Protein AF-0000000082578699 (afdb_homodimer)

Nearest PDB structures (foldseek):
  2fr2-assembly1_A  TM=7.316E-01  e=3.517E-05  Mycobacterium tuberculosis H37Rv
  2a3f-assembly1_X  TM=5.375E-01  e=7.833E-02  Rhodnius prolixus
  4ooc-assembly1_A  TM=2.287E-01  e=2.878E-01  Mycobacterium tuberculosis H37Rv
  3ohn-assembly1_A  TM=3.723E-01  e=2.604E+00  Escherichia coli
  5l84-assembly1_A  TM=2.935E-01  e=1.579E+00  Mycobacterium tuberculosis H37Rv

Structure (mmCIF, N/CA/C/O backbone):
data_AF-0000000082578699-model_v1
#
loop_
_entity.id
_entity.type
_entity.pdbx_description
1 polymer 'DUF1579 domain-containing protein'
#
loop_
_atom_site.group_PDB
_atom_site.id
_atom_site.type_symbol
_atom_site.label_atom_id
_atom_site.label_alt_id
_atom_site.label_comp_id
_atom_site.label_asym_id
_atom_site.label_entity_id
_atom_site.label_seq_id
_atom_site.pdbx_PDB_ins_code
_atom_site.Cartn_x
_atom_site.Cartn_y
_atom_site.Cartn_z
_atom_site.occupancy
_atom_site.B_iso_or_equiv
_atom_site.auth_seq_id
_atom_site.auth_comp_id
_atom_site.auth_asym_id
_atom_site.auth_atom_id
_atom_site.pdbx_PDB_model_num
ATOM 1 N N . MET A 1 1 ? 33.688 25.359 68.562 1 33 1 MET A N 1
ATOM 2 C CA . MET A 1 1 ? 33.719 24.406 67.438 1 33 1 MET A CA 1
ATOM 3 C C . MET A 1 1 ? 32.562 24.625 66.5 1 33 1 MET A C 1
ATOM 5 O O . MET A 1 1 ? 31.406 24.531 66.875 1 33 1 MET A O 1
ATOM 9 N N . LEU A 1 2 ? 32.781 25.547 65.5 1 41.5 2 LEU A N 1
ATOM 10 C CA . LEU A 1 2 ? 31.906 26.109 64.5 1 41.5 2 LEU A CA 1
ATOM 11 C C . LEU A 1 2 ? 31.344 25.016 63.594 1 41.5 2 LEU A C 1
ATOM 13 O O . LEU A 1 2 ? 32.094 24.203 63.062 1 41.5 2 LEU A O 1
ATOM 17 N N . ARG A 1 3 ? 30.078 24.641 63.844 1 46.56 3 ARG A N 1
ATOM 18 C CA . ARG A 1 3 ? 29.297 23.672 63.062 1 46.56 3 ARG A CA 1
ATOM 19 C C . ARG A 1 3 ? 29.312 24.031 61.594 1 46.56 3 ARG A C 1
ATOM 21 O O . ARG A 1 3 ? 28.922 25.141 61.188 1 46.56 3 ARG A O 1
ATOM 28 N N . PRO A 1 4 ? 30.156 23.359 60.719 1 47.75 4 PRO A N 1
ATOM 29 C CA . PRO A 1 4 ? 30.172 23.641 59.281 1 47.75 4 PRO A CA 1
ATOM 30 C C . PRO A 1 4 ? 28.781 23.516 58.656 1 47.75 4 PRO A C 1
ATOM 32 O O . PRO A 1 4 ? 28.016 22.609 59 1 47.75 4 PRO A O 1
ATOM 35 N N . MET A 1 5 ? 28.109 24.641 58.438 1 39.97 5 MET A N 1
ATOM 36 C CA . MET A 1 5 ? 26.844 24.703 57.75 1 39.97 5 MET A CA 1
ATOM 37 C C . MET A 1 5 ? 26.953 24.047 56.375 1 39.97 5 MET A C 1
ATOM 39 O O . MET A 1 5 ? 27.859 24.359 55.594 1 39.97 5 MET A O 1
ATOM 43 N N . PHE A 1 6 ? 26.531 22.781 56.188 1 43.16 6 PHE A N 1
ATOM 44 C CA . PHE A 1 6 ? 26.438 22.031 54.938 1 43.16 6 PHE A CA 1
ATOM 45 C C . PHE A 1 6 ? 25.609 22.797 53.906 1 43.16 6 PHE A C 1
ATOM 47 O O . PHE A 1 6 ? 24.469 23.172 54.188 1 43.16 6 PHE A O 1
ATOM 54 N N . PRO A 1 7 ? 26.297 23.531 53.031 1 44.28 7 PRO A N 1
ATOM 55 C CA . PRO A 1 7 ? 25.484 24.172 51.969 1 44.28 7 PRO A CA 1
ATOM 56 C C . PRO A 1 7 ? 24.609 23.172 51.219 1 44.28 7 PRO A C 1
ATOM 58 O O . PRO A 1 7 ? 25.062 22.078 50.906 1 44.28 7 PRO A O 1
ATOM 61 N N . LEU A 1 8 ? 23.281 23.203 51.469 1 39.03 8 LEU A N 1
ATOM 62 C CA . LEU A 1 8 ? 22.297 22.453 50.688 1 39.03 8 LEU A CA 1
ATOM 63 C C . LEU A 1 8 ? 22.391 22.781 49.219 1 39.03 8 LEU A C 1
ATOM 65 O O . LEU A 1 8 ? 22.141 23.922 48.812 1 39.03 8 LEU A O 1
ATOM 69 N N . ALA A 1 9 ? 23.344 22.203 48.5 1 39.12 9 ALA A N 1
ATOM 70 C CA . ALA A 1 9 ? 23.406 22.344 47.031 1 39.12 9 ALA A CA 1
ATOM 71 C C . ALA A 1 9 ? 22.109 21.875 46.375 1 39.12 9 ALA A C 1
ATOM 73 O O . ALA A 1 9 ? 21.719 20.703 46.531 1 39.12 9 ALA A O 1
ATOM 74 N N . PHE A 1 10 ? 21.141 22.797 46.25 1 33 10 PHE A N 1
ATOM 75 C CA . PHE A 1 10 ? 19.953 22.484 45.469 1 33 10 PHE A CA 1
ATOM 76 C C . PHE A 1 10 ? 20.344 22.062 44.062 1 33 10 PHE A C 1
ATOM 78 O O . PHE A 1 10 ? 20.984 22.812 43.312 1 33 10 PHE A O 1
ATOM 85 N N . THR A 1 11 ? 20.594 20.797 43.812 1 36.12 11 THR A N 1
ATOM 86 C CA . THR A 1 11 ? 20.781 20.266 42.469 1 36.12 11 THR A CA 1
ATOM 87 C C . THR A 1 11 ? 19.609 20.656 41.562 1 36.12 11 THR A C 1
ATOM 89 O O . THR A 1 11 ? 18.453 20.312 41.844 1 36.12 11 THR A O 1
ATOM 92 N N . LEU A 1 12 ? 19.625 21.844 40.938 1 31.23 12 LEU A N 1
ATOM 93 C CA . LEU A 1 12 ? 18.688 22.188 39.875 1 31.23 12 LEU A CA 1
ATOM 94 C C . LEU A 1 12 ? 18.547 21.047 38.875 1 31.23 12 LEU A C 1
ATOM 96 O O . LEU A 1 12 ? 19.516 20.672 38.219 1 31.23 12 LEU A O 1
ATOM 100 N N . ALA A 1 13 ? 17.656 20.156 39.156 1 31.78 13 ALA A N 1
ATOM 101 C CA . ALA A 1 13 ? 17.266 19.156 38.156 1 31.78 13 ALA A CA 1
ATOM 102 C C . ALA A 1 13 ? 16.906 19.812 36.812 1 31.78 13 ALA A C 1
AT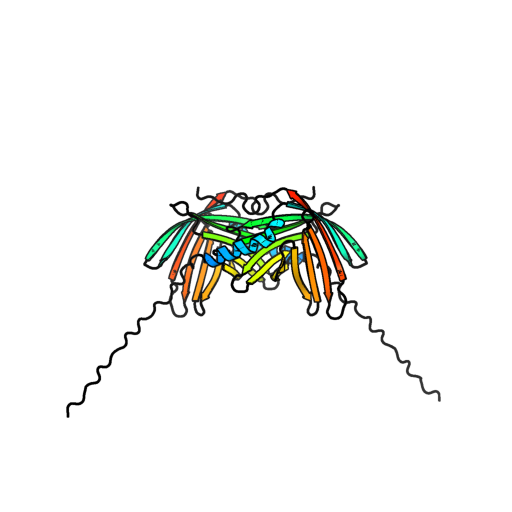OM 104 O O . ALA A 1 13 ? 15.93 20.578 36.75 1 31.78 13 ALA A O 1
ATOM 105 N N . ALA A 1 14 ? 17.844 20.141 36 1 30.89 14 ALA A N 1
ATOM 106 C CA . ALA A 1 14 ? 17.547 20.484 34.625 1 30.89 14 ALA A CA 1
ATOM 107 C C . ALA A 1 14 ? 16.453 19.578 34.062 1 30.89 14 ALA A C 1
ATOM 109 O O . ALA A 1 14 ? 16.641 18.359 33.969 1 30.89 14 ALA A O 1
ATOM 110 N N . LEU A 1 15 ? 15.211 19.906 34.312 1 27.8 15 LEU A N 1
ATOM 111 C CA . LEU A 1 15 ? 14.094 19.25 33.625 1 27.8 15 LEU A CA 1
ATOM 112 C C . LEU A 1 15 ? 14.406 19.031 32.156 1 27.8 15 LEU A C 1
ATOM 114 O O . LEU A 1 15 ? 14.562 20 31.391 1 27.8 15 LEU A O 1
ATOM 118 N N . ALA A 1 16 ? 15.234 18.078 31.828 1 30.23 16 ALA A N 1
ATOM 119 C CA . ALA A 1 16 ? 15.359 17.625 30.438 1 30.23 16 ALA A CA 1
ATOM 120 C C . ALA A 1 16 ? 14.023 17.734 29.703 1 30.23 16 ALA A C 1
ATOM 122 O O . ALA A 1 16 ? 13.047 17.094 30.078 1 30.23 16 ALA A O 1
ATOM 123 N N . LEU A 1 17 ? 13.68 18.938 29.281 1 31.97 17 LEU A N 1
ATOM 124 C CA . LEU A 1 17 ? 12.555 19.109 28.359 1 31.97 17 LEU A CA 1
ATOM 125 C C . LEU A 1 17 ? 12.43 17.906 27.438 1 31.97 17 LEU A C 1
ATOM 127 O O . LEU A 1 17 ? 13.414 17.453 26.844 1 31.97 17 LEU A O 1
ATOM 131 N N . PRO A 1 18 ? 11.547 16.984 27.703 1 34.88 18 PRO A N 1
ATOM 132 C CA . PRO A 1 18 ? 11.297 15.836 26.828 1 34.88 18 PRO A CA 1
ATOM 133 C C . PRO A 1 18 ? 11.453 16.188 25.344 1 34.88 18 PRO A C 1
ATOM 135 O O . PRO A 1 18 ? 11.289 17.344 24.953 1 34.88 18 PRO A O 1
ATOM 138 N N . ALA A 1 19 ? 12.297 15.555 24.625 1 34.84 19 ALA A N 1
ATOM 139 C CA . ALA A 1 19 ? 12.453 15.555 23.172 1 34.84 19 ALA A CA 1
ATOM 140 C C . ALA A 1 19 ? 11.117 15.836 22.469 1 34.84 19 ALA A C 1
ATOM 142 O O . ALA A 1 19 ? 10.148 15.094 22.656 1 34.84 19 ALA A O 1
ATOM 143 N N . ALA A 1 20 ? 10.617 17.031 22.266 1 37.12 20 ALA A N 1
ATOM 144 C CA . ALA A 1 20 ? 9.555 17.438 21.344 1 37.12 20 ALA A CA 1
ATOM 145 C C . ALA A 1 20 ? 9.336 16.375 20.266 1 37.12 20 ALA A C 1
ATOM 147 O O . ALA A 1 20 ? 10.289 15.898 19.656 1 37.12 20 ALA A O 1
ATOM 148 N N . ALA A 1 21 ? 8.383 15.5 20.422 1 42.03 21 ALA A N 1
ATOM 149 C CA . ALA A 1 21 ? 7.848 14.578 19.422 1 42.03 21 ALA A CA 1
ATOM 150 C C . ALA A 1 21 ? 7.848 15.211 18.031 1 42.03 21 ALA A C 1
ATOM 152 O O . ALA A 1 21 ? 6.863 15.836 17.625 1 42.03 21 ALA A O 1
ATOM 153 N N . HIS A 1 22 ? 8.859 15.977 17.656 1 46 22 HIS A N 1
ATOM 154 C CA . HIS A 1 22 ? 9.07 16.531 16.328 1 46 22 HIS A CA 1
ATOM 155 C C . HIS A 1 22 ? 8.68 15.523 15.242 1 46 22 HIS A C 1
ATOM 157 O O . HIS A 1 22 ? 8.766 14.312 15.453 1 46 22 HIS A O 1
ATOM 163 N N . ALA A 1 23 ? 7.543 15.812 14.516 1 55.41 23 ALA A N 1
ATOM 164 C CA . ALA A 1 23 ? 7.551 15.086 13.25 1 55.41 23 ALA A CA 1
ATOM 165 C C . ALA A 1 23 ? 8.961 14.617 12.898 1 55.41 23 ALA A C 1
ATOM 167 O O . ALA A 1 23 ? 9.859 15.438 12.711 1 55.41 23 ALA A O 1
ATOM 168 N N . GLN A 1 24 ? 9.266 13.5 13.547 1 64.69 24 GLN A N 1
ATOM 169 C CA . GLN A 1 24 ? 10.617 12.945 13.484 1 64.69 24 GLN A CA 1
ATOM 170 C C . GLN A 1 24 ? 11.195 13.078 12.078 1 64.69 24 GLN A C 1
ATOM 172 O O . GLN A 1 24 ? 10.508 12.805 11.086 1 64.69 24 GLN A O 1
ATOM 177 N N . ALA A 1 25 ? 12.148 13.938 12.07 1 80 25 ALA A N 1
ATOM 178 C CA . ALA A 1 25 ? 12.93 14.008 10.844 1 80 25 ALA A CA 1
ATOM 179 C C . ALA A 1 25 ? 13.078 12.625 10.203 1 80 25 ALA A C 1
ATOM 181 O O . ALA A 1 25 ? 13.148 11.617 10.906 1 80 25 ALA A O 1
ATOM 182 N N . ALA A 1 26 ? 13.031 12.664 8.922 1 90.62 26 ALA A N 1
ATOM 183 C CA . ALA A 1 26 ? 13.258 11.414 8.195 1 90.62 26 ALA A CA 1
ATOM 184 C C . ALA A 1 26 ? 14.523 10.719 8.68 1 90.62 26 ALA A C 1
ATOM 186 O O . ALA A 1 26 ? 15.516 11.375 8.992 1 90.62 26 ALA A O 1
ATOM 187 N N . ASP A 1 27 ? 14.492 9.438 8.852 1 94.94 27 ASP A N 1
ATOM 188 C CA . ASP A 1 27 ? 15.672 8.617 9.133 1 94.94 27 ASP A CA 1
ATOM 189 C C . ASP A 1 27 ? 16.422 8.281 7.852 1 94.94 27 ASP A C 1
ATOM 191 O O . ASP A 1 27 ? 16.219 7.215 7.262 1 94.94 27 ASP A O 1
ATOM 195 N N . THR A 1 28 ? 17.344 9.133 7.492 1 95.81 28 THR A N 1
ATOM 196 C CA . THR A 1 28 ? 18 9.039 6.191 1 95.81 28 THR A CA 1
ATOM 197 C C . THR A 1 28 ? 18.828 7.762 6.105 1 95.81 28 THR A C 1
ATOM 199 O O . THR A 1 28 ? 18.969 7.172 5.031 1 95.81 28 THR A O 1
ATOM 202 N N . ALA A 1 29 ? 19.391 7.352 7.23 1 97.12 29 ALA A N 1
ATOM 203 C CA . ALA A 1 29 ? 20.156 6.109 7.238 1 97.12 29 ALA A CA 1
ATOM 204 C C . ALA A 1 29 ? 19.25 4.906 6.973 1 97.12 29 ALA A C 1
ATOM 206 O O . ALA A 1 29 ? 19.594 4.02 6.191 1 97.12 29 ALA A O 1
ATOM 207 N N . ALA A 1 30 ? 18.125 4.918 7.633 1 97.75 30 ALA A N 1
ATOM 208 C CA . ALA A 1 30 ? 17.172 3.84 7.398 1 97.75 30 ALA A CA 1
ATOM 209 C C . ALA A 1 30 ? 16.688 3.832 5.949 1 97.75 30 ALA A C 1
ATOM 211 O O . ALA A 1 30 ? 16.594 2.773 5.328 1 97.75 30 ALA A O 1
ATOM 212 N N . MET A 1 31 ? 16.453 4.992 5.445 1 98.38 31 MET A N 1
ATOM 213 C CA . MET A 1 31 ? 15.977 5.098 4.07 1 98.38 31 MET A CA 1
ATOM 214 C C . MET A 1 31 ? 17.016 4.551 3.094 1 98.38 31 MET A C 1
ATOM 216 O O . MET A 1 31 ? 16.672 3.836 2.152 1 98.38 31 MET A O 1
ATOM 220 N N . ALA A 1 32 ? 18.234 4.875 3.307 1 98.5 32 ALA A N 1
ATOM 221 C CA . ALA A 1 32 ? 19.312 4.379 2.439 1 98.5 32 ALA A CA 1
ATOM 222 C C . ALA A 1 32 ? 19.406 2.857 2.502 1 98.5 32 ALA A C 1
ATOM 224 O O . ALA A 1 32 ? 19.547 2.195 1.471 1 98.5 32 ALA A O 1
ATOM 225 N N . ALA A 1 33 ? 19.328 2.322 3.688 1 98.69 33 ALA A N 1
ATOM 226 C CA . ALA A 1 33 ? 19.391 0.874 3.863 1 98.69 33 ALA A CA 1
ATOM 227 C C . ALA A 1 33 ? 18.203 0.193 3.191 1 98.69 33 ALA A C 1
ATOM 229 O O . ALA A 1 33 ? 18.344 -0.879 2.598 1 98.69 33 ALA A O 1
ATOM 230 N N . GLN A 1 34 ? 17.047 0.801 3.332 1 98.75 34 GLN A N 1
ATOM 231 C CA . GLN A 1 34 ? 15.836 0.265 2.713 1 98.75 34 GLN A CA 1
ATOM 232 C C . GLN A 1 34 ? 15.961 0.248 1.192 1 98.75 34 GLN A C 1
ATOM 234 O O . GLN A 1 34 ? 15.703 -0.775 0.555 1 98.75 34 GLN A O 1
ATOM 239 N N . ALA A 1 35 ? 16.359 1.362 0.63 1 98.5 35 ALA A N 1
ATOM 240 C CA . ALA A 1 35 ? 16.516 1.447 -0.819 1 98.5 35 ALA A CA 1
ATOM 241 C C . ALA A 1 35 ? 17.547 0.432 -1.318 1 98.5 35 ALA A C 1
ATOM 243 O O . ALA A 1 35 ? 17.344 -0.202 -2.357 1 98.5 35 ALA A O 1
ATOM 244 N N . GLU A 1 36 ? 18.609 0.299 -0.604 1 98.19 36 GLU A N 1
ATOM 245 C CA . GLU A 1 36 ? 19.641 -0.672 -0.981 1 98.19 36 GLU A CA 1
ATOM 246 C C . GLU A 1 36 ? 19.078 -2.094 -0.961 1 98.19 36 GLU A C 1
ATOM 248 O O . GLU A 1 36 ? 19.281 -2.859 -1.906 1 98.19 36 GLU A O 1
ATOM 253 N N . ALA A 1 37 ? 18.359 -2.428 0.093 1 98 37 ALA A N 1
ATOM 254 C CA . ALA A 1 37 ? 17.797 -3.771 0.224 1 98 37 ALA A CA 1
ATOM 255 C C . ALA A 1 37 ? 16.812 -4.062 -0.895 1 98 37 ALA A C 1
ATOM 257 O O . ALA A 1 37 ? 16.734 -5.188 -1.396 1 98 37 ALA A O 1
ATOM 258 N N . MET A 1 38 ? 16.109 -3.057 -1.299 1 97.62 38 MET A N 1
ATOM 259 C CA . MET A 1 38 ? 15.031 -3.221 -2.271 1 97.62 38 MET A CA 1
ATOM 260 C C . MET A 1 38 ? 15.594 -3.605 -3.639 1 97.62 38 MET A C 1
ATOM 262 O O . MET A 1 38 ? 14.867 -4.137 -4.48 1 97.62 38 MET A O 1
ATOM 266 N N . HIS A 1 39 ? 16.891 -3.377 -3.861 1 96.88 39 HIS A N 1
ATOM 267 C CA . HIS A 1 39 ? 17.484 -3.715 -5.148 1 96.88 39 HIS A CA 1
ATOM 268 C C . HIS A 1 39 ? 17.406 -5.215 -5.414 1 96.88 39 HIS A C 1
ATOM 270 O O . HIS A 1 39 ? 17.453 -5.648 -6.566 1 96.88 39 HIS A O 1
ATOM 276 N N . LYS A 1 40 ? 17.266 -6.012 -4.371 1 97.06 40 LYS A N 1
ATOM 277 C CA . LYS A 1 40 ? 17.109 -7.453 -4.527 1 97.06 40 LYS A CA 1
ATOM 278 C C . LYS A 1 40 ? 15.867 -7.789 -5.352 1 97.06 40 LYS A C 1
ATOM 280 O O . LYS A 1 40 ? 15.781 -8.867 -5.941 1 97.06 40 LYS A O 1
ATOM 285 N N . LEU A 1 41 ? 14.922 -6.848 -5.387 1 97.69 41 LEU A N 1
ATOM 286 C CA . LEU A 1 41 ? 13.656 -7.113 -6.051 1 97.69 41 LEU A CA 1
ATOM 287 C C . LEU A 1 41 ? 13.57 -6.367 -7.379 1 97.69 41 LEU A C 1
ATOM 289 O O . LEU A 1 41 ? 12.516 -6.348 -8.023 1 97.69 41 LEU A O 1
ATOM 293 N N . ASP A 1 42 ? 14.688 -5.793 -7.863 1 96.94 42 ASP A N 1
ATOM 294 C CA . ASP A 1 42 ? 14.703 -4.969 -9.07 1 96.94 42 ASP A CA 1
ATOM 295 C C . ASP A 1 42 ? 14.219 -5.762 -10.281 1 96.94 42 ASP A C 1
ATOM 297 O O . ASP A 1 42 ? 13.57 -5.203 -11.18 1 96.94 42 ASP A O 1
ATOM 301 N N . TRP A 1 43 ? 14.578 -6.984 -10.305 1 97.69 43 TRP A N 1
ATOM 302 C CA . TRP A 1 43 ? 14.234 -7.801 -11.461 1 97.69 43 TRP A CA 1
ATOM 303 C C . TRP A 1 43 ? 12.727 -7.852 -11.672 1 97.69 43 TRP A C 1
ATOM 305 O O . TRP A 1 43 ? 12.25 -8.133 -12.773 1 97.69 43 TRP A O 1
ATOM 315 N N . MET A 1 44 ? 11.898 -7.551 -10.688 1 98.5 44 MET A N 1
ATOM 316 C CA . MET A 1 44 ? 10.438 -7.637 -10.742 1 98.5 44 MET A CA 1
ATOM 317 C C . MET A 1 44 ? 9.852 -6.406 -11.43 1 98.5 44 MET A C 1
ATOM 319 O O . MET A 1 44 ? 8.695 -6.426 -11.859 1 98.5 44 MET A O 1
ATOM 323 N N . HIS A 1 45 ? 10.57 -5.332 -11.391 1 98.31 45 HIS A N 1
ATOM 324 C CA . HIS A 1 45 ? 10.016 -4.074 -11.883 1 98.31 45 HIS A CA 1
ATOM 325 C C . HIS A 1 45 ? 9.57 -4.199 -13.336 1 98.31 45 HIS A C 1
ATOM 327 O O . HIS A 1 45 ? 10.32 -4.695 -14.18 1 98.31 45 HIS A O 1
ATOM 333 N N . GLY A 1 46 ? 8.352 -3.752 -13.633 1 98.69 46 GLY A N 1
ATOM 334 C CA . GLY A 1 46 ? 7.812 -3.783 -14.984 1 98.69 46 GLY A CA 1
ATOM 335 C C . GLY A 1 46 ? 6.438 -4.418 -15.07 1 98.69 46 GLY A C 1
ATOM 336 O O . GLY A 1 46 ? 5.75 -4.559 -14.055 1 98.69 46 GLY A O 1
ATOM 337 N N . LYS A 1 47 ? 6.02 -4.598 -16.266 1 98.88 47 LYS A N 1
ATOM 338 C CA . LYS A 1 47 ? 4.766 -5.273 -16.594 1 98.88 47 LYS A CA 1
ATOM 339 C C . LYS A 1 47 ? 5.016 -6.707 -17.047 1 98.88 47 LYS A C 1
ATOM 341 O O . LYS A 1 47 ? 5.898 -6.961 -17.859 1 98.88 47 LYS A O 1
ATOM 346 N N . TRP A 1 48 ? 4.316 -7.59 -16.469 1 98.88 48 TRP A N 1
ATOM 347 C CA . TRP A 1 48 ? 4.484 -9.016 -16.719 1 98.88 48 TRP A CA 1
ATOM 348 C C . TRP A 1 48 ? 3.158 -9.672 -17.094 1 98.88 48 TRP A C 1
ATOM 350 O O . TRP A 1 48 ? 2.102 -9.273 -16.594 1 98.88 48 TRP A O 1
ATOM 360 N N . ARG A 1 49 ? 3.236 -10.664 -17.938 1 98.94 49 ARG A N 1
ATOM 361 C CA . ARG A 1 49 ? 2.035 -11.398 -18.328 1 98.94 49 ARG A CA 1
ATOM 362 C C . ARG A 1 49 ? 2.361 -12.844 -18.672 1 98.94 49 ARG A C 1
ATOM 364 O O . ARG A 1 49 ? 3.418 -13.133 -19.234 1 98.94 49 ARG A O 1
ATOM 371 N N . GLY A 1 50 ? 1.439 -13.734 -18.328 1 98.81 50 GLY A N 1
ATOM 372 C CA . GLY A 1 50 ? 1.553 -15.141 -18.672 1 98.81 50 GLY A CA 1
ATOM 373 C C . GLY A 1 50 ? 0.463 -15.992 -18.047 1 98.81 50 GLY A C 1
ATOM 374 O O . GLY A 1 50 ? -0.604 -15.492 -17.703 1 98.81 50 GLY A O 1
ATOM 375 N N . GLU A 1 51 ? 0.738 -17.25 -17.969 1 98.5 51 GLU A N 1
ATOM 376 C CA . GLU A 1 51 ? -0.275 -18.188 -17.531 1 98.5 51 GLU A CA 1
ATOM 377 C C . GLU A 1 51 ? -0.148 -18.484 -16.031 1 98.5 51 GLU A C 1
ATOM 379 O O . GLU A 1 51 ? 0.961 -18.625 -15.516 1 98.5 51 GLU A O 1
ATOM 384 N N . ALA A 1 52 ? -1.29 -18.578 -15.367 1 98.12 52 ALA A N 1
ATOM 385 C CA . ALA A 1 52 ? -1.38 -19.125 -14.023 1 98.12 52 ALA A CA 1
ATOM 386 C C . ALA A 1 52 ? -2.371 -20.297 -13.969 1 98.12 52 ALA A C 1
ATOM 388 O O . ALA A 1 52 ? -3.432 -20.234 -14.594 1 98.12 52 ALA A O 1
ATOM 389 N N . ARG A 1 53 ? -2.004 -21.281 -13.219 1 96.88 53 ARG A N 1
ATOM 390 C CA . ARG A 1 53 ? -2.801 -22.484 -13.031 1 96.88 53 ARG A CA 1
ATOM 391 C C . ARG A 1 53 ? -3.037 -22.766 -11.555 1 96.88 53 ARG A C 1
ATOM 393 O O . ARG A 1 53 ? -2.104 -22.719 -10.75 1 96.88 53 ARG A O 1
ATOM 400 N N . MET A 1 54 ? -4.273 -23.078 -11.305 1 94.62 54 MET A N 1
ATOM 401 C CA . MET A 1 54 ? -4.633 -23.438 -9.938 1 94.62 54 MET A CA 1
ATOM 402 C C . MET A 1 54 ? -5.383 -24.766 -9.898 1 94.62 54 MET A C 1
ATOM 404 O O . MET A 1 54 ? -6.297 -24.984 -10.695 1 94.62 54 MET A O 1
ATOM 408 N N . GLN A 1 55 ? -4.969 -25.594 -9.008 1 91.56 55 GLN A N 1
ATOM 409 C CA . GLN A 1 55 ? -5.723 -26.812 -8.75 1 91.56 55 GLN A CA 1
ATOM 410 C C . GLN A 1 55 ? -6.906 -26.547 -7.824 1 91.56 55 GLN A C 1
ATOM 412 O O . GLN A 1 55 ? -6.727 -26.094 -6.691 1 91.56 55 GLN A O 1
ATOM 417 N N . MET A 1 56 ? -8.07 -26.781 -8.352 1 83.69 56 MET A N 1
ATOM 418 C CA . MET A 1 56 ? -9.305 -26.562 -7.602 1 83.69 56 MET A CA 1
ATOM 419 C C . MET A 1 56 ? -9.773 -27.844 -6.938 1 83.69 56 MET A C 1
ATOM 421 O O . MET A 1 56 ? -9.32 -28.938 -7.285 1 83.69 56 MET A O 1
ATOM 425 N N . PRO A 1 57 ? -10.664 -27.609 -5.957 1 77.25 57 PRO A N 1
ATOM 426 C CA . PRO A 1 57 ? -11.258 -28.828 -5.398 1 77.25 57 PRO A CA 1
ATOM 427 C C . PRO A 1 57 ? -11.906 -29.703 -6.457 1 77.25 57 PRO A C 1
ATOM 429 O O . PRO A 1 57 ? -12.477 -29.203 -7.426 1 77.25 57 PRO A O 1
ATOM 432 N N . GLY A 1 58 ? -11.82 -31.047 -6.254 1 79.69 58 GLY A N 1
ATOM 433 C CA . GLY A 1 58 ? -12.453 -32 -7.16 1 79.69 58 GLY A CA 1
ATOM 434 C C . GLY A 1 58 ? -11.609 -32.312 -8.383 1 79.69 58 GLY A C 1
ATOM 435 O O . GLY A 1 58 ? -12.102 -32.875 -9.359 1 79.69 58 GLY A O 1
ATOM 436 N N . GLY A 1 59 ? -10.414 -31.812 -8.297 1 78.81 59 GLY A N 1
ATOM 437 C CA . GLY A 1 59 ? -9.484 -32.156 -9.359 1 78.81 59 GLY A CA 1
ATOM 438 C C . GLY A 1 59 ? -9.586 -31.219 -10.555 1 78.81 59 GLY A C 1
ATOM 439 O O . GLY A 1 59 ? -8.898 -31.422 -11.562 1 78.81 59 GLY A O 1
ATOM 440 N N . LYS A 1 60 ? -10.414 -30.266 -10.5 1 86.25 60 LYS A N 1
ATOM 441 C CA . LYS A 1 60 ? -10.516 -29.297 -11.594 1 86.25 60 LYS A CA 1
ATOM 442 C C . LYS A 1 60 ? -9.367 -28.297 -11.555 1 86.25 60 LYS A C 1
ATOM 444 O O . LYS A 1 60 ? -8.781 -28.047 -10.492 1 86.25 60 LYS A O 1
ATOM 449 N N . GLU A 1 61 ? -9.008 -27.922 -12.773 1 91.62 61 GLU A N 1
ATOM 450 C CA . GLU A 1 61 ? -7.941 -26.938 -12.898 1 91.62 61 GLU A CA 1
ATOM 451 C C . GLU A 1 61 ? -8.477 -25.625 -13.461 1 91.62 61 GLU A C 1
ATOM 453 O O . GLU A 1 61 ? -9.281 -25.625 -14.398 1 91.62 61 GLU A O 1
ATOM 458 N N . LEU A 1 62 ? -8.102 -24.516 -12.812 1 92.12 62 LEU A N 1
ATOM 459 C CA . LEU A 1 62 ? -8.375 -23.188 -13.344 1 92.12 62 LEU A CA 1
ATOM 460 C C . LEU A 1 62 ? -7.137 -22.609 -14.016 1 92.12 62 LEU A C 1
ATOM 462 O O . LEU A 1 62 ? -6.062 -22.547 -13.414 1 92.12 62 LEU A O 1
ATOM 466 N N . VAL A 1 63 ? -7.305 -22.328 -15.289 1 95.69 63 VAL A N 1
ATOM 467 C CA . VAL A 1 63 ? -6.227 -21.688 -16.047 1 95.69 63 VAL A CA 1
ATOM 468 C C . VAL A 1 63 ? -6.629 -20.266 -16.422 1 95.69 63 VAL A C 1
ATOM 470 O O . VAL A 1 63 ? -7.703 -20.047 -16.984 1 95.69 63 VAL A O 1
ATOM 473 N N . VAL A 1 64 ? -5.75 -19.281 -16.109 1 97.12 64 VAL A N 1
ATOM 474 C CA . VAL A 1 64 ? -6.051 -17.891 -16.391 1 97.12 64 VAL A CA 1
ATOM 475 C C . VAL A 1 64 ? -4.82 -17.203 -16.969 1 97.12 64 VAL A C 1
ATOM 477 O O . VAL A 1 64 ? -3.713 -17.734 -16.906 1 97.12 64 VAL A O 1
ATOM 480 N N . THR A 1 65 ? -5.07 -16.062 -17.672 1 98.5 65 THR A N 1
ATOM 481 C CA . THR A 1 65 ? -3.992 -15.117 -17.922 1 98.5 65 THR A CA 1
ATOM 482 C C . THR A 1 65 ? -3.715 -14.273 -16.672 1 98.5 65 THR A C 1
ATOM 484 O O . THR A 1 65 ? -4.617 -13.633 -16.141 1 98.5 65 THR A O 1
ATOM 487 N N . HIS A 1 66 ? -2.492 -14.312 -16.219 1 98.62 66 HIS A N 1
ATOM 488 C CA . HIS A 1 66 ? -2.111 -13.547 -15.039 1 98.62 66 HIS A CA 1
ATOM 489 C C . HIS A 1 66 ? -1.171 -12.398 -15.398 1 98.62 66 HIS A C 1
ATOM 491 O O . HIS A 1 66 ? -0.332 -12.539 -16.297 1 98.62 66 HIS A O 1
ATOM 497 N N . THR A 1 67 ? -1.346 -11.297 -14.703 1 98.88 67 THR A N 1
ATOM 498 C CA . THR A 1 67 ? -0.504 -10.125 -14.93 1 98.88 67 THR A CA 1
ATOM 499 C C . THR A 1 67 ? 0.031 -9.578 -13.609 1 98.88 67 THR A C 1
ATOM 501 O O . THR A 1 67 ? -0.599 -9.742 -12.562 1 98.88 67 THR A O 1
ATOM 504 N N . GLU A 1 68 ? 1.207 -9.031 -13.695 1 98.88 68 GLU A N 1
ATOM 505 C CA . GLU A 1 68 ? 1.794 -8.234 -12.625 1 98.88 68 GLU A CA 1
ATOM 506 C C . GLU A 1 68 ? 2.273 -6.879 -13.141 1 98.88 68 GLU A C 1
ATOM 508 O O . GLU A 1 68 ? 2.854 -6.793 -14.227 1 98.88 68 GLU A O 1
ATOM 513 N N . ARG A 1 69 ? 2.041 -5.852 -12.453 1 98.88 69 ARG A N 1
ATOM 514 C CA . ARG A 1 69 ? 2.844 -4.641 -12.578 1 98.88 69 ARG A CA 1
ATOM 515 C C . ARG A 1 69 ? 3.496 -4.277 -11.25 1 98.88 69 ARG A C 1
ATOM 517 O O . ARG A 1 69 ? 2.877 -4.414 -10.188 1 98.88 69 ARG A O 1
ATOM 524 N N . VAL A 1 70 ? 4.762 -3.928 -11.383 1 98.88 70 VAL A N 1
ATOM 525 C CA . VAL A 1 70 ? 5.598 -3.74 -10.195 1 98.88 70 VAL A CA 1
ATOM 526 C C . VAL A 1 70 ? 6.43 -2.471 -10.352 1 98.88 70 VAL A C 1
ATOM 528 O O . VAL A 1 70 ? 7.004 -2.223 -11.414 1 98.88 70 VAL A O 1
ATOM 531 N N . GLY A 1 71 ? 6.496 -1.665 -9.328 1 98.69 71 GLY A N 1
ATOM 532 C CA . GLY A 1 71 ? 7.355 -0.495 -9.289 1 98.69 71 GLY A CA 1
ATOM 533 C C . GLY A 1 71 ? 7.641 -0.012 -7.879 1 98.69 71 GLY A C 1
ATOM 534 O O . GLY A 1 71 ? 7.129 -0.574 -6.91 1 98.69 71 GLY A O 1
ATOM 535 N N . THR A 1 72 ? 8.461 1.013 -7.738 1 98.5 72 THR A N 1
ATOM 536 C CA . THR A 1 72 ? 8.875 1.511 -6.43 1 98.5 72 THR A CA 1
ATOM 537 C C . THR A 1 72 ? 8.273 2.891 -6.164 1 98.5 72 THR A C 1
ATOM 539 O O . THR A 1 72 ? 7.836 3.57 -7.094 1 98.5 72 THR A O 1
ATOM 542 N N . LEU A 1 73 ? 8.219 3.211 -4.941 1 98.25 73 LEU A N 1
ATOM 543 C CA . LEU A 1 73 ? 7.812 4.527 -4.461 1 98.25 73 LEU A CA 1
ATOM 544 C C . LEU A 1 73 ? 8.711 4.992 -3.318 1 98.25 73 LEU A C 1
ATOM 546 O O . LEU A 1 73 ? 9.57 4.238 -2.854 1 98.25 73 LEU A O 1
ATOM 550 N N . LEU A 1 74 ? 8.648 6.254 -2.973 1 98.31 74 LEU A N 1
ATOM 551 C CA . LEU A 1 74 ? 9.352 6.84 -1.838 1 98.31 74 LEU A CA 1
ATOM 552 C C . LEU A 1 74 ? 10.859 6.684 -1.994 1 98.31 74 LEU A C 1
ATOM 554 O O . LEU A 1 74 ? 11.531 6.207 -1.079 1 98.31 74 LEU A O 1
ATOM 558 N N . GLY A 1 75 ? 11.305 7.047 -3.168 1 96.94 75 GLY A N 1
ATOM 559 C CA . GLY A 1 75 ? 12.742 6.996 -3.408 1 96.94 75 GLY A CA 1
ATOM 560 C C . GLY A 1 75 ? 13.289 5.582 -3.41 1 96.94 75 GLY A C 1
ATOM 561 O O . GLY A 1 75 ? 14.469 5.367 -3.104 1 96.94 75 GLY A O 1
ATOM 562 N N . GLY A 1 76 ? 12.469 4.602 -3.613 1 98.25 76 GLY A N 1
ATOM 563 C CA . GLY A 1 76 ? 12.898 3.221 -3.738 1 98.25 76 GLY A CA 1
ATOM 564 C C . GLY A 1 76 ? 12.852 2.459 -2.428 1 98.25 76 GLY A C 1
ATOM 565 O O . GLY A 1 76 ? 13.289 1.311 -2.354 1 98.25 76 GLY A O 1
ATOM 566 N N . THR A 1 77 ? 12.242 3.025 -1.406 1 98.75 77 THR A N 1
ATOM 567 C CA . THR A 1 77 ? 12.266 2.367 -0.105 1 98.75 77 THR A CA 1
ATOM 568 C C . THR A 1 77 ? 11.148 1.327 -0.004 1 98.75 77 THR A C 1
ATOM 570 O O . THR A 1 77 ? 11.164 0.479 0.89 1 98.75 77 THR A O 1
ATOM 573 N N . ILE A 1 78 ? 10.148 1.392 -0.927 1 98.88 78 ILE A N 1
ATOM 574 C CA . ILE A 1 78 ? 9.117 0.361 -0.962 1 98.88 78 ILE A CA 1
ATOM 575 C C . ILE A 1 78 ? 8.867 -0.07 -2.406 1 98.88 78 ILE A C 1
ATOM 577 O O . ILE A 1 78 ? 9.109 0.698 -3.34 1 98.88 78 ILE A O 1
ATOM 581 N N . THR A 1 79 ? 8.438 -1.283 -2.564 1 98.81 79 THR A N 1
ATOM 582 C CA . THR A 1 79 ? 7.988 -1.83 -3.838 1 98.81 79 THR A CA 1
ATOM 583 C C . THR A 1 79 ? 6.492 -2.137 -3.797 1 98.81 79 THR A C 1
ATOM 585 O O . THR A 1 79 ? 6.008 -2.764 -2.852 1 98.81 79 THR A O 1
ATOM 588 N N . LEU A 1 80 ? 5.742 -1.628 -4.754 1 98.94 80 LEU A N 1
ATOM 589 C CA . LEU A 1 80 ? 4.324 -1.93 -4.906 1 98.94 80 LEU A CA 1
ATOM 590 C C . LEU A 1 80 ? 4.102 -2.971 -6 1 98.94 80 LEU A C 1
ATOM 592 O O . LEU A 1 80 ? 4.742 -2.916 -7.055 1 98.94 80 LEU A O 1
ATOM 596 N N . ILE A 1 81 ? 3.223 -3.914 -5.73 1 98.94 81 ILE A N 1
ATOM 597 C CA . ILE A 1 81 ? 2.885 -4.992 -6.652 1 98.94 81 ILE A CA 1
ATOM 598 C C . ILE A 1 81 ? 1.37 -5.059 -6.832 1 98.94 81 ILE A C 1
ATOM 600 O O . ILE A 1 81 ? 0.623 -5.098 -5.852 1 98.94 81 ILE A O 1
ATOM 604 N N . GLU A 1 82 ? 0.869 -5.02 -8.047 1 98.94 82 GLU A N 1
ATOM 605 C CA . GLU A 1 82 ? -0.508 -5.398 -8.344 1 98.94 82 GLU A CA 1
ATOM 606 C C . GLU A 1 82 ? -0.558 -6.629 -9.25 1 98.94 82 GLU A C 1
ATOM 608 O O . GLU A 1 82 ? 0.043 -6.645 -10.32 1 98.94 82 GLU A O 1
ATOM 613 N N . GLY A 1 83 ? -1.188 -7.645 -8.789 1 98.69 83 GLY A N 1
ATOM 614 C CA . GLY A 1 83 ? -1.478 -8.836 -9.57 1 98.69 83 GLY A CA 1
ATOM 615 C C . GLY A 1 83 ? -2.941 -8.961 -9.953 1 98.69 83 GLY A C 1
ATOM 616 O O . GLY A 1 83 ? -3.826 -8.758 -9.117 1 98.69 83 GLY A O 1
ATOM 617 N N . LYS A 1 84 ? -3.125 -9.312 -11.203 1 98.31 84 LYS A N 1
ATOM 618 C CA . LYS A 1 84 ? -4.48 -9.43 -11.734 1 98.31 84 LYS A CA 1
ATOM 619 C C . LYS A 1 84 ? -4.59 -10.586 -12.719 1 98.31 84 LYS A C 1
ATOM 621 O O . LYS A 1 84 ? -3.713 -10.773 -13.57 1 98.31 84 LYS A O 1
ATOM 626 N N . SER A 1 85 ? -5.641 -11.398 -12.57 1 98.06 85 SER A N 1
ATOM 627 C CA . SER A 1 85 ? -5.883 -12.508 -13.477 1 98.06 85 SER A CA 1
ATOM 628 C C . SER A 1 85 ? -7.145 -12.281 -14.305 1 98.06 85 SER A C 1
ATOM 630 O O . SER A 1 85 ? -8.086 -11.633 -13.852 1 98.06 85 SER A O 1
ATOM 632 N N . PHE A 1 86 ? -7.121 -12.922 -15.445 1 97.88 86 PHE A N 1
ATOM 633 C CA . PHE A 1 86 ? -8.227 -12.812 -16.391 1 97.88 86 PHE A CA 1
ATOM 634 C C . PHE A 1 86 ? -8.641 -14.195 -16.891 1 97.88 86 PHE A C 1
ATOM 636 O O . PHE A 1 86 ? -7.812 -14.938 -17.422 1 97.88 86 PHE A O 1
ATOM 643 N N . GLY A 1 87 ? -9.891 -14.461 -16.703 1 95.38 87 GLY A N 1
ATOM 644 C CA . GLY A 1 87 ? -10.438 -15.688 -17.266 1 95.38 87 GLY A CA 1
ATOM 645 C C . GLY A 1 87 ? -10.742 -15.578 -18.75 1 95.38 87 GLY A C 1
ATOM 646 O O . GLY A 1 87 ? -10.766 -14.477 -19.312 1 95.38 87 GLY A O 1
ATOM 647 N N . ALA A 1 88 ? -11.031 -16.75 -19.312 1 90.81 88 ALA A N 1
ATOM 648 C CA . ALA A 1 88 ? -11.414 -16.797 -20.734 1 90.81 88 ALA A CA 1
ATOM 649 C C . ALA A 1 88 ? -12.781 -16.156 -20.938 1 90.81 88 ALA A C 1
ATOM 651 O O . ALA A 1 88 ? -13.094 -15.688 -22.047 1 90.81 88 ALA A O 1
ATOM 652 N N . ASP A 1 89 ? -13.547 -16.078 -19.906 1 90.88 89 ASP A N 1
ATOM 653 C CA . ASP A 1 89 ? -14.914 -15.555 -19.984 1 90.88 89 ASP A CA 1
ATOM 654 C C . ASP A 1 89 ? -14.938 -14.055 -19.734 1 90.88 89 ASP A C 1
ATOM 656 O O . ASP A 1 89 ? -16 -13.445 -19.641 1 90.88 89 ASP A O 1
ATOM 660 N N . GLY A 1 90 ? -13.789 -13.484 -19.516 1 88.5 90 GLY A N 1
ATOM 661 C CA . GLY A 1 90 ? -13.711 -12.047 -19.312 1 88.5 90 GLY A CA 1
ATOM 662 C C . GLY A 1 90 ? -13.75 -11.656 -17.844 1 88.5 90 GLY A C 1
ATOM 663 O O . GLY A 1 90 ? -13.531 -10.5 -17.5 1 88.5 90 GLY A O 1
ATOM 664 N N . ARG A 1 91 ? -14 -12.617 -17.062 1 91.38 91 ARG A N 1
ATOM 665 C CA . ARG A 1 91 ? -14.031 -12.336 -15.633 1 91.38 91 ARG A CA 1
ATOM 666 C C . ARG A 1 91 ? -12.625 -12.102 -15.094 1 91.38 91 ARG A C 1
ATOM 668 O O . ARG A 1 91 ? -11.641 -12.477 -15.734 1 91.38 91 ARG A O 1
ATOM 675 N N . VAL A 1 92 ? -12.547 -11.383 -13.922 1 95 92 VAL A N 1
ATOM 676 C CA . VAL A 1 92 ? -11.312 -11.156 -13.172 1 95 92 VAL A CA 1
ATOM 677 C C . VAL A 1 92 ? -11.352 -11.938 -11.859 1 95 92 VAL A C 1
ATOM 679 O O . VAL A 1 92 ? -11.75 -11.406 -10.82 1 95 92 VAL A O 1
ATOM 682 N N . PRO A 1 93 ? -10.93 -13.156 -11.914 1 93.31 93 PRO A N 1
ATOM 683 C CA . PRO A 1 93 ? -11.086 -14.008 -10.742 1 93.31 93 PRO A CA 1
ATOM 684 C C . PRO A 1 93 ? -10.102 -13.664 -9.625 1 93.31 93 PRO A C 1
ATOM 686 O O . PRO A 1 93 ? -10.258 -14.133 -8.492 1 93.31 93 PRO A O 1
ATOM 689 N N . PHE A 1 94 ? -9.109 -12.922 -9.977 1 95.44 94 PHE A N 1
ATOM 690 C CA . PHE A 1 94 ? -8.102 -12.602 -8.977 1 95.44 94 PHE A CA 1
ATOM 691 C C . PHE A 1 94 ? -7.559 -11.195 -9.188 1 95.44 94 PHE A C 1
ATOM 693 O O . PHE A 1 94 ? -7.254 -10.797 -10.312 1 95.44 94 PHE A O 1
ATOM 700 N N . ASN A 1 95 ? -7.449 -10.438 -8.133 1 97.75 95 ASN A N 1
ATOM 701 C CA . ASN A 1 95 ? -6.816 -9.125 -8.047 1 97.75 95 ASN A CA 1
ATOM 702 C C . ASN A 1 95 ? -6.238 -8.875 -6.66 1 97.75 95 ASN A C 1
ATOM 704 O O . ASN A 1 95 ? -6.926 -9.039 -5.652 1 97.75 95 ASN A O 1
ATOM 708 N N . ALA A 1 96 ? -4.902 -8.609 -6.625 1 98.31 96 ALA A N 1
ATOM 709 C CA . ALA A 1 96 ? -4.211 -8.398 -5.355 1 98.31 96 ALA A CA 1
ATOM 710 C C . ALA A 1 96 ? -3.279 -7.195 -5.434 1 98.31 96 ALA A C 1
ATOM 712 O O . ALA A 1 96 ? -2.852 -6.801 -6.52 1 98.31 96 ALA A O 1
ATOM 713 N N . PHE A 1 97 ? -3.051 -6.68 -4.273 1 98.88 97 PHE A N 1
ATOM 714 C CA . PHE A 1 97 ? -2.115 -5.574 -4.102 1 98.88 97 PHE A CA 1
ATOM 715 C C . PHE A 1 97 ? -1.226 -5.805 -2.885 1 98.88 97 PHE A C 1
ATOM 717 O O . PHE A 1 97 ? -1.696 -6.266 -1.844 1 98.88 97 PHE A O 1
ATOM 724 N N . ALA A 1 98 ? 0.071 -5.414 -3.076 1 98.88 98 ALA A N 1
ATOM 725 C CA . ALA A 1 98 ? 0.984 -5.57 -1.948 1 98.88 98 ALA A CA 1
ATOM 726 C C . ALA A 1 98 ? 2.018 -4.449 -1.917 1 98.88 98 ALA A C 1
ATOM 728 O O . ALA A 1 98 ? 2.369 -3.891 -2.959 1 98.88 98 ALA A O 1
ATOM 729 N N . VAL A 1 99 ? 2.426 -4.125 -0.756 1 98.94 99 VAL A N 1
ATOM 730 C CA . VAL A 1 99 ? 3.594 -3.289 -0.503 1 98.94 99 VAL A CA 1
ATOM 731 C C . VAL A 1 99 ? 4.691 -4.121 0.154 1 98.94 99 VAL A C 1
ATOM 733 O O . VAL A 1 99 ? 4.473 -4.738 1.199 1 98.94 99 VAL A O 1
ATOM 736 N N . VAL A 1 100 ? 5.844 -4.137 -0.49 1 98.81 100 VAL A N 1
ATOM 737 C CA . VAL A 1 100 ? 7.008 -4.754 0.13 1 98.81 100 VAL A CA 1
ATOM 738 C C . VAL A 1 100 ? 7.91 -3.678 0.729 1 98.81 100 VAL A C 1
ATOM 740 O O . VAL A 1 100 ? 8.18 -2.66 0.087 1 98.81 100 VAL A O 1
ATOM 743 N N . SER A 1 101 ? 8.281 -3.896 1.937 1 98.75 101 SER A N 1
ATOM 744 C CA . SER A 1 101 ? 9.188 -2.992 2.641 1 98.75 101 SER A CA 1
ATOM 745 C C . SER A 1 101 ? 10.266 -3.766 3.391 1 98.75 101 SER A C 1
ATOM 747 O O . SER A 1 101 ? 10.203 -4.992 3.494 1 98.75 101 SER A O 1
ATOM 749 N N . TYR A 1 102 ? 11.328 -3.076 3.816 1 98.69 102 TYR A N 1
ATOM 750 C CA . TYR A 1 102 ? 12.453 -3.627 4.555 1 98.69 102 TYR A CA 1
ATOM 751 C C . TYR A 1 102 ? 12.664 -2.887 5.871 1 98.69 102 TYR A C 1
ATOM 753 O O . TYR A 1 102 ? 12.609 -1.656 5.914 1 98.69 102 TYR A O 1
ATOM 761 N N . ASP A 1 103 ? 12.781 -3.666 6.922 1 98.12 103 ASP A N 1
ATOM 762 C CA . ASP A 1 103 ? 13.148 -3.135 8.234 1 98.12 103 ASP A CA 1
ATOM 763 C C . ASP A 1 103 ? 14.633 -3.342 8.516 1 98.12 103 ASP A C 1
ATOM 765 O O . ASP A 1 103 ? 15.07 -4.461 8.797 1 98.12 103 ASP A O 1
ATOM 769 N N . PRO A 1 104 ? 15.367 -2.299 8.5 1 97.81 104 PRO A N 1
ATOM 770 C CA . PRO A 1 104 ? 16.812 -2.473 8.695 1 97.81 104 PRO A CA 1
ATOM 771 C C . PRO A 1 104 ? 17.156 -2.996 10.086 1 97.81 104 PRO A C 1
ATOM 773 O O . PRO A 1 104 ? 18.125 -3.732 10.25 1 97.81 104 PRO A O 1
ATOM 776 N N . ALA A 1 105 ? 16.406 -2.609 11.047 1 96.12 105 ALA A N 1
ATOM 777 C CA . ALA A 1 105 ? 16.688 -3.066 12.406 1 96.12 105 ALA A CA 1
ATOM 778 C C . ALA A 1 105 ? 16.453 -4.566 12.539 1 96.12 105 ALA A C 1
ATOM 780 O O . ALA A 1 105 ? 17.25 -5.281 13.133 1 96.12 105 ALA A O 1
ATOM 781 N N . ALA A 1 106 ? 15.375 -5.078 11.977 1 96.75 106 ALA A N 1
ATOM 782 C CA . ALA A 1 106 ? 15.031 -6.492 12.039 1 96.75 106 ALA A CA 1
ATOM 783 C C . ALA A 1 106 ? 15.727 -7.281 10.93 1 96.75 106 ALA A C 1
ATOM 785 O O . ALA A 1 106 ? 15.742 -8.516 10.953 1 96.75 106 ALA A O 1
ATOM 786 N N . LYS A 1 107 ? 16.312 -6.551 9.969 1 97.38 107 LYS A N 1
ATOM 787 C CA . LYS A 1 107 ? 16.922 -7.141 8.781 1 97.38 107 LYS A CA 1
ATOM 788 C C . LYS A 1 107 ? 15.953 -8.094 8.086 1 97.38 107 LYS A C 1
ATOM 790 O O . LYS A 1 107 ? 16.312 -9.234 7.781 1 97.38 107 LYS A O 1
ATOM 795 N N . ALA A 1 108 ? 14.781 -7.508 7.867 1 97.94 108 ALA A N 1
ATOM 796 C CA . ALA A 1 108 ? 13.734 -8.383 7.344 1 97.94 108 ALA A CA 1
ATOM 797 C C . ALA A 1 108 ? 12.836 -7.637 6.363 1 97.94 108 ALA A C 1
ATOM 799 O O . ALA A 1 108 ? 12.5 -6.469 6.586 1 97.94 108 ALA A O 1
ATOM 800 N N . PHE A 1 109 ? 12.438 -8.375 5.289 1 98.44 109 PHE A N 1
ATOM 801 C CA . PHE A 1 109 ? 11.406 -7.895 4.383 1 98.44 109 PHE A CA 1
ATOM 802 C C . PHE A 1 109 ? 10.023 -8.289 4.883 1 98.44 109 PHE A C 1
ATOM 804 O O . PHE A 1 109 ? 9.852 -9.352 5.484 1 98.44 109 PHE A O 1
ATOM 811 N N . THR A 1 110 ? 9.117 -7.395 4.617 1 98.06 110 THR A N 1
ATOM 812 C CA . THR A 1 110 ? 7.711 -7.66 4.891 1 98.06 110 THR A CA 1
ATOM 813 C C . THR A 1 110 ? 6.855 -7.348 3.666 1 98.06 110 THR A C 1
ATOM 815 O O . THR A 1 110 ? 7.102 -6.363 2.965 1 98.06 110 THR A O 1
ATOM 818 N N . MET A 1 111 ? 5.898 -8.195 3.457 1 98.38 111 MET A N 1
ATOM 819 C CA . MET A 1 111 ? 4.895 -7.941 2.428 1 98.38 111 MET A CA 1
ATOM 820 C C . MET A 1 111 ? 3.52 -7.719 3.051 1 98.38 111 MET A C 1
ATOM 822 O O . MET A 1 111 ? 2.943 -8.633 3.641 1 98.38 111 MET A O 1
ATOM 826 N N . ALA A 1 112 ? 3.014 -6.539 2.965 1 98.31 112 ALA A N 1
ATOM 827 C CA . ALA A 1 112 ? 1.627 -6.238 3.309 1 98.31 112 ALA A CA 1
ATOM 828 C C . ALA A 1 112 ? 0.707 -6.438 2.107 1 98.31 112 ALA A C 1
ATOM 830 O O . ALA A 1 112 ? 0.81 -5.715 1.112 1 98.31 112 ALA A O 1
ATOM 831 N N . SER A 1 113 ? -0.171 -7.395 2.256 1 98.25 113 SER A N 1
ATOM 832 C CA . SER A 1 113 ? -0.936 -7.836 1.094 1 98.25 113 SER A CA 1
ATOM 833 C C . SER A 1 113 ? -2.434 -7.641 1.311 1 98.25 113 SER A C 1
ATOM 835 O O . SER A 1 113 ? -2.92 -7.746 2.438 1 98.25 113 SER A O 1
ATOM 837 N N . HIS A 1 114 ? -3.15 -7.297 0.239 1 98.38 114 HIS A N 1
ATOM 838 C CA . HIS A 1 114 ? -4.602 -7.164 0.16 1 98.38 114 HIS A CA 1
ATOM 839 C C . HIS A 1 114 ? -5.16 -7.938 -1.029 1 98.38 114 HIS A C 1
ATOM 841 O O . HIS A 1 114 ? -4.742 -7.719 -2.17 1 98.38 114 HIS A O 1
ATOM 847 N N . THR A 1 115 ? -6.07 -8.859 -0.802 1 97.44 115 THR A N 1
ATOM 848 C CA . THR A 1 115 ? -6.691 -9.617 -1.885 1 97.44 115 THR A CA 1
ATOM 849 C C . THR A 1 115 ? -7.984 -10.273 -1.411 1 97.44 115 THR A C 1
ATOM 851 O O . THR A 1 115 ? -8.062 -10.766 -0.284 1 97.44 115 THR A O 1
ATOM 854 N N . GLY A 1 116 ? -9.016 -10.211 -2.195 1 96.12 116 GLY A N 1
ATOM 855 C CA . GLY A 1 116 ? -10.234 -10.984 -1.98 1 96.12 116 GLY A CA 1
ATOM 856 C C . GLY A 1 116 ? -10.906 -10.68 -0.658 1 96.12 116 GLY A C 1
ATOM 857 O O . GLY A 1 116 ? -11.469 -11.57 -0.02 1 96.12 116 GLY A O 1
ATOM 858 N N . GLY A 1 117 ? -10.727 -9.594 -0.215 1 96.81 117 GLY A N 1
ATOM 859 C CA . GLY A 1 117 ? -11.359 -9.195 1.03 1 96.81 117 GLY A CA 1
ATOM 860 C C . GLY A 1 117 ? -10.508 -9.484 2.252 1 96.81 117 GLY A C 1
ATOM 861 O O . GLY A 1 117 ? -10.961 -9.305 3.387 1 96.81 117 GLY A O 1
ATOM 862 N N . ARG A 1 118 ? -9.312 -9.914 2.031 1 95.44 118 ARG A N 1
ATOM 863 C CA . ARG A 1 118 ? -8.398 -10.242 3.117 1 95.44 118 ARG A CA 1
ATOM 864 C C . ARG A 1 118 ? -7.125 -9.406 3.041 1 95.44 118 ARG A C 1
ATOM 866 O O . ARG A 1 118 ? -6.762 -8.914 1.97 1 95.44 118 ARG A O 1
ATOM 873 N N . SER A 1 119 ? -6.566 -9.219 4.199 1 96.44 119 SER A N 1
ATOM 874 C CA . SER A 1 119 ? -5.289 -8.508 4.273 1 96.44 119 SER A CA 1
ATOM 875 C C . SER A 1 119 ? -4.391 -9.109 5.352 1 96.44 119 SER A C 1
ATOM 877 O O . SER A 1 119 ? -4.863 -9.82 6.238 1 96.44 119 SER A O 1
ATOM 879 N N . GLY A 1 120 ? -3.127 -8.883 5.176 1 95.31 120 GLY A N 1
ATOM 880 C CA . GLY A 1 120 ? -2.139 -9.312 6.152 1 95.31 120 GLY A CA 1
ATOM 881 C C . GLY A 1 120 ? -0.731 -8.859 5.82 1 95.31 120 GLY A C 1
ATOM 882 O O . GLY A 1 120 ? -0.476 -8.359 4.719 1 95.31 120 GLY A O 1
ATOM 883 N N . SER A 1 121 ? 0.091 -8.914 6.844 1 96.94 121 SER A N 1
ATOM 884 C CA . SER A 1 121 ? 1.519 -8.648 6.703 1 96.94 121 SER A CA 1
ATOM 885 C C . SER A 1 121 ? 2.344 -9.898 6.98 1 96.94 121 SER A C 1
ATOM 887 O O . SER A 1 121 ? 2.193 -10.523 8.031 1 96.94 121 SER A O 1
ATOM 889 N N . PHE A 1 122 ? 3.191 -10.227 6.016 1 97.19 122 PHE A N 1
ATOM 890 C CA . PHE A 1 122 ? 3.881 -11.508 6.09 1 97.19 122 PHE A CA 1
ATOM 891 C C . PHE A 1 122 ? 5.375 -11.336 5.848 1 97.19 122 PHE A C 1
ATOM 893 O O . PHE A 1 122 ? 5.785 -10.516 5.023 1 97.19 122 PHE A O 1
ATOM 900 N N . PRO A 1 123 ? 6.137 -12.172 6.523 1 96.94 123 PRO A N 1
ATOM 901 C CA . PRO A 1 123 ? 7.562 -12.164 6.188 1 96.94 123 PRO A CA 1
ATOM 902 C C . PRO A 1 123 ? 7.836 -12.609 4.754 1 96.94 123 PRO A C 1
ATOM 904 O O . PRO A 1 123 ? 7.164 -13.516 4.246 1 96.94 123 PRO A O 1
ATOM 907 N N . LEU A 1 124 ? 8.703 -11.883 4.148 1 98.25 124 LEU A N 1
ATOM 908 C CA . LEU A 1 124 ? 9.195 -12.219 2.816 1 98.25 124 LEU A CA 1
ATOM 909 C C . LEU A 1 124 ? 10.703 -12.461 2.836 1 98.25 124 LEU A C 1
ATOM 911 O O . LEU A 1 124 ? 11.453 -11.664 3.406 1 98.25 124 LEU A O 1
ATOM 915 N N . ILE A 1 125 ? 11.094 -13.57 2.297 1 97.94 125 ILE A N 1
ATOM 916 C CA . ILE A 1 125 ? 12.516 -13.852 2.113 1 97.94 125 ILE A CA 1
ATOM 917 C C . ILE A 1 125 ? 12.922 -13.523 0.681 1 97.94 125 ILE A C 1
ATOM 919 O O . ILE A 1 125 ? 12.594 -14.258 -0.251 1 97.94 125 ILE A O 1
ATOM 923 N N . ALA A 1 126 ? 13.656 -12.453 0.569 1 97 126 ALA A N 1
ATOM 924 C CA . ALA A 1 126 ? 14.102 -12.016 -0.753 1 97 126 ALA A CA 1
ATOM 925 C C . ALA A 1 126 ? 15.453 -12.633 -1.111 1 97 126 ALA A C 1
ATOM 927 O O . ALA A 1 126 ? 16.359 -12.688 -0.276 1 97 126 ALA A O 1
ATOM 928 N N . ALA A 1 127 ? 15.508 -13.156 -2.326 1 92.94 127 ALA A N 1
ATOM 929 C CA . ALA A 1 127 ? 16.75 -13.641 -2.914 1 92.94 127 ALA A CA 1
ATOM 930 C C . ALA A 1 127 ? 17.094 -12.859 -4.184 1 92.94 127 ALA A C 1
ATOM 932 O O . ALA A 1 127 ? 16.297 -12.07 -4.676 1 92.94 127 ALA A O 1
ATOM 933 N N . GLU A 1 128 ? 18.344 -12.922 -4.719 1 88.25 128 GLU A N 1
ATOM 934 C CA . GLU A 1 128 ? 18.781 -12.172 -5.891 1 88.25 128 GLU A CA 1
ATOM 935 C C . GLU A 1 128 ? 17.859 -12.406 -7.082 1 88.25 128 GLU A C 1
ATOM 937 O O . GLU A 1 128 ? 17.562 -11.484 -7.84 1 88.25 128 GLU A O 1
ATOM 942 N N . ARG A 1 129 ? 17.359 -13.594 -7.273 1 94.44 129 ARG A N 1
ATOM 943 C CA . ARG A 1 129 ? 16.484 -13.906 -8.398 1 94.44 129 ARG A CA 1
ATOM 944 C C . ARG A 1 129 ? 15.273 -14.719 -7.945 1 94.44 129 ARG A C 1
ATOM 946 O O . ARG A 1 129 ? 14.938 -15.734 -8.555 1 94.44 129 ARG A O 1
ATOM 953 N N . GLY A 1 130 ? 14.688 -14.188 -6.902 1 97.94 130 GLY A N 1
ATOM 954 C CA . GLY A 1 130 ? 13.523 -14.891 -6.402 1 97.94 130 GLY A CA 1
ATOM 955 C C . GLY A 1 130 ? 13.086 -14.422 -5.027 1 97.94 130 GLY A C 1
ATOM 956 O O . GLY A 1 130 ? 13.656 -13.477 -4.477 1 97.94 130 GLY A O 1
ATOM 957 N N . TYR A 1 131 ? 12.016 -15.031 -4.496 1 98.5 131 TYR A N 1
ATOM 958 C CA . TYR A 1 131 ? 11.539 -14.805 -3.137 1 98.5 131 TYR A CA 1
ATOM 959 C C . TYR A 1 131 ? 10.68 -15.977 -2.662 1 98.5 131 TYR A C 1
ATOM 961 O O . TYR A 1 131 ? 10.297 -16.828 -3.457 1 98.5 131 TYR A O 1
ATOM 969 N N . ALA A 1 132 ? 10.531 -16.016 -1.406 1 98.12 132 ALA A N 1
ATOM 970 C CA . ALA A 1 132 ? 9.602 -16.953 -0.786 1 98.12 132 ALA A CA 1
ATOM 971 C C . ALA A 1 132 ? 8.805 -16.281 0.329 1 98.12 132 ALA A C 1
ATOM 973 O O . ALA A 1 132 ? 9.305 -15.367 0.992 1 98.12 132 ALA A O 1
ATOM 974 N N . TRP A 1 133 ? 7.582 -16.703 0.476 1 97.44 133 TRP A N 1
ATOM 975 C CA . TRP A 1 133 ? 6.754 -16.203 1.575 1 97.44 133 TRP A CA 1
ATOM 976 C C . TRP A 1 133 ? 5.664 -17.219 1.925 1 97.44 133 TRP A C 1
ATOM 978 O O . TRP A 1 133 ? 5.43 -18.172 1.177 1 97.44 133 TRP A O 1
ATOM 988 N N . GLU A 1 134 ? 5.156 -17.062 3.145 1 94.31 134 GLU A N 1
ATOM 989 C CA . GLU A 1 134 ? 4.129 -17.969 3.623 1 94.31 134 GLU A CA 1
ATOM 990 C C . GLU A 1 134 ? 2.963 -17.219 4.254 1 94.31 134 GLU A C 1
ATOM 992 O O . GLU A 1 134 ? 3.154 -16.156 4.836 1 94.31 134 GLU A O 1
ATOM 997 N N . VAL A 1 135 ? 1.844 -17.781 4.051 1 94.19 135 VAL A N 1
ATOM 998 C CA . VAL A 1 135 ? 0.606 -17.266 4.637 1 94.19 135 VAL A CA 1
ATOM 999 C C . VAL A 1 135 ? -0.053 -18.359 5.477 1 94.19 135 VAL A C 1
ATOM 1001 O O . VAL A 1 135 ? -0.226 -19.484 5.016 1 94.19 135 VAL A O 1
ATOM 1004 N N . PRO A 1 136 ? -0.46 -18.016 6.684 1 91.38 136 PRO A N 1
ATOM 1005 C CA . PRO A 1 136 ? -1.2 -19.016 7.457 1 91.38 136 PRO A CA 1
ATOM 1006 C C . PRO A 1 136 ? -2.488 -19.453 6.766 1 91.38 136 PRO A C 1
ATOM 1008 O O . PRO A 1 136 ? -3.189 -18.625 6.172 1 91.38 136 PRO A O 1
ATOM 1011 N N . ALA A 1 137 ? -2.75 -20.734 6.754 1 89.56 137 ALA A N 1
ATOM 1012 C CA . ALA A 1 137 ? -3.963 -21.328 6.188 1 89.56 137 ALA A CA 1
ATOM 1013 C C . ALA A 1 137 ? -4.695 -22.172 7.219 1 89.56 137 ALA A C 1
ATOM 1015 O O . ALA A 1 137 ? -5.184 -23.266 6.898 1 89.56 137 ALA A O 1
ATOM 1016 N N . GLY A 1 138 ? -4.727 -21.734 8.398 1 86.56 138 GLY A N 1
ATOM 1017 C CA . GLY A 1 138 ? -5.281 -22.469 9.531 1 86.56 138 GLY A CA 1
ATOM 1018 C C . GLY A 1 138 ? -4.281 -22.688 10.648 1 86.56 138 GLY A C 1
ATOM 1019 O O . GLY A 1 138 ? -3.105 -22.344 10.516 1 86.56 138 GLY A O 1
ATOM 1020 N N . PRO A 1 139 ? -4.746 -23.266 11.711 1 90.38 139 PRO A N 1
ATOM 1021 C CA . PRO A 1 139 ? -3.887 -23.406 12.891 1 90.38 139 PRO A CA 1
ATOM 1022 C C . PRO A 1 139 ? -2.703 -24.344 12.641 1 90.38 139 PRO A C 1
ATOM 1024 O O . PRO A 1 139 ? -1.647 -24.188 13.258 1 90.38 139 PRO A O 1
ATOM 1027 N N . ALA A 1 140 ? -2.896 -25.266 11.773 1 93.81 140 ALA A N 1
ATOM 1028 C CA . ALA A 1 140 ? -1.824 -26.234 11.555 1 93.81 140 ALA A CA 1
ATOM 1029 C C . ALA A 1 140 ? -1.478 -26.328 10.07 1 93.81 140 ALA A C 1
ATOM 1031 O O . ALA A 1 140 ? -1.102 -27.391 9.586 1 93.81 140 ALA A O 1
ATOM 1032 N N . ALA A 1 141 ? -1.709 -25.281 9.406 1 94.38 141 ALA A N 1
ATOM 1033 C CA . ALA A 1 141 ? -1.44 -25.312 7.969 1 94.38 141 ALA A CA 1
ATOM 1034 C C . ALA A 1 141 ? -0.996 -23.938 7.465 1 94.38 141 ALA A C 1
ATOM 1036 O O . ALA A 1 141 ? -1.241 -22.922 8.117 1 94.38 141 ALA A O 1
ATOM 1037 N N . ARG A 1 142 ? -0.271 -23.938 6.344 1 94.94 142 ARG A N 1
ATOM 1038 C CA . ARG A 1 142 ? 0.151 -22.719 5.66 1 94.94 142 ARG A CA 1
ATOM 1039 C C . ARG A 1 142 ? 0.213 -22.938 4.152 1 94.94 142 ARG A C 1
ATOM 1041 O O . ARG A 1 142 ? 0.243 -24.078 3.682 1 94.94 142 ARG A O 1
ATOM 1048 N N . VAL A 1 143 ? 0.168 -21.844 3.494 1 94.44 143 VAL A N 1
ATOM 1049 C CA . VAL A 1 143 ? 0.482 -21.812 2.07 1 94.44 143 VAL A CA 1
ATOM 1050 C C . VAL A 1 143 ? 1.877 -21.234 1.861 1 94.44 143 VAL A C 1
ATOM 1052 O O . VAL A 1 143 ? 2.207 -20.188 2.418 1 94.44 143 VAL A O 1
ATOM 1055 N N . ARG A 1 144 ? 2.645 -22 1.124 1 96.19 144 ARG A N 1
ATOM 1056 C CA . ARG A 1 144 ? 4.004 -21.547 0.829 1 96.19 144 ARG A CA 1
ATOM 1057 C C . ARG A 1 144 ? 4.148 -21.172 -0.641 1 96.19 144 ARG A C 1
ATOM 1059 O O . ARG A 1 144 ? 3.861 -21.984 -1.526 1 96.19 144 ARG A O 1
ATOM 1066 N N . TYR A 1 145 ? 4.641 -19.953 -0.85 1 97.56 145 TYR A N 1
ATOM 1067 C CA . TYR A 1 145 ? 4.93 -19.5 -2.203 1 97.56 145 TYR A CA 1
ATOM 1068 C C . TYR A 1 145 ? 6.434 -19.359 -2.426 1 97.56 145 TYR A C 1
ATOM 1070 O O . TYR A 1 145 ? 7.16 -18.906 -1.54 1 97.56 145 TYR A O 1
ATOM 1078 N N . LYS A 1 146 ? 6.859 -19.797 -3.586 1 98.19 146 LYS A N 1
ATOM 1079 C CA . LYS A 1 146 ? 8.242 -19.625 -4.027 1 98.19 146 LYS A CA 1
ATOM 1080 C C . LYS A 1 146 ? 8.297 -19.062 -5.445 1 98.19 146 LYS A C 1
ATOM 1082 O O . LYS A 1 146 ? 7.664 -19.609 -6.355 1 98.19 146 LYS A O 1
ATOM 1087 N N . ALA A 1 147 ? 9.062 -18.031 -5.578 1 98.69 147 ALA A N 1
ATOM 1088 C CA . ALA A 1 147 ? 9.25 -17.422 -6.887 1 98.69 147 ALA A CA 1
ATOM 1089 C C . ALA A 1 147 ? 10.711 -17.484 -7.32 1 98.69 147 ALA A C 1
ATOM 1091 O O . ALA A 1 147 ? 11.617 -17.453 -6.48 1 98.69 147 ALA A O 1
ATOM 1092 N N . SER A 1 148 ? 10.922 -17.562 -8.602 1 98.62 148 SER A N 1
ATOM 1093 C CA . SER A 1 148 ? 12.242 -17.5 -9.219 1 98.62 148 SER A CA 1
ATOM 1094 C C . SER A 1 148 ? 12.203 -16.734 -10.539 1 98.62 148 SER A C 1
ATOM 1096 O O . SER A 1 148 ? 11.164 -16.688 -11.203 1 98.62 148 SER A O 1
ATOM 1098 N N . PHE A 1 149 ? 13.273 -16.156 -10.875 1 98.62 149 PHE A N 1
ATOM 1099 C CA . PHE A 1 149 ? 13.492 -15.469 -12.148 1 98.62 149 PHE A CA 1
ATOM 1100 C C . PHE A 1 149 ? 14.75 -15.992 -12.828 1 98.62 149 PHE A C 1
ATOM 1102 O O . PHE A 1 149 ? 15.836 -15.953 -12.25 1 98.62 149 PHE A O 1
ATOM 1109 N N . ASP A 1 150 ? 14.633 -16.422 -14.039 1 98 150 ASP A N 1
ATOM 1110 C CA . ASP A 1 150 ? 15.781 -17.031 -14.688 1 98 150 ASP A CA 1
ATOM 1111 C C . ASP A 1 150 ? 16.406 -16.094 -15.719 1 98 150 ASP A C 1
ATOM 1113 O O . ASP A 1 150 ? 17.172 -16.531 -16.578 1 98 150 ASP A O 1
ATOM 1117 N N . GLY A 1 151 ? 16.062 -14.891 -15.695 1 96.94 151 GLY A N 1
ATOM 1118 C CA . GLY A 1 151 ? 16.547 -13.914 -16.656 1 96.94 151 GLY A CA 1
ATOM 1119 C C . GLY A 1 151 ? 15.523 -13.562 -17.719 1 96.94 151 GLY A C 1
ATOM 1120 O O . GLY A 1 151 ? 15.617 -12.523 -18.375 1 96.94 151 GLY A O 1
ATOM 1121 N N . THR A 1 152 ? 14.539 -14.469 -17.859 1 97.75 152 THR A N 1
ATOM 1122 C CA . THR A 1 152 ? 13.516 -14.258 -18.875 1 97.75 152 THR A CA 1
ATOM 1123 C C . THR A 1 152 ? 12.125 -14.5 -18.297 1 97.75 152 THR A C 1
ATOM 1125 O O . THR A 1 152 ? 11.172 -13.797 -18.641 1 97.75 152 THR A O 1
ATOM 1128 N N . THR A 1 153 ? 12.039 -15.539 -17.453 1 98.75 153 THR A N 1
ATOM 1129 C CA . THR A 1 153 ? 10.742 -16.016 -16.969 1 98.75 153 THR A CA 1
ATOM 1130 C C . THR A 1 153 ? 10.648 -15.898 -15.461 1 98.75 153 THR A C 1
ATOM 1132 O O . THR A 1 153 ? 11.562 -16.312 -14.742 1 98.75 153 THR A O 1
ATOM 1135 N N . TRP A 1 154 ? 9.578 -15.195 -15 1 98.88 154 TRP A N 1
ATOM 1136 C CA . TRP A 1 154 ? 9.172 -15.211 -13.602 1 98.88 154 TRP A CA 1
ATOM 1137 C C . TRP A 1 154 ? 8.242 -16.391 -13.312 1 98.88 154 TRP A C 1
ATOM 1139 O O . TRP A 1 154 ? 7.129 -16.453 -13.844 1 98.88 154 TRP A O 1
ATOM 1149 N N . THR A 1 155 ? 8.719 -17.344 -12.523 1 98.88 155 THR A N 1
ATOM 1150 C CA . THR A 1 155 ? 7.898 -18.484 -12.109 1 98.88 155 THR A CA 1
ATOM 1151 C C . THR A 1 155 ? 7.609 -18.422 -10.617 1 98.88 155 THR A C 1
ATOM 1153 O O . THR A 1 155 ? 8.508 -18.188 -9.812 1 98.88 155 THR A O 1
ATOM 1156 N N . GLU A 1 156 ? 6.367 -18.562 -10.258 1 98.75 156 GLU A N 1
ATOM 1157 C CA . GLU A 1 156 ? 5.992 -18.703 -8.852 1 98.75 156 GLU A CA 1
ATOM 1158 C C . GLU A 1 156 ? 5.109 -19.938 -8.641 1 98.75 156 GLU A C 1
ATOM 1160 O O . GLU A 1 156 ? 4.199 -20.203 -9.43 1 98.75 156 GLU A O 1
ATOM 1165 N N . THR A 1 157 ? 5.438 -20.703 -7.625 1 98.25 157 THR A N 1
ATOM 1166 C CA . THR A 1 157 ? 4.648 -21.875 -7.25 1 98.25 157 THR A CA 1
ATOM 1167 C C . THR A 1 157 ? 4.074 -21.703 -5.844 1 98.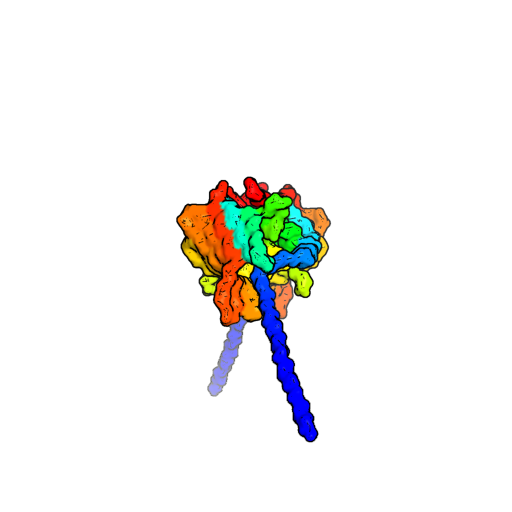25 157 THR A C 1
ATOM 1169 O O . THR A 1 157 ? 4.613 -20.953 -5.031 1 98.25 157 THR A O 1
ATOM 1172 N N . GLY A 1 158 ? 2.955 -22.406 -5.652 1 96.81 158 GLY A N 1
ATOM 1173 C CA . GLY A 1 158 ? 2.328 -22.453 -4.34 1 96.81 158 GLY A CA 1
ATOM 1174 C C . GLY A 1 158 ? 2.043 -23.859 -3.871 1 96.81 158 GLY A C 1
ATOM 1175 O O . GLY A 1 158 ? 1.524 -24.688 -4.633 1 96.81 158 GLY A O 1
ATOM 1176 N N . ASP A 1 159 ? 2.383 -24.109 -2.549 1 95.94 159 ASP A N 1
ATOM 1177 C CA . ASP A 1 159 ? 2.109 -25.391 -1.903 1 95.94 159 ASP A CA 1
ATOM 1178 C C . ASP A 1 159 ? 1.254 -25.203 -0.652 1 95.94 159 ASP A C 1
ATOM 1180 O O . ASP A 1 159 ? 1.493 -24.281 0.139 1 95.94 159 ASP A O 1
ATOM 1184 N N . PHE A 1 160 ? 0.302 -26.062 -0.584 1 93.94 160 PHE A N 1
ATOM 1185 C CA . PHE A 1 160 ? -0.369 -26.219 0.701 1 93.94 160 PHE A CA 1
ATOM 1186 C C . PHE A 1 160 ? 0.427 -27.125 1.619 1 93.94 160 PHE A C 1
ATOM 1188 O O . PHE A 1 160 ? 0.757 -28.266 1.244 1 93.94 160 PHE A O 1
ATOM 1195 N N . VAL A 1 161 ? 0.732 -26.562 2.791 1 94.38 161 VAL A N 1
ATOM 1196 C CA . VAL A 1 161 ? 1.574 -27.312 3.723 1 94.38 161 VAL A CA 1
ATOM 1197 C C . VAL A 1 161 ? 0.838 -27.5 5.047 1 94.38 161 VAL A C 1
ATOM 1199 O O . VAL A 1 161 ? 0.661 -26.547 5.809 1 94.38 161 VAL A O 1
ATOM 1202 N N . ALA A 1 162 ? 0.344 -28.719 5.297 1 93.19 162 ALA A N 1
ATOM 1203 C CA . ALA A 1 162 ? -0.264 -29.094 6.574 1 93.19 162 ALA A CA 1
ATOM 1204 C C . ALA A 1 162 ? 0.697 -29.922 7.418 1 93.19 162 ALA A C 1
ATOM 1206 O O . ALA A 1 162 ? 1.454 -30.734 6.887 1 93.19 162 ALA A O 1
ATOM 1207 N N . ASP A 1 163 ? 0.604 -29.672 8.703 1 92.88 163 ASP A N 1
ATOM 1208 C CA . ASP A 1 163 ? 1.495 -30.406 9.602 1 92.88 163 ASP A CA 1
ATOM 1209 C C . ASP A 1 163 ? 1.32 -31.922 9.43 1 92.88 163 ASP A C 1
ATOM 1211 O O . ASP A 1 163 ? 0.194 -32.406 9.422 1 92.88 163 ASP A O 1
ATOM 1215 N N . GLY A 1 164 ? 2.453 -32.562 9.344 1 93.62 164 GLY A N 1
ATOM 1216 C CA . GLY A 1 164 ? 2.455 -34 9.305 1 93.62 164 GLY A CA 1
ATOM 1217 C C . GLY A 1 164 ? 2.111 -34.562 7.93 1 93.62 164 GLY A C 1
ATOM 1218 O O . GLY A 1 164 ? 1.97 -35.781 7.766 1 93.62 164 GLY A O 1
ATOM 1219 N N . GLN A 1 165 ? 1.868 -33.688 6.98 1 94.06 165 GLN A N 1
ATOM 1220 C CA . GLN A 1 165 ? 1.524 -34.125 5.629 1 94.06 165 GLN A CA 1
ATOM 1221 C C . GLN A 1 165 ? 2.543 -33.625 4.613 1 94.06 165 GLN A C 1
ATOM 1223 O O . GLN A 1 165 ? 3.203 -32.594 4.844 1 94.06 165 GLN A O 1
ATOM 1228 N N . PRO A 1 166 ? 2.768 -34.406 3.59 1 95.19 166 PRO A N 1
ATOM 1229 C CA . PRO A 1 166 ? 3.588 -33.844 2.514 1 95.19 166 PRO A CA 1
ATOM 1230 C C . PRO A 1 166 ? 2.975 -32.594 1.895 1 95.19 166 PRO A C 1
ATOM 1232 O O . PRO A 1 166 ? 1.75 -32.438 1.839 1 95.19 166 PRO A O 1
ATOM 1235 N N . PRO A 1 167 ? 3.854 -31.703 1.412 1 94.88 167 PRO A N 1
ATOM 1236 C CA . PRO A 1 167 ? 3.309 -30.531 0.724 1 94.88 167 PRO A CA 1
ATOM 1237 C C . PRO A 1 167 ? 2.504 -30.891 -0.52 1 94.88 167 PRO A C 1
ATOM 1239 O O . PRO A 1 167 ? 2.863 -31.828 -1.239 1 94.88 167 PRO A O 1
ATOM 1242 N N . ARG A 1 168 ? 1.447 -30.156 -0.785 1 93.88 168 ARG A N 1
ATOM 1243 C CA . ARG A 1 168 ? 0.595 -30.375 -1.95 1 93.88 168 ARG A CA 1
ATOM 1244 C C . ARG A 1 168 ? 0.628 -29.172 -2.885 1 93.88 168 ARG A C 1
ATOM 1246 O O . ARG A 1 168 ? 0.105 -28.109 -2.549 1 93.88 168 ARG A O 1
ATOM 1253 N N . PRO A 1 169 ? 1.208 -29.406 -4.035 1 94.81 169 PRO A N 1
ATOM 1254 C CA . PRO A 1 169 ? 1.196 -28.281 -4.988 1 94.81 169 PRO A CA 1
ATOM 1255 C C . PRO A 1 169 ? -0.212 -27.922 -5.457 1 94.81 169 PRO A C 1
ATOM 1257 O O . PRO A 1 169 ? -1.036 -28.812 -5.684 1 94.81 169 PRO A O 1
ATOM 1260 N N . PHE A 1 170 ? -0.482 -26.547 -5.602 1 93.12 170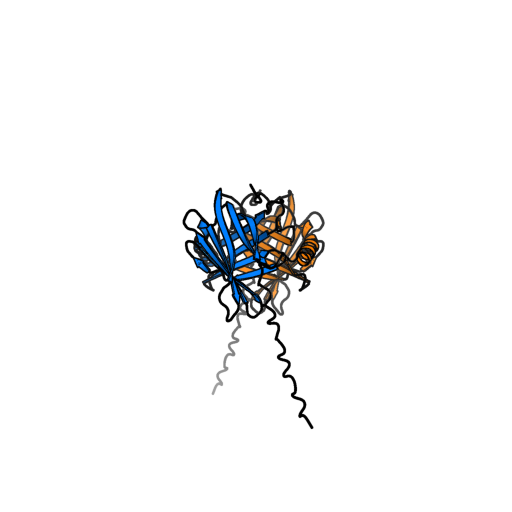 PHE A N 1
ATOM 1261 C CA . PHE A 1 170 ? -1.828 -26.188 -6.035 1 93.12 170 PHE A CA 1
ATOM 1262 C C . PHE A 1 170 ? -1.793 -25 -6.996 1 93.12 170 PHE A C 1
ATOM 1264 O O . PHE A 1 170 ? -2.803 -24.672 -7.621 1 93.12 170 PHE A O 1
ATOM 1271 N N . PHE A 1 171 ? -0.709 -24.406 -7.117 1 96 171 PHE A N 1
ATOM 1272 C CA . PHE A 1 171 ? -0.64 -23.172 -7.891 1 96 171 PHE A CA 1
ATOM 1273 C C . PHE A 1 171 ? 0.694 -23.062 -8.617 1 96 171 PHE A C 1
ATOM 1275 O O . PHE A 1 171 ? 1.741 -2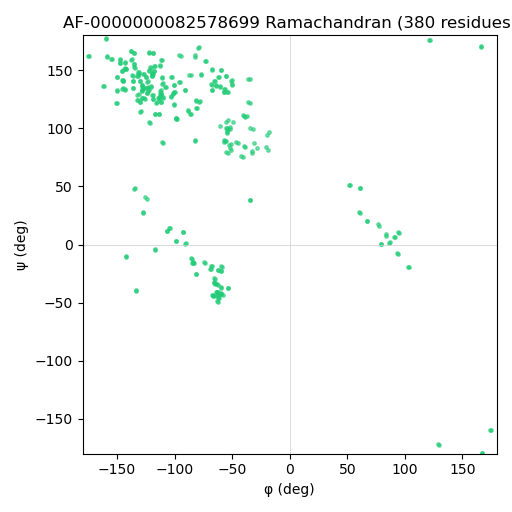3.391 -8.062 1 96 171 PHE A O 1
ATOM 1282 N N . ARG A 1 172 ? 0.686 -22.547 -9.883 1 98 172 ARG A N 1
ATOM 1283 C CA . ARG A 1 172 ? 1.879 -22.172 -10.641 1 98 172 ARG A CA 1
ATOM 1284 C C . ARG A 1 172 ? 1.58 -21.031 -11.602 1 98 172 ARG A C 1
ATOM 1286 O O . ARG A 1 172 ? 0.584 -21.062 -12.328 1 98 172 ARG A O 1
ATOM 1293 N N . MET A 1 173 ? 2.424 -20.016 -11.617 1 98.62 173 MET A N 1
ATOM 1294 C CA . MET A 1 173 ? 2.346 -19 -12.656 1 98.62 173 MET A CA 1
ATOM 1295 C C . MET A 1 173 ? 3.68 -18.844 -13.375 1 98.62 173 MET A C 1
ATOM 1297 O O . MET A 1 173 ? 4.738 -19.047 -12.781 1 98.62 173 MET A O 1
ATOM 1301 N N . THR A 1 174 ? 3.648 -18.609 -14.594 1 98.88 174 THR A N 1
ATOM 1302 C CA . THR A 1 174 ? 4.793 -18.344 -15.461 1 98.88 174 THR A CA 1
ATOM 1303 C C . THR A 1 174 ? 4.574 -17.062 -16.281 1 98.88 174 THR A C 1
ATOM 1305 O O . THR A 1 174 ? 3.699 -17.016 -17.141 1 98.88 174 THR A O 1
ATOM 1308 N N . LEU A 1 175 ? 5.41 -16.078 -16 1 98.94 175 LEU A N 1
ATOM 1309 C CA . LEU A 1 175 ? 5.207 -14.766 -16.594 1 98.94 175 LEU A CA 1
ATOM 1310 C C . LEU A 1 175 ? 6.434 -14.336 -17.391 1 98.94 175 LEU A C 1
ATOM 1312 O O . LEU A 1 175 ? 7.562 -14.664 -17.016 1 98.94 175 LEU A O 1
ATOM 1316 N N . LYS A 1 176 ? 6.195 -13.562 -18.406 1 98.88 176 LYS A N 1
ATOM 1317 C CA . LYS A 1 176 ? 7.23 -12.859 -19.156 1 98.88 176 LYS A CA 1
ATOM 1318 C C . LYS A 1 176 ? 7.023 -11.344 -19.094 1 98.88 176 LYS A C 1
ATOM 1320 O O . LYS A 1 176 ? 5.887 -10.867 -19.047 1 98.88 176 LYS A O 1
ATOM 1325 N N . ARG A 1 177 ? 8.133 -10.688 -19.109 1 98.75 177 ARG A N 1
ATOM 1326 C CA . ARG A 1 177 ? 8.055 -9.227 -19.141 1 98.75 177 ARG A CA 1
ATOM 1327 C C . ARG A 1 177 ? 7.488 -8.734 -20.469 1 98.75 177 ARG A C 1
ATOM 1329 O O . ARG A 1 177 ? 7.938 -9.164 -21.531 1 98.75 177 ARG A O 1
ATOM 1336 N N . ILE A 1 178 ? 6.566 -7.836 -20.375 1 98.69 178 ILE A N 1
ATOM 1337 C CA . ILE A 1 178 ? 5.98 -7.352 -21.625 1 98.69 178 ILE A CA 1
ATOM 1338 C C . ILE A 1 178 ? 6.27 -5.863 -21.781 1 98.69 178 ILE A C 1
ATOM 1340 O O . ILE A 1 178 ? 5.883 -5.254 -22.781 1 98.69 178 ILE A O 1
ATOM 1344 N N . GLY A 1 179 ? 6.891 -5.211 -20.812 1 98.12 179 GLY A N 1
ATOM 1345 C CA . GLY A 1 179 ? 7.27 -3.812 -20.922 1 98.12 179 GLY A CA 1
ATOM 1346 C C . GLY A 1 179 ? 7.656 -3.189 -19.594 1 98.12 179 GLY A C 1
ATOM 1347 O O . GLY A 1 179 ? 7.508 -3.814 -18.547 1 98.12 179 GLY A O 1
ATOM 1348 N N . ASP A 1 180 ? 8.18 -2 -19.766 1 97.75 180 ASP A N 1
ATOM 1349 C CA . ASP A 1 180 ? 8.477 -1.182 -18.594 1 97.75 180 ASP A CA 1
ATOM 1350 C C . ASP A 1 180 ? 7.227 -0.443 -18.109 1 97.75 180 ASP A C 1
ATOM 1352 O O . ASP A 1 180 ? 6.215 -0.405 -18.812 1 97.75 180 ASP A O 1
ATOM 1356 N N . THR A 1 181 ? 7.293 0.015 -16.922 1 97.81 181 THR A N 1
ATOM 1357 C CA . THR A 1 181 ? 6.223 0.867 -16.406 1 97.81 181 THR A CA 1
ATOM 1358 C C . THR A 1 181 ? 6.785 1.951 -15.5 1 97.81 181 THR A C 1
ATOM 1360 O O . THR A 1 181 ? 7.781 1.731 -14.805 1 97.81 181 THR A O 1
ATOM 1363 N N . ASP A 1 182 ? 6.102 3.113 -15.422 1 97.12 182 ASP A N 1
ATOM 1364 C CA . ASP A 1 182 ? 6.422 4.152 -14.445 1 97.12 182 ASP A CA 1
ATOM 1365 C C . ASP A 1 182 ? 5.488 4.09 -13.242 1 97.12 182 ASP A C 1
ATOM 1367 O O . ASP A 1 182 ? 5.551 4.938 -12.352 1 97.12 182 ASP A O 1
ATOM 1371 N N . TRP A 1 183 ? 4.586 3.039 -13.289 1 98.19 183 TRP A N 1
ATOM 1372 C CA . TRP A 1 183 ? 3.746 2.807 -12.125 1 98.19 183 TRP A CA 1
ATOM 1373 C C . TRP A 1 183 ? 4.578 2.324 -10.938 1 98.19 183 TRP A C 1
ATOM 1375 O O . TRP A 1 183 ? 5.539 1.568 -11.117 1 98.19 183 TRP A O 1
ATOM 1385 N N . PRO A 1 184 ? 4.371 2.789 -9.734 1 98.44 184 PRO A N 1
ATOM 1386 C CA . PRO A 1 184 ? 3.305 3.688 -9.289 1 98.44 184 PRO A CA 1
ATOM 1387 C C . PRO A 1 184 ? 3.713 5.156 -9.328 1 98.44 184 PRO A C 1
ATOM 1389 O O . PRO A 1 184 ? 2.969 6.023 -8.867 1 98.44 184 PRO A O 1
ATOM 1392 N N . MET A 1 185 ? 4.82 5.566 -9.922 1 97.81 185 MET A N 1
ATOM 1393 C CA . MET A 1 185 ? 5.312 6.941 -9.859 1 97.81 185 MET A CA 1
ATOM 1394 C C . MET A 1 185 ? 4.625 7.809 -10.914 1 97.81 185 MET A C 1
ATOM 1396 O O . MET A 1 185 ? 4.715 9.039 -10.859 1 97.81 185 MET A O 1
ATOM 1400 N N . ALA A 1 186 ? 3.967 7.125 -11.891 1 96.81 186 ALA A N 1
ATOM 1401 C CA . ALA A 1 186 ? 3.305 7.879 -12.953 1 96.81 186 ALA A CA 1
ATOM 1402 C C . ALA A 1 186 ? 2.334 8.906 -12.375 1 96.81 186 ALA A C 1
ATOM 1404 O O . ALA A 1 186 ? 1.542 8.586 -11.484 1 96.81 186 ALA A O 1
ATOM 1405 N N . GLY A 1 187 ? 2.438 10.148 -12.867 1 95.62 187 GLY A N 1
ATOM 1406 C CA . GLY A 1 187 ? 1.529 11.203 -12.438 1 95.62 187 GLY A CA 1
ATOM 1407 C C . GLY A 1 187 ? 1.863 11.758 -11.07 1 95.62 187 GLY A C 1
ATOM 1408 O O . GLY A 1 187 ? 1.032 12.414 -10.438 1 95.62 187 GLY A O 1
ATOM 1409 N N . SER A 1 188 ? 3.059 11.516 -10.594 1 96.56 188 SER A N 1
ATOM 1410 C CA . SER A 1 188 ? 3.492 12.039 -9.305 1 96.56 188 SER A CA 1
ATOM 1411 C C . SER A 1 188 ? 3.248 13.547 -9.203 1 96.56 188 SER A C 1
ATOM 1413 O O . SER A 1 188 ? 3.457 14.273 -10.18 1 96.56 188 SER A O 1
ATOM 1415 N N . MET A 1 189 ? 2.834 13.945 -8.047 1 97.88 189 MET A N 1
ATOM 1416 C CA . MET A 1 189 ? 2.492 15.352 -7.824 1 97.88 189 MET A CA 1
ATOM 1417 C C . MET A 1 189 ? 3.734 16.234 -7.906 1 97.88 189 MET A C 1
ATOM 1419 O O . MET A 1 189 ? 4.844 15.773 -7.629 1 97.88 189 MET A O 1
ATOM 1423 N N . THR A 1 190 ? 3.467 17.453 -8.32 1 96 190 THR A N 1
ATOM 1424 C CA . THR A 1 190 ? 4.52 18.453 -8.398 1 96 190 THR A CA 1
ATOM 1425 C C . THR A 1 190 ? 4.168 19.672 -7.547 1 96 190 THR A C 1
ATOM 1427 O O . THR A 1 190 ? 3.025 19.828 -7.109 1 96 190 THR A O 1
ATOM 1430 N N . ARG A 1 191 ? 5.113 20.484 -7.301 1 95.38 191 ARG A N 1
ATOM 1431 C CA . ARG A 1 191 ? 4.949 21.672 -6.469 1 95.38 191 ARG A CA 1
ATOM 1432 C C . ARG A 1 191 ? 3.883 22.609 -7.043 1 95.38 191 ARG A C 1
ATOM 1434 O O . ARG A 1 191 ? 3.105 23.203 -6.293 1 95.38 191 ARG A O 1
ATOM 1441 N N . ASP A 1 192 ? 3.924 22.797 -8.438 1 90.38 192 ASP A N 1
ATOM 1442 C CA . ASP A 1 192 ? 3.072 23.781 -9.109 1 90.38 192 ASP A CA 1
ATOM 1443 C C . ASP A 1 192 ? 2.123 23.094 -10.094 1 90.38 192 ASP A C 1
ATOM 1445 O O . ASP A 1 192 ? 2.439 22.016 -10.625 1 90.38 192 ASP A O 1
ATOM 1449 N N . MET B 1 1 ? -28.422 -71.438 25.828 1 33.12 1 MET B N 1
ATOM 1450 C CA . MET B 1 1 ? -28.844 -70.312 25.031 1 33.12 1 MET B CA 1
ATOM 1451 C C . MET B 1 1 ? -27.641 -69.5 24.531 1 33.12 1 MET B C 1
ATOM 1453 O O . MET B 1 1 ? -26.609 -69.438 25.203 1 33.12 1 MET B O 1
ATOM 1457 N N . LEU B 1 2 ? -27.609 -69.25 23.219 1 41.53 2 LEU B N 1
ATOM 1458 C CA . LEU B 1 2 ? -26.719 -68.625 22.25 1 41.53 2 LEU B CA 1
ATOM 1459 C C . LEU B 1 2 ? -26.328 -67.188 22.688 1 41.53 2 LEU B C 1
ATOM 1461 O O . LEU B 1 2 ? -27.203 -66.375 22.969 1 41.53 2 LEU B O 1
ATOM 1465 N N . ARG B 1 3 ? -25.125 -67.062 23.281 1 46.56 3 ARG B N 1
ATOM 1466 C CA . ARG B 1 3 ? -24.547 -65.75 23.656 1 46.56 3 ARG B CA 1
ATOM 1467 C C . ARG B 1 3 ? -24.609 -64.75 22.5 1 46.56 3 ARG B C 1
ATOM 1469 O O . ARG B 1 3 ? -24.141 -65.062 21.406 1 46.56 3 ARG B O 1
ATOM 1476 N N . PRO B 1 4 ? -25.516 -63.75 22.516 1 46.75 4 PRO B N 1
ATOM 1477 C CA . PRO B 1 4 ? -25.609 -62.719 21.453 1 46.75 4 PRO B CA 1
ATOM 1478 C C . PRO B 1 4 ? -24.266 -62.062 21.172 1 46.75 4 PRO B C 1
ATOM 1480 O O . PRO B 1 4 ? -23.531 -61.719 22.094 1 46.75 4 PRO B O 1
ATOM 1483 N N . MET B 1 5 ? -23.578 -62.5 20.125 1 39.34 5 MET B N 1
ATOM 1484 C CA . MET B 1 5 ? -22.359 -61.906 19.641 1 39.34 5 MET B CA 1
ATOM 1485 C C . MET B 1 5 ? -22.562 -60.406 19.344 1 39.34 5 MET B C 1
ATOM 1487 O O . MET B 1 5 ? -23.516 -60.062 18.656 1 39.34 5 MET B O 1
ATOM 1491 N N . PHE B 1 6 ? -22.156 -59.469 20.234 1 43.25 6 PHE B N 1
ATOM 1492 C CA . PHE B 1 6 ? -22.172 -58.031 20.078 1 43.25 6 PHE B CA 1
ATOM 1493 C C . PHE B 1 6 ? -21.438 -57.625 18.812 1 43.25 6 PHE B C 1
ATOM 1495 O O . PHE B 1 6 ? -20.281 -58 18.594 1 43.25 6 PHE B O 1
ATOM 1502 N N . PRO B 1 7 ? -22.219 -57.406 17.719 1 43.09 7 PRO B N 1
ATOM 1503 C CA . PRO B 1 7 ? -21.516 -56.938 16.531 1 43.09 7 PRO B CA 1
ATOM 1504 C C . PRO B 1 7 ? -20.703 -55.656 16.797 1 43.09 7 PRO B C 1
ATOM 1506 O O . PRO B 1 7 ? -21.172 -54.75 17.5 1 43.09 7 PRO B O 1
ATOM 1509 N N . LEU B 1 8 ? -19.359 -55.781 16.891 1 38.53 8 LEU B N 1
ATOM 1510 C CA . LEU B 1 8 ? -18.438 -54.656 16.938 1 38.53 8 LEU B CA 1
ATOM 1511 C C . LEU B 1 8 ? -18.656 -53.719 15.758 1 38.53 8 LEU B C 1
ATOM 1513 O O . LEU B 1 8 ? -18.438 -54.094 14.609 1 38.53 8 LEU B O 1
ATOM 1517 N N . ALA B 1 9 ? -19.672 -52.875 15.805 1 38.53 9 ALA B N 1
ATOM 1518 C CA . ALA B 1 9 ? -19.844 -51.844 14.773 1 38.53 9 ALA B CA 1
ATOM 1519 C C . ALA B 1 9 ? -18.594 -50.938 14.664 1 38.53 9 ALA B C 1
ATOM 1521 O O . ALA B 1 9 ? -18.203 -50.312 15.641 1 38.53 9 ALA B O 1
ATOM 1522 N N . PHE B 1 10 ? -17.656 -51.344 13.797 1 32.69 10 PHE B N 1
ATOM 1523 C CA . PHE B 1 10 ? -16.531 -50.469 13.469 1 32.69 10 PHE B CA 1
ATOM 1524 C C . PHE B 1 10 ? -17.031 -49.125 12.953 1 32.69 10 PHE B C 1
ATOM 1526 O O . PHE B 1 10 ? -17.766 -49.062 11.961 1 32.69 10 PHE B O 1
ATOM 1533 N N . THR B 1 11 ? -17.266 -48.156 13.805 1 36.69 11 THR B N 1
ATOM 1534 C CA . THR B 1 11 ? -17.547 -46.781 13.406 1 36.69 11 THR B CA 1
ATOM 1535 C C . THR B 1 11 ? -16.484 -46.281 12.438 1 36.69 11 THR B C 1
ATOM 1537 O O . THR B 1 11 ? -15.305 -46.219 12.781 1 36.69 11 THR B O 1
ATOM 1540 N N . LEU B 1 12 ? -16.609 -46.5 11.125 1 31.05 12 LEU B N 1
ATOM 1541 C CA . LEU B 1 12 ? -15.781 -45.844 10.109 1 31.05 12 LEU B CA 1
ATOM 1542 C C . LEU B 1 12 ? -15.68 -44.344 10.375 1 31.05 12 LEU B C 1
ATOM 1544 O O . LEU B 1 12 ? -16.688 -43.656 10.336 1 31.05 12 LEU B O 1
ATOM 1548 N N . ALA B 1 13 ? -14.742 -43.969 11.148 1 31.28 13 ALA B N 1
ATOM 1549 C CA . ALA B 1 13 ? -14.398 -42.531 11.273 1 31.28 13 ALA B CA 1
ATOM 1550 C C . ALA B 1 13 ? -14.18 -41.906 9.906 1 31.28 13 ALA B C 1
ATOM 1552 O O . ALA B 1 13 ? -13.258 -42.281 9.18 1 31.28 13 ALA B O 1
ATOM 1553 N N . ALA B 1 14 ? -15.203 -41.5 9.203 1 31.25 14 ALA B N 1
ATOM 1554 C CA . ALA B 1 14 ? -15.039 -40.656 8.039 1 31.25 14 ALA B CA 1
ATOM 1555 C C . ALA B 1 14 ? -13.953 -39.594 8.273 1 31.25 14 ALA B C 1
ATOM 1557 O O . ALA B 1 14 ? -14.062 -38.781 9.18 1 31.25 14 ALA B O 1
ATOM 1558 N N . LEU B 1 15 ? -12.711 -39.969 8.039 1 28.23 15 LEU B N 1
ATOM 1559 C CA . LEU B 1 15 ? -11.625 -39 7.996 1 28.23 15 LEU B CA 1
ATOM 1560 C C . LEU B 1 15 ? -12.047 -37.75 7.234 1 28.23 15 LEU B C 1
ATOM 1562 O O . LEU B 1 15 ? -12.312 -37.812 6.031 1 28.23 15 LEU B O 1
ATOM 1566 N N . ALA B 1 16 ? -12.836 -36.906 7.84 1 31.12 16 ALA B N 1
ATOM 1567 C CA . ALA B 1 16 ? -13.047 -35.562 7.305 1 31.12 16 ALA B CA 1
ATOM 1568 C C . ALA B 1 16 ? -11.789 -35.031 6.617 1 31.12 16 ALA B C 1
ATOM 1570 O O . ALA B 1 16 ? -10.758 -34.844 7.262 1 31.12 16 ALA B O 1
ATOM 1571 N N . LEU B 1 17 ? -11.547 -35.438 5.391 1 32.41 17 LEU B N 1
ATOM 1572 C CA . LEU B 1 17 ? -10.516 -34.844 4.559 1 32.41 17 LEU B CA 1
ATOM 1573 C C . LEU B 1 17 ? -10.406 -33.344 4.848 1 32.41 17 LEU B C 1
ATOM 1575 O O . LEU B 1 17 ? -11.414 -32.625 4.887 1 32.41 17 LEU B O 1
ATOM 1579 N N . PRO B 1 18 ? -9.453 -32.906 5.621 1 34.88 18 PRO B N 1
ATOM 1580 C CA . PRO B 1 18 ? -9.227 -31.5 5.887 1 34.88 18 PRO B CA 1
ATOM 1581 C C . PRO B 1 18 ? -9.508 -30.625 4.672 1 34.88 18 PRO B C 1
ATOM 1583 O O . PRO B 1 18 ? -9.406 -31.078 3.533 1 34.88 18 PRO B O 1
ATOM 1586 N N . ALA B 1 19 ? -10.375 -29.656 4.738 1 34.59 19 ALA B N 1
ATOM 1587 C CA . ALA B 1 19 ? -10.656 -28.578 3.805 1 34.59 19 ALA B CA 1
ATOM 1588 C C . ALA B 1 19 ? -9.398 -28.172 3.041 1 34.59 19 ALA B C 1
ATOM 1590 O O . ALA B 1 19 ? -8.383 -27.812 3.645 1 34.59 19 ALA B O 1
ATOM 1591 N N . ALA B 1 20 ? -8.984 -28.734 1.93 1 36.78 20 ALA B N 1
ATOM 1592 C CA . ALA B 1 20 ? -8.023 -28.234 0.956 1 36.78 20 ALA B CA 1
ATOM 1593 C C . ALA B 1 20 ? -7.848 -26.719 1.079 1 36.78 20 ALA B C 1
ATOM 1595 O O . ALA B 1 20 ? -8.828 -25.969 1.129 1 36.78 20 ALA B O 1
ATOM 1596 N N . ALA B 1 21 ? -6.875 -26.219 1.81 1 41.31 21 ALA B N 1
ATOM 1597 C CA . ALA B 1 21 ? -6.395 -24.844 1.835 1 41.31 21 ALA B CA 1
ATOM 1598 C C . ALA B 1 21 ? -6.488 -24.203 0.453 1 41.31 21 ALA B C 1
ATOM 1600 O O . ALA B 1 21 ? -5.551 -24.281 -0.344 1 41.31 21 ALA B O 1
ATOM 1601 N N . HIS B 1 22 ? -7.523 -24.453 -0.335 1 46.19 22 HIS B N 1
ATOM 1602 C CA . HIS B 1 22 ? -7.844 -23.797 -1.593 1 46.19 22 HIS B CA 1
ATOM 1603 C C . HIS B 1 22 ? -7.512 -22.312 -1.528 1 46.19 22 HIS B C 1
ATOM 1605 O O . HIS B 1 22 ? -7.559 -21.703 -0.455 1 46.19 22 HIS B O 1
ATOM 1611 N N . ALA B 1 23 ? -6.445 -21.891 -2.307 1 55.97 23 ALA B N 1
ATOM 1612 C CA . ALA B 1 23 ? -6.523 -20.438 -2.535 1 55.97 23 ALA B CA 1
ATOM 1613 C C . ALA B 1 23 ? -7.938 -19.922 -2.303 1 55.97 23 ALA B C 1
ATOM 1615 O O . ALA B 1 23 ? -8.875 -20.344 -2.99 1 55.97 23 ALA B O 1
ATOM 1616 N N . GLN B 1 24 ? -8.164 -19.688 -1.018 1 65.12 24 GLN B N 1
ATOM 1617 C CA . GLN B 1 24 ? -9.492 -19.328 -0.53 1 65.12 24 GLN B CA 1
ATOM 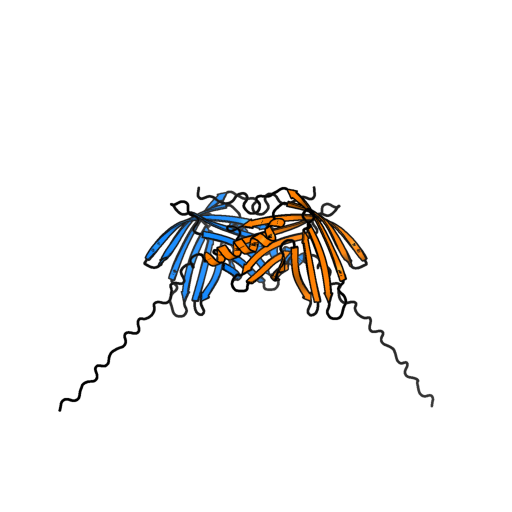1618 C C . GLN B 1 24 ? -10.195 -18.359 -1.483 1 65.12 24 GLN B C 1
ATOM 1620 O O . GLN B 1 24 ? -9.578 -17.406 -1.975 1 65.12 24 GLN B O 1
ATOM 1625 N N . ALA B 1 25 ? -11.203 -18.922 -2.064 1 80.31 25 ALA B N 1
ATOM 1626 C CA . ALA B 1 25 ? -12.078 -18.062 -2.848 1 80.31 25 ALA B CA 1
ATOM 1627 C C . ALA B 1 25 ? -12.227 -16.688 -2.193 1 80.31 25 ALA B C 1
ATOM 1629 O O . ALA B 1 25 ? -12.188 -16.578 -0.967 1 80.31 25 ALA B O 1
ATOM 1630 N N . ALA B 1 26 ? -12.273 -15.75 -3.051 1 91.06 26 ALA B N 1
ATOM 1631 C CA . ALA B 1 26 ? -12.508 -14.398 -2.549 1 91.06 26 ALA B CA 1
ATOM 1632 C C . ALA B 1 26 ? -13.711 -14.359 -1.609 1 91.06 26 ALA B C 1
ATOM 1634 O O . ALA B 1 26 ? -14.695 -15.062 -1.828 1 91.06 26 ALA B O 1
ATOM 1635 N N . ASP B 1 27 ? -13.625 -13.656 -0.524 1 95.06 27 ASP B N 1
ATOM 1636 C CA . ASP B 1 27 ? -14.75 -13.383 0.372 1 95.06 27 ASP B CA 1
ATOM 1637 C C . ASP B 1 27 ? -15.586 -12.211 -0.137 1 95.06 27 ASP B C 1
ATOM 1639 O O . ASP B 1 27 ? -15.383 -11.07 0.277 1 95.06 27 ASP B O 1
ATOM 1643 N N . THR B 1 28 ? -16.562 -12.523 -0.954 1 95.88 28 THR B N 1
ATOM 1644 C CA . THR B 1 28 ? -17.312 -11.492 -1.661 1 95.88 28 THR B CA 1
ATOM 1645 C C . THR B 1 28 ? -18.109 -10.633 -0.681 1 95.88 28 THR B C 1
ATOM 1647 O O . THR B 1 28 ? -18.297 -9.438 -0.911 1 95.88 28 THR B O 1
ATOM 1650 N N . ALA B 1 29 ? -18.547 -11.25 0.396 1 97.19 29 ALA B N 1
ATOM 1651 C CA . ALA B 1 29 ? -19.266 -10.477 1.409 1 97.19 29 ALA B CA 1
ATOM 1652 C C . ALA B 1 29 ? -18.344 -9.469 2.086 1 97.19 29 ALA B C 1
ATOM 1654 O O . ALA B 1 29 ? -18.719 -8.312 2.287 1 97.19 29 ALA B O 1
ATOM 1655 N N . ALA B 1 30 ? -17.172 -9.938 2.414 1 97.81 30 ALA B N 1
ATOM 1656 C CA . ALA B 1 30 ? -16.203 -9.023 3.014 1 97.81 30 ALA B CA 1
ATOM 1657 C C . ALA B 1 30 ? -15.828 -7.902 2.049 1 97.81 30 ALA B C 1
ATOM 1659 O O . ALA B 1 30 ? -15.734 -6.738 2.449 1 97.81 30 ALA B O 1
ATOM 1660 N N . MET B 1 31 ? -15.672 -8.266 0.821 1 98.38 31 MET B N 1
ATOM 1661 C CA . MET B 1 31 ? -15.312 -7.266 -0.18 1 98.38 31 MET B CA 1
ATOM 1662 C C . MET B 1 31 ? -16.391 -6.207 -0.311 1 98.38 31 MET B C 1
ATOM 1664 O O . MET B 1 31 ? -16.094 -5.012 -0.395 1 98.38 31 MET B O 1
ATOM 1668 N N . ALA B 1 32 ? -17.609 -6.613 -0.329 1 98.5 32 ALA B N 1
ATOM 1669 C CA . ALA B 1 32 ? -18.734 -5.672 -0.426 1 98.5 32 ALA B CA 1
ATOM 1670 C C . ALA B 1 32 ? -18.766 -4.738 0.781 1 98.5 32 ALA B C 1
ATOM 1672 O O . ALA B 1 32 ? -18.969 -3.529 0.635 1 98.5 32 ALA B O 1
ATOM 1673 N N . ALA B 1 33 ? -18.578 -5.297 1.95 1 98.69 33 ALA B N 1
ATOM 1674 C CA . ALA B 1 33 ? -18.562 -4.496 3.172 1 98.69 33 ALA B CA 1
ATOM 1675 C C . ALA B 1 33 ? -17.406 -3.502 3.168 1 98.69 33 ALA B C 1
ATOM 1677 O O . ALA B 1 33 ? -17.562 -2.361 3.613 1 98.69 33 ALA B O 1
ATOM 1678 N N . GLN B 1 34 ? -16.281 -3.965 2.701 1 98.75 34 GLN B N 1
ATOM 1679 C CA . GLN B 1 34 ? -15.102 -3.105 2.619 1 98.75 34 GLN B CA 1
ATOM 1680 C C . GLN B 1 34 ? -15.336 -1.938 1.663 1 98.75 34 GLN B C 1
ATOM 1682 O O . GLN B 1 34 ? -15.094 -0.783 2.012 1 98.75 34 GLN B O 1
ATOM 1687 N N . ALA B 1 35 ? -15.828 -2.242 0.489 1 98.5 35 ALA B N 1
ATOM 1688 C CA . ALA B 1 35 ? -16.109 -1.198 -0.495 1 98.5 35 ALA B CA 1
ATOM 1689 C C . ALA B 1 35 ? -17.125 -0.197 0.04 1 98.5 35 ALA B C 1
ATOM 1691 O O . ALA B 1 35 ? -16.984 1.012 -0.16 1 98.5 35 ALA B O 1
ATOM 1692 N N . GLU B 1 36 ? -18.125 -0.684 0.681 1 98.19 36 GLU B N 1
ATOM 1693 C CA . GLU B 1 36 ? -19.141 0.196 1.26 1 98.19 36 GLU B CA 1
ATOM 1694 C C . GLU B 1 36 ? -18.531 1.118 2.312 1 98.19 36 GLU B C 1
ATOM 1696 O O . GLU B 1 36 ? -18.781 2.324 2.307 1 98.19 36 GLU B O 1
ATOM 1701 N N . ALA B 1 37 ? -17.719 0.551 3.189 1 98 37 ALA B N 1
ATOM 1702 C CA . ALA B 1 37 ? -17.109 1.339 4.25 1 98 37 ALA B CA 1
ATOM 1703 C C . ALA B 1 37 ? -16.188 2.416 3.674 1 98 37 ALA B C 1
ATOM 1705 O O . ALA B 1 37 ? -16.125 3.527 4.203 1 98 37 ALA B O 1
ATOM 1706 N N . MET B 1 38 ? -15.57 2.094 2.588 1 97.62 38 MET B N 1
ATOM 1707 C CA . MET B 1 38 ? -14.57 2.982 1.998 1 97.62 38 MET B CA 1
ATOM 1708 C C . MET B 1 38 ? -15.227 4.25 1.458 1 97.62 38 MET B C 1
ATOM 1710 O O . MET B 1 38 ? -14.547 5.266 1.266 1 97.62 38 MET B O 1
ATOM 1714 N N . HIS B 1 39 ? -16.531 4.215 1.244 1 96.88 39 HIS B N 1
ATOM 1715 C CA . HIS B 1 39 ? -17.219 5.391 0.723 1 96.88 39 HIS B CA 1
ATOM 1716 C C . HIS B 1 39 ? -17.109 6.566 1.691 1 96.88 39 HIS B C 1
ATOM 1718 O O . HIS B 1 39 ? -17.234 7.723 1.284 1 96.88 39 HIS B O 1
ATOM 1724 N N . LYS B 1 40 ? -16.859 6.293 2.961 1 97.06 40 LYS B N 1
ATOM 1725 C CA . LYS B 1 40 ? -16.656 7.352 3.947 1 97.06 40 LYS B CA 1
ATOM 1726 C C . LYS B 1 40 ? -15.477 8.242 3.574 1 97.06 40 LYS B C 1
ATOM 1728 O O . LYS B 1 40 ? -15.398 9.391 4.012 1 97.06 40 LYS B O 1
ATOM 1733 N N . LEU B 1 41 ? -14.57 7.688 2.758 1 97.69 41 LEU B N 1
ATOM 1734 C CA . LEU B 1 41 ? -13.352 8.414 2.432 1 97.69 41 LEU B CA 1
ATOM 1735 C C . LEU B 1 41 ? -13.398 8.945 1.003 1 97.69 41 LEU B C 1
ATOM 1737 O O . LEU B 1 41 ? -12.398 9.453 0.492 1 97.69 41 LEU B O 1
ATOM 1741 N N . ASP B 1 42 ? -14.57 8.906 0.347 1 97 42 ASP B N 1
ATOM 1742 C CA . ASP B 1 42 ? -14.711 9.297 -1.052 1 97 42 ASP B CA 1
ATOM 1743 C C . ASP B 1 42 ? -14.297 10.75 -1.264 1 97 42 ASP B C 1
ATOM 1745 O O . ASP B 1 42 ? -13.742 11.094 -2.311 1 97 42 ASP B O 1
ATOM 1749 N N . TRP B 1 43 ? -14.602 11.547 -0.314 1 97.69 43 TRP B N 1
ATOM 1750 C CA . TRP B 1 43 ? -14.328 12.969 -0.459 1 97.69 43 TRP B CA 1
ATOM 1751 C C . TRP B 1 43 ? -12.836 13.219 -0.668 1 97.69 43 TRP B C 1
ATOM 1753 O O . TRP B 1 43 ? -12.445 14.258 -1.2 1 97.69 43 TRP B O 1
ATOM 1763 N N . MET B 1 44 ? -11.945 12.297 -0.341 1 98.5 44 MET B N 1
ATOM 1764 C CA . MET B 1 44 ? -10.492 12.445 -0.428 1 98.5 44 MET B CA 1
ATOM 1765 C C . MET B 1 44 ? -10.008 12.203 -1.851 1 98.5 44 MET B C 1
ATOM 1767 O O . MET B 1 44 ? -8.891 12.578 -2.203 1 98.5 44 MET B O 1
ATOM 1771 N N . HIS B 1 45 ? -10.758 11.453 -2.594 1 98.31 45 HIS B N 1
ATOM 1772 C CA . HIS B 1 45 ? -10.289 11.039 -3.91 1 98.31 45 HIS B CA 1
ATOM 1773 C C . HIS B 1 45 ? -9.953 12.242 -4.781 1 98.31 45 HIS B C 1
ATOM 1775 O O . HIS B 1 45 ? -10.75 13.18 -4.891 1 98.31 45 HIS B O 1
ATOM 1781 N N . GLY B 1 46 ? -8.773 12.219 -5.41 1 98.69 46 GLY B N 1
ATOM 1782 C CA . GLY B 1 46 ? -8.344 13.297 -6.293 1 98.69 46 GLY B CA 1
ATOM 1783 C C . GLY B 1 46 ? -6.953 13.812 -5.973 1 98.69 46 GLY B C 1
ATOM 1784 O O . GLY B 1 46 ? -6.188 13.148 -5.27 1 98.69 46 GLY B O 1
ATOM 1785 N N . LYS B 1 47 ? -6.629 14.859 -6.641 1 98.88 47 LYS B N 1
ATOM 1786 C CA . LYS B 1 47 ? -5.379 15.586 -6.43 1 98.88 47 LYS B CA 1
ATOM 1787 C C . LYS B 1 47 ? -5.609 16.844 -5.605 1 98.88 47 LYS B C 1
ATOM 1789 O O . LYS B 1 47 ? -6.543 17.609 -5.871 1 98.88 47 LYS B O 1
ATOM 1794 N N . TRP B 1 48 ? -4.832 17 -4.621 1 98.88 48 TRP B N 1
ATOM 1795 C CA . TRP B 1 48 ? -4.969 18.109 -3.678 1 98.88 48 TRP B CA 1
ATOM 1796 C C . TRP B 1 48 ? -3.652 18.859 -3.527 1 98.88 48 TRP B C 1
ATOM 1798 O O . TRP B 1 48 ? -2.574 18.266 -3.594 1 98.88 48 TRP B O 1
ATOM 1808 N N . ARG B 1 49 ? -3.764 20.156 -3.303 1 98.94 49 ARG B N 1
ATOM 1809 C CA . ARG B 1 49 ? -2.57 20.969 -3.086 1 98.94 49 ARG B CA 1
ATOM 1810 C C . ARG B 1 49 ? -2.871 22.156 -2.174 1 98.94 49 ARG B C 1
ATOM 1812 O O . ARG B 1 49 ? -3.957 22.734 -2.24 1 98.94 49 ARG B O 1
ATOM 1819 N N . GLY B 1 50 ? -1.901 22.484 -1.346 1 98.81 50 GLY B N 1
ATOM 1820 C CA . GLY B 1 50 ? -1.991 23.656 -0.481 1 98.81 50 GLY B CA 1
ATOM 1821 C C . GLY B 1 50 ? -0.826 23.781 0.482 1 98.81 50 GLY B C 1
ATOM 1822 O O . GLY B 1 50 ? 0.245 23.219 0.242 1 98.81 50 GLY B O 1
ATOM 1823 N N . GLU B 1 51 ? -1.048 24.516 1.507 1 98.5 51 GLU B N 1
ATOM 1824 C CA . GLU B 1 51 ? 0.03 24.828 2.439 1 98.5 51 GLU B CA 1
ATOM 1825 C C . GLU B 1 51 ? 0.031 23.875 3.625 1 98.5 51 GLU B C 1
ATOM 1827 O O . GLU B 1 51 ? -1.029 23.531 4.152 1 98.5 51 GLU B O 1
ATOM 1832 N N . ALA B 1 52 ? 1.227 23.469 4.031 1 98.12 52 ALA B N 1
ATOM 1833 C CA . ALA B 1 52 ? 1.442 22.797 5.312 1 98.12 52 ALA B CA 1
ATOM 1834 C C . ALA B 1 52 ? 2.477 23.531 6.152 1 98.12 52 ALA B C 1
ATOM 1836 O O . ALA B 1 52 ? 3.484 24.016 5.625 1 98.12 52 ALA B O 1
ATOM 1837 N N . ARG B 1 53 ? 2.199 23.609 7.426 1 96.88 53 ARG B N 1
ATOM 1838 C CA . ARG B 1 53 ? 3.053 24.266 8.398 1 96.88 53 ARG B CA 1
ATOM 1839 C C . ARG B 1 53 ? 3.414 23.328 9.547 1 96.88 53 ARG B C 1
ATOM 1841 O O . ARG B 1 53 ? 2.545 22.656 10.102 1 96.88 53 ARG B O 1
ATOM 1848 N N . MET B 1 54 ? 4.672 23.375 9.844 1 94.62 54 MET B N 1
ATOM 1849 C CA . MET B 1 54 ? 5.152 22.562 10.961 1 94.62 54 MET B CA 1
ATOM 1850 C C . MET B 1 54 ? 5.953 23.422 11.938 1 94.62 54 MET B C 1
ATOM 1852 O O . MET B 1 54 ? 6.816 24.203 11.531 1 94.62 54 MET B O 1
ATOM 1856 N N . GLN B 1 55 ? 5.633 23.266 13.172 1 91.56 55 GLN B N 1
ATOM 1857 C CA . GLN B 1 55 ? 6.449 23.875 14.219 1 91.56 55 GLN B CA 1
ATOM 1858 C C . GLN B 1 55 ? 7.688 23.031 14.516 1 91.56 55 GLN B C 1
ATOM 1860 O O . GLN B 1 55 ? 7.574 21.875 14.906 1 91.56 55 GLN B O 1
ATOM 1865 N N . MET B 1 56 ? 8.82 23.625 14.273 1 83.5 56 MET B N 1
ATOM 1866 C CA . MET B 1 56 ? 10.094 22.938 14.492 1 83.5 56 MET B CA 1
ATOM 1867 C C . MET B 1 56 ? 10.672 23.281 15.859 1 83.5 56 MET B C 1
ATOM 1869 O O . MET B 1 56 ? 10.227 24.234 16.5 1 83.5 56 MET B O 1
ATOM 1873 N N . PRO B 1 57 ? 11.617 22.422 16.234 1 77.12 57 PRO B N 1
ATOM 1874 C CA . PRO B 1 57 ? 12.305 22.797 17.469 1 77.12 57 PRO B CA 1
ATOM 1875 C C . PRO B 1 57 ? 12.906 24.188 17.406 1 77.12 57 PRO B C 1
ATOM 1877 O O . PRO B 1 57 ? 13.375 24.625 16.359 1 77.12 57 PRO B O 1
ATOM 1880 N N . GLY B 1 58 ? 12.883 24.891 18.578 1 79.44 58 GLY B N 1
ATOM 1881 C CA . GLY B 1 58 ? 13.477 26.219 18.672 1 79.44 58 GLY B CA 1
ATOM 1882 C C . GLY B 1 58 ? 12.555 27.328 18.203 1 79.44 58 GLY B C 1
ATOM 1883 O O . GLY B 1 58 ? 12.992 28.453 17.984 1 79.44 58 GLY B O 1
ATOM 1884 N N . GLY B 1 59 ? 11.359 26.906 17.953 1 78.69 59 GLY B N 1
ATOM 1885 C CA . GLY B 1 59 ? 10.359 27.906 17.609 1 78.69 59 GLY B CA 1
ATOM 1886 C C . GLY B 1 59 ? 10.336 28.234 16.125 1 78.69 59 GLY B C 1
ATOM 1887 O O . GLY B 1 59 ? 9.578 29.094 15.695 1 78.69 59 GLY B O 1
ATOM 1888 N N .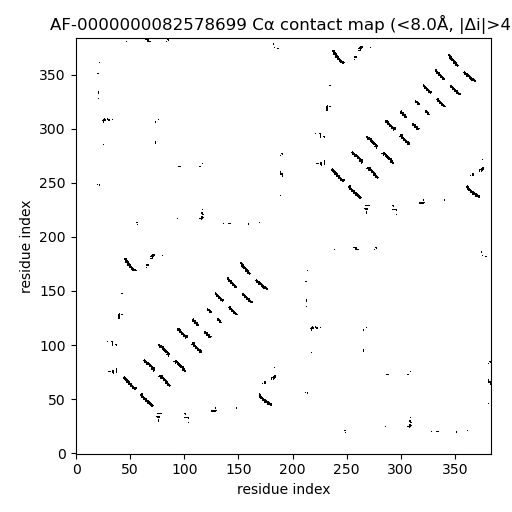 LYS B 1 60 ? 11.125 27.609 15.367 1 86.31 60 LYS B N 1
ATOM 1889 C CA . LYS B 1 60 ? 11.109 27.828 13.922 1 86.31 60 LYS B CA 1
ATOM 1890 C C . LYS B 1 60 ? 9.93 27.109 13.273 1 86.31 60 LYS B C 1
ATOM 1892 O O . LYS B 1 60 ? 9.422 26.125 13.812 1 86.31 60 LYS B O 1
ATOM 1897 N N . GLU B 1 61 ? 9.453 27.797 12.242 1 91.62 61 GLU B N 1
ATOM 1898 C CA . GLU B 1 61 ? 8.352 27.219 11.484 1 91.62 61 GLU B CA 1
ATOM 1899 C C . GLU B 1 61 ? 8.789 26.828 10.078 1 91.62 61 GLU B C 1
ATOM 1901 O O . GLU B 1 61 ? 9.516 27.578 9.414 1 91.62 61 GLU B O 1
ATOM 1906 N N . LEU B 1 62 ? 8.414 25.594 9.68 1 92.12 62 LEU B N 1
ATOM 1907 C CA . LEU B 1 62 ? 8.602 25.156 8.305 1 92.12 62 LEU B CA 1
ATOM 1908 C C . LEU B 1 62 ? 7.293 25.25 7.523 1 92.12 62 LEU B C 1
ATOM 1910 O O . LEU B 1 62 ? 6.27 24.719 7.953 1 92.12 62 LEU B O 1
ATOM 1914 N N . VAL B 1 63 ? 7.359 26.031 6.477 1 95.69 63 VAL B N 1
ATOM 1915 C CA . VAL B 1 63 ? 6.203 26.156 5.59 1 95.69 63 VAL B CA 1
ATOM 1916 C C . VAL B 1 63 ? 6.523 25.531 4.234 1 95.69 63 VAL B C 1
ATOM 1918 O O . VAL B 1 63 ? 7.539 25.875 3.619 1 95.69 63 VAL B O 1
ATOM 1921 N N . VAL B 1 64 ? 5.633 24.656 3.754 1 97.12 64 VAL B N 1
ATOM 1922 C CA . VAL B 1 64 ? 5.859 23.969 2.484 1 97.12 64 VAL B CA 1
ATOM 1923 C C . VAL B 1 64 ? 4.566 23.922 1.679 1 97.12 64 VAL B C 1
ATOM 1925 O O . VAL B 1 64 ? 3.482 24.172 2.217 1 97.12 64 VAL B O 1
ATOM 1928 N N . THR B 1 65 ? 4.727 23.734 0.349 1 98.5 65 THR B N 1
ATOM 1929 C CA . THR B 1 65 ? 3.598 23.281 -0.452 1 98.5 65 THR B CA 1
ATOM 1930 C C . THR B 1 65 ? 3.387 21.766 -0.277 1 98.5 65 THR B C 1
ATOM 1932 O O . THR B 1 65 ? 4.301 20.984 -0.51 1 98.5 65 THR B O 1
ATOM 1935 N N . HIS B 1 66 ? 2.207 21.391 0.144 1 98.62 66 HIS B N 1
ATOM 1936 C CA . HIS B 1 66 ? 1.893 19.984 0.345 1 98.62 66 HIS B CA 1
ATOM 1937 C C . HIS B 1 66 ? 0.885 19.484 -0.688 1 98.62 66 HIS B C 1
ATOM 1939 O O . HIS B 1 66 ? -0.013 20.234 -1.091 1 98.62 66 HIS B O 1
ATOM 1945 N N . THR B 1 67 ? 1.076 18.25 -1.092 1 98.88 67 THR B N 1
ATOM 1946 C CA . THR B 1 67 ? 0.177 17.641 -2.064 1 98.88 67 THR B CA 1
ATOM 1947 C C . THR B 1 67 ? -0.271 16.266 -1.596 1 98.88 67 THR B C 1
ATOM 1949 O O . THR B 1 67 ? 0.446 15.594 -0.851 1 98.88 67 THR B O 1
ATOM 1952 N N . GLU B 1 68 ? -1.477 15.93 -1.979 1 98.81 68 GLU B N 1
ATOM 1953 C CA . GLU B 1 68 ? -2.008 14.57 -1.853 1 98.81 68 GLU B CA 1
ATOM 1954 C C . GLU B 1 68 ? -2.574 14.078 -3.18 1 98.81 68 GLU B C 1
ATOM 1956 O O . GLU B 1 68 ? -3.24 14.828 -3.895 1 98.81 68 GLU B O 1
ATOM 1961 N N . ARG B 1 69 ? -2.32 12.906 -3.535 1 98.88 69 ARG B N 1
ATOM 1962 C CA . ARG B 1 69 ? -3.174 12.188 -4.477 1 98.88 69 ARG B CA 1
ATOM 1963 C C . ARG B 1 69 ? -3.734 10.914 -3.85 1 98.88 69 ARG B C 1
ATOM 1965 O O . ARG B 1 69 ? -3.033 10.219 -3.113 1 98.88 69 ARG B O 1
ATOM 1972 N N . VAL B 1 70 ? -5.02 10.742 -4.109 1 98.88 70 VAL B N 1
ATOM 1973 C CA . VAL B 1 70 ? -5.77 9.688 -3.428 1 98.88 70 VAL B CA 1
ATOM 1974 C C . VAL B 1 70 ? -6.66 8.961 -4.43 1 98.88 70 VAL B C 1
ATOM 1976 O O . VAL B 1 70 ? -7.32 9.594 -5.258 1 98.88 70 VAL B O 1
ATOM 1979 N N . GLY B 1 71 ? -6.68 7.664 -4.379 1 98.69 71 GLY B N 1
ATOM 1980 C CA . GLY B 1 71 ? -7.578 6.844 -5.176 1 98.69 71 GLY B CA 1
ATOM 1981 C C . GLY B 1 71 ? -7.766 5.445 -4.617 1 98.69 71 GLY B C 1
ATOM 1982 O O . GLY B 1 71 ? -7.156 5.086 -3.607 1 98.69 71 GLY B O 1
ATOM 1983 N N . THR B 1 72 ? -8.609 4.645 -5.246 1 98.5 72 THR B N 1
ATOM 1984 C CA . THR B 1 72 ? -8.93 3.309 -4.754 1 98.5 72 THR B CA 1
ATOM 1985 C C . THR B 1 72 ? -8.367 2.24 -5.684 1 98.5 72 THR B C 1
ATOM 1987 O O . THR B 1 72 ? -8.023 2.527 -6.832 1 98.5 72 THR B O 1
ATOM 1990 N N . LEU B 1 73 ? -8.227 1.092 -5.133 1 98.25 73 LEU B N 1
ATOM 1991 C CA . LEU B 1 73 ? -7.824 -0.109 -5.859 1 98.25 73 LEU B CA 1
ATOM 1992 C C . LEU B 1 73 ? -8.648 -1.312 -5.414 1 98.25 73 LEU B C 1
ATOM 1994 O O . LEU B 1 73 ? -9.438 -1.214 -4.473 1 98.25 73 LEU B O 1
ATOM 1998 N N . LEU B 1 74 ? -8.594 -2.383 -6.164 1 98.31 74 LEU B N 1
ATOM 1999 C CA . LEU B 1 74 ? -9.227 -3.654 -5.824 1 98.31 74 LEU B CA 1
ATOM 2000 C C . LEU B 1 74 ? -10.742 -3.49 -5.691 1 98.31 74 LEU B C 1
ATOM 2002 O O . LEU B 1 74 ? -11.328 -3.91 -4.691 1 98.31 74 LEU B O 1
ATOM 2006 N N . GLY B 1 75 ? -11.289 -2.844 -6.684 1 97 75 GLY B N 1
ATOM 2007 C CA . GLY B 1 75 ? -12.734 -2.68 -6.688 1 97 75 GLY B CA 1
ATOM 2008 C C . GL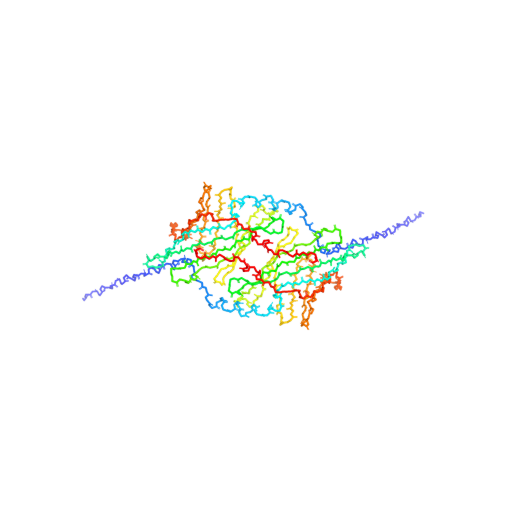Y B 1 75 ? -13.234 -1.783 -5.574 1 97 75 GLY B C 1
ATOM 2009 O O . GLY B 1 75 ? -14.383 -1.914 -5.129 1 97 75 GLY B O 1
ATOM 2010 N N . GLY B 1 76 ? -12.391 -0.969 -5.016 1 98.25 76 GLY B N 1
ATOM 2011 C CA . GLY B 1 76 ? -12.789 0.005 -4.012 1 98.25 76 GLY B CA 1
ATOM 2012 C C . GLY B 1 76 ? -12.602 -0.496 -2.59 1 98.25 76 GLY B C 1
ATOM 2013 O O . GLY B 1 76 ? -13 0.173 -1.635 1 98.25 76 GLY B O 1
ATOM 2014 N N . THR B 1 77 ? -11.945 -1.617 -2.418 1 98.75 77 THR B N 1
ATOM 2015 C CA . THR B 1 77 ? -11.844 -2.184 -1.077 1 98.75 77 THR B CA 1
ATOM 2016 C C . THR B 1 77 ? -10.688 -1.546 -0.307 1 98.75 77 THR B C 1
ATOM 2018 O O . THR B 1 77 ? -10.602 -1.678 0.916 1 98.75 77 THR B O 1
ATOM 2021 N N . ILE B 1 78 ? -9.758 -0.855 -1.019 1 98.88 78 ILE B N 1
ATOM 2022 C CA . ILE B 1 78 ? -8.695 -0.123 -0.336 1 98.88 78 ILE B CA 1
ATOM 2023 C C . ILE B 1 78 ? -8.547 1.265 -0.955 1 98.88 78 ILE B C 1
ATOM 2025 O O . ILE B 1 78 ? -8.891 1.471 -2.121 1 98.88 78 ILE B O 1
ATOM 2029 N N . THR B 1 79 ? -8.102 2.189 -0.167 1 98.81 79 THR B N 1
ATOM 2030 C CA . THR B 1 79 ? -7.727 3.529 -0.606 1 98.81 79 THR B CA 1
ATOM 2031 C C . THR B 1 79 ? -6.223 3.746 -0.464 1 98.81 79 THR B C 1
ATOM 2033 O O . THR B 1 79 ? -5.645 3.441 0.58 1 98.81 79 THR B O 1
ATOM 2036 N N . LEU B 1 80 ? -5.566 4.172 -1.526 1 98.94 80 LEU B N 1
ATOM 2037 C CA . LEU B 1 80 ? -4.152 4.535 -1.505 1 98.94 80 LEU B CA 1
ATOM 2038 C C . LEU B 1 80 ? -3.98 6.047 -1.431 1 98.94 80 LEU B C 1
ATOM 2040 O O . LEU B 1 80 ? -4.699 6.793 -2.1 1 98.94 80 LEU B O 1
ATOM 2044 N N . ILE B 1 81 ? -3.045 6.492 -0.602 1 98.88 81 ILE B N 1
ATOM 2045 C CA . ILE B 1 81 ? -2.74 7.906 -0.397 1 98.88 81 ILE B CA 1
ATOM 2046 C C . ILE B 1 81 ? -1.243 8.141 -0.578 1 98.88 81 ILE B C 1
ATOM 2048 O O . ILE B 1 81 ? -0.421 7.449 0.026 1 98.88 81 ILE B O 1
ATOM 2052 N N . GLU B 1 82 ? -0.845 9.047 -1.43 1 98.94 82 GLU B N 1
ATOM 2053 C CA . GLU B 1 82 ? 0.518 9.57 -1.441 1 98.94 82 GLU B CA 1
ATOM 2054 C C . GLU B 1 82 ? 0.543 11.055 -1.085 1 98.94 82 GLU B C 1
ATOM 2056 O O . GLU B 1 82 ? -0.144 11.867 -1.714 1 98.94 82 GLU B O 1
ATOM 2061 N N . GLY B 1 83 ? 1.261 11.391 -0.078 1 98.69 83 GLY B N 1
ATOM 2062 C CA . GLY B 1 83 ? 1.532 12.766 0.305 1 98.69 83 GLY B CA 1
ATOM 2063 C C . GLY B 1 83 ? 2.963 13.188 0.032 1 98.69 83 GLY B C 1
ATOM 2064 O O . GLY B 1 83 ? 3.904 12.453 0.335 1 98.69 83 GLY B O 1
ATOM 2065 N N . LYS B 1 84 ? 3.059 14.375 -0.516 1 98.31 84 LYS B N 1
ATOM 2066 C CA . LYS B 1 84 ? 4.367 14.906 -0.879 1 98.31 84 LYS B CA 1
ATOM 2067 C C . LYS B 1 84 ? 4.441 16.406 -0.636 1 98.31 84 LYS B C 1
ATOM 2069 O O . LYS B 1 84 ? 3.504 17.141 -0.961 1 98.31 84 LYS B O 1
ATOM 2074 N N . SER B 1 85 ? 5.535 16.859 0.007 1 98.06 85 SER B N 1
ATOM 2075 C CA . SER B 1 85 ? 5.746 18.281 0.256 1 98.06 85 SER B CA 1
ATOM 2076 C C . SER B 1 85 ? 6.93 18.812 -0.545 1 98.06 85 SER B C 1
ATOM 2078 O O . SER B 1 85 ? 7.879 18.078 -0.826 1 98.06 85 SER B O 1
ATOM 2080 N N . PHE B 1 86 ? 6.832 20.078 -0.793 1 97.94 86 PHE B N 1
ATOM 2081 C CA . PHE B 1 86 ? 7.855 20.781 -1.565 1 97.94 86 PHE B CA 1
ATOM 2082 C C . PHE B 1 86 ? 8.281 22.062 -0.869 1 97.94 86 PHE B C 1
ATOM 2084 O O . PHE B 1 86 ? 7.441 22.922 -0.565 1 97.94 86 PHE B O 1
ATOM 2091 N N . GLY B 1 87 ? 9.555 22.141 -0.653 1 95.38 87 GLY B N 1
ATOM 2092 C CA . GLY B 1 87 ? 10.094 23.375 -0.118 1 95.38 87 GLY B CA 1
ATOM 2093 C C . GLY B 1 87 ? 10.281 24.453 -1.173 1 95.38 87 GLY B C 1
ATOM 2094 O O . GLY B 1 87 ? 10.227 24.172 -2.371 1 95.38 87 GLY B O 1
ATOM 2095 N N . ALA B 1 88 ? 10.555 25.672 -0.652 1 90.81 88 ALA B N 1
ATOM 2096 C CA . ALA B 1 88 ? 10.836 26.781 -1.555 1 90.81 88 ALA B CA 1
ATOM 2097 C C . ALA B 1 88 ? 12.164 26.578 -2.281 1 90.81 88 ALA B C 1
ATOM 2099 O O . ALA B 1 88 ? 12.367 27.125 -3.365 1 90.81 88 ALA B O 1
ATOM 2100 N N . ASP B 1 89 ? 13 25.766 -1.731 1 90.75 89 ASP B N 1
ATOM 2101 C CA . ASP B 1 89 ? 14.328 25.531 -2.281 1 90.75 89 ASP B CA 1
ATOM 2102 C C . ASP B 1 89 ? 14.32 24.375 -3.279 1 90.75 89 ASP B C 1
ATOM 2104 O O . ASP B 1 89 ? 15.367 23.953 -3.768 1 90.75 89 ASP B O 1
ATOM 2108 N N . GLY B 1 90 ? 13.18 23.812 -3.5 1 88.62 90 GLY B N 1
ATOM 2109 C CA . GLY B 1 90 ? 13.062 22.719 -4.457 1 88.62 90 GLY B CA 1
ATOM 2110 C C . GLY B 1 90 ? 13.203 21.344 -3.82 1 88.62 90 GLY B C 1
ATOM 2111 O O . GLY B 1 90 ? 12.977 20.328 -4.473 1 88.62 90 GLY B O 1
ATOM 2112 N N . ARG B 1 91 ? 13.539 21.375 -2.6 1 91.56 91 ARG B N 1
ATOM 2113 C CA . ARG B 1 91 ? 13.672 20.094 -1.903 1 91.56 91 ARG B CA 1
ATOM 2114 C C . ARG B 1 91 ? 12.305 19.484 -1.629 1 91.56 91 ARG B C 1
ATOM 2116 O O . ARG B 1 91 ? 11.289 20.172 -1.667 1 91.56 91 ARG B O 1
ATOM 2123 N N . VAL B 1 92 ? 12.297 18.109 -1.416 1 95 92 VAL B N 1
ATOM 2124 C CA . VAL B 1 92 ? 11.117 17.359 -1.012 1 95 92 VAL B CA 1
ATOM 2125 C C . VAL B 1 92 ? 11.289 16.859 0.426 1 95 92 VAL B C 1
ATOM 2127 O O . VAL B 1 92 ? 11.734 15.742 0.657 1 95 92 VAL B O 1
ATOM 2130 N N . PRO B 1 93 ? 10.906 17.672 1.356 1 93.25 93 PRO B N 1
ATOM 2131 C CA . PRO B 1 93 ? 11.188 17.344 2.754 1 93.25 93 PRO B CA 1
ATOM 2132 C C . PRO B 1 93 ? 10.281 16.219 3.283 1 93.25 93 PRO B C 1
ATOM 2134 O O . PRO B 1 93 ? 10.539 15.672 4.355 1 93.25 93 PRO B O 1
ATOM 2137 N N . PHE B 1 94 ? 9.25 15.984 2.557 1 95.44 94 PHE B N 1
ATOM 2138 C CA . PHE B 1 94 ? 8.305 14.984 3.039 1 95.44 94 PHE B CA 1
ATOM 2139 C C . PHE B 1 94 ? 7.695 14.211 1.876 1 95.44 94 PHE B C 1
ATOM 2141 O O . PHE B 1 94 ? 7.289 14.805 0.875 1 95.44 94 PHE B O 1
ATOM 2148 N N . ASN B 1 95 ? 7.633 12.922 1.987 1 97.75 95 ASN B N 1
ATOM 2149 C CA . ASN B 1 95 ? 6.965 11.984 1.09 1 97.75 95 ASN B CA 1
ATOM 2150 C C . ASN B 1 95 ? 6.484 10.742 1.835 1 97.75 95 ASN B C 1
ATOM 2152 O O . ASN B 1 95 ? 7.254 10.117 2.564 1 97.75 95 ASN B O 1
ATOM 2156 N N . ALA B 1 96 ? 5.148 10.5 1.755 1 98.31 96 ALA B N 1
ATOM 2157 C CA . ALA B 1 96 ? 4.551 9.375 2.465 1 98.31 96 ALA B CA 1
ATOM 2158 C C . ALA B 1 96 ? 3.572 8.617 1.57 1 98.31 96 ALA B C 1
ATOM 2160 O O . ALA B 1 96 ? 3.045 9.18 0.605 1 98.31 96 ALA B O 1
ATOM 2161 N N . PHE B 1 97 ? 3.414 7.391 1.942 1 98.88 97 PHE B N 1
ATOM 2162 C CA . PHE B 1 97 ? 2.455 6.512 1.285 1 98.88 97 PHE B CA 1
ATOM 2163 C C . PHE B 1 97 ? 1.675 5.699 2.312 1 98.88 97 PHE B C 1
ATOM 2165 O O . PHE B 1 97 ? 2.244 5.223 3.297 1 98.88 97 PHE B O 1
ATOM 2172 N N . ALA B 1 98 ? 0.358 5.547 1.993 1 98.88 98 ALA B N 1
ATOM 2173 C CA . ALA B 1 98 ? -0.454 4.75 2.91 1 98.88 98 ALA B CA 1
ATOM 2174 C C . ALA B 1 98 ? -1.522 3.965 2.154 1 98.88 98 ALA B C 1
ATOM 2176 O O . ALA B 1 98 ? -1.973 4.387 1.086 1 98.88 98 ALA B O 1
ATOM 2177 N N . VAL B 1 99 ? -1.854 2.848 2.686 1 98.94 99 VAL B N 1
ATOM 2178 C CA . VAL B 1 99 ? -3.029 2.072 2.307 1 98.94 99 VAL B CA 1
ATOM 2179 C C . VAL B 1 99 ? -4.043 2.072 3.449 1 98.94 99 VAL B C 1
ATOM 2181 O O . VAL B 1 99 ? -3.717 1.686 4.574 1 98.94 99 VAL B O 1
ATOM 2184 N N . VAL B 1 100 ? -5.23 2.539 3.139 1 98.81 100 VAL B N 1
ATOM 2185 C CA . VAL B 1 100 ? -6.32 2.428 4.102 1 98.81 100 VAL B CA 1
ATOM 2186 C C . VAL B 1 100 ? -7.215 1.244 3.736 1 98.81 100 VAL B C 1
ATOM 2188 O O . VAL B 1 100 ? -7.578 1.067 2.572 1 98.81 100 VAL B O 1
ATOM 2191 N N . SER B 1 101 ? -7.488 0.443 4.703 1 98.75 101 SER B N 1
ATOM 2192 C CA . SER B 1 101 ? -8.367 -0.708 4.535 1 98.75 101 SER B CA 1
ATOM 2193 C C . SER B 1 101 ? -9.359 -0.82 5.695 1 98.75 101 SER B C 1
ATOM 2195 O O . SER B 1 101 ? -9.242 -0.1 6.688 1 98.75 101 SER B O 1
ATOM 2197 N N . TYR B 1 102 ? -10.406 -1.622 5.527 1 98.75 102 TYR B N 1
ATOM 2198 C CA . TYR B 1 102 ? -11.453 -1.87 6.512 1 98.75 102 TYR B CA 1
ATOM 2199 C C . TYR B 1 102 ? -11.578 -3.359 6.809 1 98.75 102 TYR B C 1
ATOM 2201 O O . TYR B 1 102 ? -11.57 -4.184 5.895 1 98.75 102 TYR B O 1
ATOM 2209 N N . ASP B 1 103 ? -11.586 -3.674 8.094 1 98.12 103 ASP B N 1
ATOM 2210 C CA . ASP B 1 103 ? -11.867 -5.027 8.555 1 98.12 103 ASP B CA 1
ATOM 2211 C C . ASP B 1 103 ? -13.312 -5.164 9 1 98.12 103 ASP B C 1
ATOM 2213 O O . ASP B 1 103 ? -13.688 -4.668 10.07 1 98.12 103 ASP B O 1
ATOM 2217 N N . PRO B 1 104 ? -14.086 -5.844 8.258 1 97.88 104 PRO B N 1
ATOM 2218 C CA . PRO B 1 104 ? -15.508 -5.938 8.625 1 97.88 104 PRO B CA 1
ATOM 2219 C C . PRO B 1 104 ? -15.727 -6.676 9.945 1 97.88 104 PRO B C 1
ATOM 2221 O O . PRO B 1 104 ? -16.672 -6.363 10.68 1 97.88 104 PRO B O 1
ATOM 2224 N N . ALA B 1 105 ? -14.914 -7.621 10.211 1 96.19 105 ALA B N 1
ATOM 2225 C CA . ALA B 1 105 ? -15.07 -8.375 11.453 1 96.19 105 ALA B CA 1
ATOM 2226 C C . ALA B 1 105 ? -14.773 -7.492 12.664 1 96.19 105 ALA B C 1
ATOM 2228 O O . ALA B 1 105 ? -15.508 -7.516 13.656 1 96.19 105 ALA B O 1
ATOM 2229 N N . ALA B 1 106 ? -13.727 -6.703 12.602 1 96.88 106 ALA B N 1
ATOM 2230 C CA . ALA B 1 106 ? -13.328 -5.824 13.695 1 96.88 106 ALA B CA 1
ATOM 2231 C C . ALA B 1 106 ? -14.078 -4.496 13.641 1 96.88 106 ALA B C 1
ATOM 2233 O O . ALA B 1 106 ? -14.055 -3.719 14.594 1 96.88 106 ALA B O 1
ATOM 2234 N N . LYS B 1 107 ? -14.75 -4.254 12.5 1 97.38 107 LYS B N 1
ATOM 2235 C CA . LYS B 1 107 ? -15.43 -2.99 12.234 1 97.38 107 LYS B CA 1
ATOM 2236 C C . LYS B 1 107 ? -14.492 -1.806 12.438 1 97.38 107 LYS B C 1
ATOM 2238 O O . LYS B 1 107 ? -14.828 -0.851 13.141 1 97.38 107 LYS B O 1
ATOM 2243 N N . ALA B 1 108 ? -13.359 -1.972 11.766 1 97.94 108 ALA B N 1
ATOM 2244 C CA . ALA B 1 108 ? -12.328 -0.971 12.016 1 97.94 108 ALA B CA 1
ATOM 2245 C C . ALA B 1 108 ? -11.531 -0.675 10.75 1 97.94 108 ALA B C 1
ATOM 2247 O O . ALA B 1 108 ? -11.227 -1.584 9.977 1 97.94 108 ALA B O 1
ATOM 2248 N N . PHE B 1 109 ? -11.211 0.636 10.586 1 98.44 109 PHE B N 1
ATOM 2249 C CA . PHE B 1 109 ? -10.266 1.054 9.562 1 98.44 109 PHE B CA 1
ATOM 2250 C C . PHE B 1 109 ? -8.828 0.974 10.078 1 98.44 109 PHE B C 1
ATOM 2252 O O . PHE B 1 109 ? -8.578 1.207 11.258 1 98.44 109 PHE B O 1
ATOM 2259 N N . THR B 1 110 ? -7.977 0.633 9.164 1 98.06 110 THR B N 1
ATOM 2260 C CA . THR B 1 110 ? -6.543 0.647 9.43 1 98.06 110 THR B CA 1
ATOM 2261 C C . THR B 1 110 ? -5.797 1.403 8.336 1 98.06 110 THR B C 1
ATOM 2263 O O . THR B 1 110 ? -6.133 1.293 7.156 1 98.06 110 THR B O 1
ATOM 2266 N N . MET B 1 111 ? -4.828 2.139 8.773 1 98.38 111 MET B N 1
ATOM 2267 C CA . MET B 1 111 ? -3.918 2.797 7.836 1 98.38 111 MET B CA 1
ATOM 2268 C C . MET B 1 111 ? -2.508 2.229 7.957 1 98.38 111 MET B C 1
ATOM 2270 O O . MET B 1 111 ? -1.854 2.398 8.984 1 98.38 111 MET B O 1
ATOM 2274 N N . ALA B 1 112 ? -2.057 1.556 6.961 1 98.31 112 ALA B N 1
ATOM 2275 C CA . ALA B 1 112 ? -0.659 1.147 6.84 1 98.31 112 ALA B CA 1
ATOM 2276 C C . ALA B 1 112 ? 0.169 2.225 6.148 1 98.31 112 ALA B C 1
ATOM 2278 O O . ALA B 1 112 ? -0.034 2.508 4.965 1 98.31 112 ALA B O 1
ATOM 2279 N N . SER B 1 113 ? 1.09 2.766 6.91 1 98.25 113 SER B N 1
ATOM 2280 C CA . SER B 1 113 ? 1.773 3.967 6.438 1 98.25 113 SER B CA 1
ATOM 2281 C C . SER B 1 113 ? 3.275 3.734 6.316 1 98.25 113 SER B C 1
ATOM 2283 O O . SER B 1 113 ? 3.855 2.967 7.086 1 98.25 113 SER B O 1
ATOM 2285 N N . HIS B 1 114 ? 3.893 4.363 5.309 1 98.38 114 HIS B N 1
ATOM 2286 C CA . HIS B 1 114 ? 5.328 4.395 5.047 1 98.38 114 HIS B CA 1
ATOM 2287 C C . HIS B 1 114 ? 5.82 5.82 4.828 1 98.38 114 HIS B C 1
ATOM 2289 O O . HIS B 1 114 ? 5.309 6.531 3.961 1 98.38 114 HIS B O 1
ATOM 2295 N N . THR B 1 115 ? 6.762 6.277 5.605 1 97.44 115 THR B N 1
ATOM 2296 C CA . THR B 1 115 ? 7.328 7.609 5.438 1 97.44 115 THR B CA 1
ATOM 2297 C C . THR B 1 115 ? 8.68 7.715 6.141 1 97.44 115 THR B C 1
ATOM 2299 O O . THR B 1 115 ? 8.859 7.176 7.234 1 97.44 115 THR B O 1
ATOM 2302 N N . GLY B 1 116 ? 9.664 8.312 5.512 1 96.12 116 GLY B N 1
ATOM 2303 C CA . GLY B 1 116 ? 10.914 8.688 6.145 1 96.12 116 GLY B CA 1
ATOM 2304 C C . GLY B 1 116 ? 11.68 7.504 6.707 1 96.12 116 GLY B C 1
ATOM 2305 O O . GLY B 1 116 ? 12.32 7.613 7.75 1 96.12 116 GLY B O 1
ATOM 2306 N N . GLY B 1 117 ? 11.492 6.453 6.18 1 96.81 117 GLY B N 1
ATOM 2307 C CA . GLY B 1 117 ? 12.203 5.27 6.629 1 96.81 117 GLY B CA 1
ATOM 2308 C C . GLY B 1 117 ? 11.461 4.492 7.695 1 96.81 117 GLY B C 1
ATOM 2309 O O . GLY B 1 117 ? 12 3.535 8.258 1 96.81 117 GLY B O 1
ATOM 2310 N N . ARG B 1 118 ? 10.266 4.898 7.969 1 95.44 118 ARG B N 1
ATOM 2311 C CA . ARG B 1 118 ? 9.445 4.254 8.992 1 95.44 118 ARG B CA 1
ATOM 2312 C C . ARG B 1 118 ? 8.148 3.717 8.406 1 95.44 118 ARG B C 1
ATOM 2314 O O . ARG B 1 118 ? 7.68 4.207 7.379 1 95.44 118 ARG B O 1
ATOM 2321 N N . SER B 1 119 ? 7.676 2.689 9.055 1 96.44 119 SER B N 1
ATOM 2322 C CA . SER B 1 119 ? 6.387 2.121 8.664 1 96.44 119 SER B CA 1
ATOM 2323 C C . SER B 1 119 ? 5.594 1.661 9.875 1 96.44 119 SER B C 1
ATOM 2325 O O . SER B 1 119 ? 6.156 1.46 10.953 1 96.44 119 SER B O 1
ATOM 2327 N N . GLY B 1 120 ? 4.324 1.613 9.688 1 95.25 120 GLY B N 1
ATOM 2328 C CA . GLY B 1 120 ? 3.43 1.12 10.727 1 95.25 120 GLY B CA 1
ATOM 2329 C C . GLY B 1 120 ? 1.985 1.022 10.266 1 95.25 120 GLY B C 1
ATOM 2330 O O . GLY B 1 120 ? 1.628 1.532 9.203 1 95.25 120 GLY B O 1
ATOM 2331 N N . SER B 1 121 ? 1.237 0.241 11.031 1 96.88 121 SER B N 1
ATOM 2332 C CA . SER B 1 121 ? -0.206 0.122 10.852 1 96.88 121 SER B CA 1
ATOM 2333 C C . SER B 1 121 ? -0.959 0.692 12.055 1 96.88 121 SER B C 1
ATOM 2335 O O . SER B 1 121 ? -0.706 0.303 13.195 1 96.88 121 SER B O 1
ATOM 2337 N N . PHE B 1 122 ? -1.862 1.621 11.75 1 97.19 122 PHE B N 1
ATOM 2338 C CA . PHE B 1 122 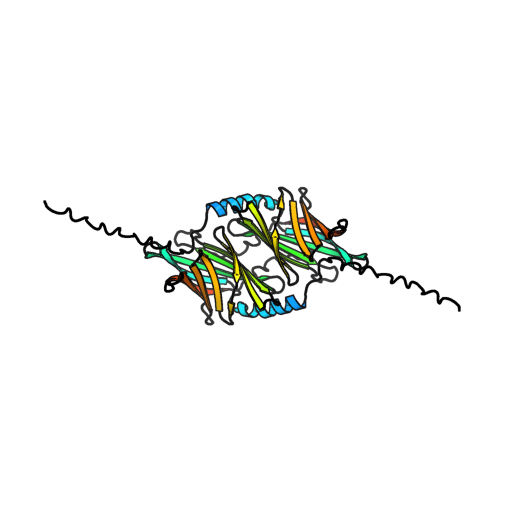? -2.496 2.369 12.828 1 97.19 122 PHE B CA 1
ATOM 2339 C C . PHE B 1 122 ? -4.012 2.385 12.656 1 97.19 122 PHE B C 1
ATOM 2341 O O . PHE B 1 122 ? -4.516 2.465 11.539 1 97.19 122 PHE B O 1
ATOM 2348 N N . PRO B 1 123 ? -4.691 2.379 13.797 1 97 123 PRO B N 1
ATOM 2349 C CA . PRO B 1 123 ? -6.137 2.576 13.688 1 97 123 PRO B CA 1
ATOM 2350 C C . PRO B 1 123 ? -6.508 3.949 13.125 1 97 123 PRO B C 1
ATOM 2352 O O . PRO B 1 123 ? -5.848 4.941 13.438 1 97 123 PRO B O 1
ATOM 2355 N N . LEU B 1 124 ? -7.453 3.908 12.258 1 98.25 124 LEU B N 1
ATOM 2356 C CA . LEU B 1 124 ? -8.031 5.121 11.688 1 98.25 124 LEU B CA 1
ATOM 2357 C C . LEU B 1 124 ? -9.523 5.203 12 1 98.25 124 LEU B C 1
ATOM 2359 O O . LEU B 1 124 ? -10.258 4.227 11.82 1 98.25 124 LEU B O 1
ATOM 2363 N N . ILE B 1 125 ? -9.914 6.316 12.523 1 97.94 125 ILE B N 1
ATOM 2364 C CA . ILE B 1 125 ? -11.336 6.586 12.734 1 97.94 125 ILE B CA 1
ATOM 2365 C C . ILE B 1 125 ? -11.867 7.449 11.594 1 97.94 125 ILE B C 1
ATOM 2367 O O . ILE B 1 125 ? -11.586 8.648 11.531 1 97.94 125 ILE B O 1
ATOM 2371 N N . ALA B 1 126 ? -12.656 6.812 10.758 1 97.06 126 ALA B N 1
ATOM 2372 C CA . ALA B 1 126 ? -13.211 7.523 9.617 1 97.06 126 ALA B CA 1
ATOM 2373 C C . ALA B 1 126 ? -14.562 8.148 9.961 1 97.06 126 ALA B C 1
ATOM 2375 O O . ALA B 1 126 ? -15.398 7.52 10.617 1 97.06 126 ALA B O 1
ATOM 2376 N N . ALA B 1 127 ? -14.688 9.414 9.578 1 93 127 ALA B N 1
ATOM 2377 C CA . ALA B 1 127 ? -15.961 10.133 9.672 1 93 127 ALA B CA 1
ATOM 2378 C C . ALA B 1 127 ? -16.438 10.586 8.289 1 93 127 ALA B C 1
ATOM 2380 O O . ALA B 1 127 ? -15.695 10.477 7.305 1 93 127 ALA B O 1
ATOM 2381 N N . GLU B 1 128 ? -17.719 10.992 8.094 1 88.25 128 GLU B N 1
ATOM 2382 C CA . GLU B 1 128 ? -18.281 11.383 6.801 1 88.25 128 GLU B CA 1
ATOM 2383 C C . GLU B 1 128 ? -17.438 12.469 6.141 1 88.25 128 GLU B C 1
ATOM 2385 O O . GLU B 1 128 ? -17.234 12.453 4.926 1 88.25 128 GLU B O 1
ATOM 2390 N N . ARG B 1 129 ? -16.891 13.406 6.887 1 94.5 129 ARG B N 1
ATOM 2391 C CA . ARG B 1 129 ? -16.109 14.5 6.328 1 94.5 129 ARG B CA 1
ATOM 2392 C C . ARG B 1 129 ? -14.828 14.719 7.141 1 94.5 129 ARG B C 1
ATOM 2394 O O . ARG B 1 129 ? -14.5 15.852 7.492 1 94.5 129 ARG B O 1
ATOM 2401 N N . GLY B 1 130 ? -14.188 13.594 7.367 1 98 130 GLY B N 1
ATOM 2402 C CA . GLY B 1 130 ? -12.953 13.711 8.133 1 98 130 GLY B CA 1
ATOM 2403 C C . GLY B 1 130 ? -12.43 12.375 8.625 1 98 130 GLY B C 1
ATOM 2404 O O . GLY B 1 130 ? -12.992 11.328 8.312 1 98 130 GLY B O 1
ATOM 2405 N N . TYR B 1 131 ? -11.305 12.414 9.352 1 98.5 131 TYR B N 1
ATOM 2406 C CA . TYR B 1 131 ? -10.727 11.25 10.008 1 98.5 131 TYR B CA 1
ATOM 2407 C C . TYR B 1 131 ? -9.789 11.664 11.141 1 98.5 131 TYR B C 1
ATOM 2409 O O . TYR B 1 131 ? -9.438 12.844 11.258 1 98.5 131 TYR B O 1
ATOM 2417 N N . ALA B 1 132 ? -9.555 10.742 11.977 1 98.12 132 ALA B N 1
ATOM 2418 C CA . ALA B 1 132 ? -8.547 10.906 13.016 1 98.12 132 ALA B CA 1
ATOM 2419 C C . ALA B 1 132 ? -7.688 9.648 13.156 1 98.12 132 ALA B C 1
ATOM 2421 O O . ALA B 1 132 ? -8.172 8.539 12.93 1 98.12 132 ALA B O 1
ATOM 2422 N N . TRP B 1 133 ? -6.438 9.852 13.461 1 97.5 133 TRP B N 1
ATOM 2423 C CA . TRP B 1 133 ? -5.543 8.727 13.734 1 97.5 133 TRP B CA 1
ATOM 2424 C C . TRP B 1 133 ? -4.391 9.156 14.641 1 97.5 133 TRP B C 1
ATOM 2426 O O . TRP B 1 133 ? -4.176 10.344 14.859 1 97.5 133 TRP B O 1
ATOM 2436 N N . GLU B 1 134 ? -3.801 8.141 15.273 1 94.25 134 GLU B N 1
ATOM 2437 C CA . GLU B 1 134 ? -2.705 8.406 16.203 1 94.25 134 GLU B CA 1
ATOM 2438 C C . GLU B 1 134 ? -1.523 7.48 15.938 1 94.25 134 GLU B C 1
ATOM 2440 O O . GLU B 1 134 ? -1.707 6.336 15.516 1 94.25 134 GLU B O 1
ATOM 2445 N N . VAL B 1 135 ? -0.408 8.031 16.141 1 94.12 135 VAL B N 1
ATOM 2446 C CA . VAL B 1 135 ? 0.852 7.305 16.031 1 94.12 135 VAL B CA 1
ATOM 2447 C C . VAL B 1 135 ? 1.616 7.391 17.359 1 94.12 135 VAL B C 1
ATOM 2449 O O . VAL B 1 135 ? 1.791 8.477 17.906 1 94.12 135 VAL B O 1
ATOM 2452 N N . PRO B 1 136 ? 2.115 6.27 17.828 1 91.38 136 PRO B N 1
ATOM 2453 C CA . PRO B 1 136 ? 2.953 6.359 19.016 1 91.38 136 PRO B CA 1
ATOM 2454 C C . PRO B 1 136 ? 4.195 7.227 18.812 1 91.38 136 PRO B C 1
ATOM 2456 O O . PRO B 1 136 ? 4.805 7.184 17.734 1 91.38 136 PRO B O 1
ATOM 2459 N N . ALA B 1 137 ? 4.512 8.062 19.766 1 89.56 137 ALA B N 1
ATOM 2460 C CA . ALA B 1 137 ? 5.691 8.922 19.75 1 89.56 137 ALA B CA 1
ATOM 2461 C C . ALA B 1 137 ? 6.535 8.727 21.016 1 89.56 137 ALA B C 1
ATOM 2463 O O . ALA B 1 137 ? 7.027 9.688 21.594 1 89.56 137 ALA B O 1
ATOM 2464 N N . GLY B 1 138 ? 6.66 7.531 21.422 1 86.56 138 GLY B N 1
ATOM 2465 C CA . GLY B 1 138 ? 7.332 7.16 22.656 1 86.56 138 GLY B CA 1
ATOM 2466 C C . GLY B 1 138 ? 6.43 6.418 23.625 1 86.56 138 GLY B C 1
ATOM 2467 O O . GLY B 1 138 ? 5.234 6.254 23.359 1 86.56 138 GLY B O 1
ATOM 2468 N N . PRO B 1 139 ? 7 5.992 24.703 1 90.38 139 PRO B N 1
ATOM 2469 C CA . PRO B 1 139 ? 6.246 5.156 25.641 1 90.38 139 PRO B CA 1
ATOM 2470 C C . PRO B 1 139 ? 5.074 5.898 26.281 1 90.38 139 PRO B C 1
ATOM 2472 O O . PRO B 1 139 ? 4.07 5.281 26.641 1 90.38 139 PRO B O 1
ATOM 2475 N N . ALA B 1 140 ? 5.219 7.164 26.422 1 93.75 140 ALA B N 1
ATOM 2476 C CA . ALA B 1 140 ? 4.168 7.914 27.094 1 93.75 140 ALA B CA 1
ATOM 2477 C C . ALA B 1 140 ? 3.705 9.102 26.25 1 93.75 140 ALA B C 1
ATOM 2479 O O . ALA B 1 140 ? 3.326 10.141 26.781 1 93.75 140 ALA B O 1
ATOM 2480 N N . ALA B 1 141 ? 3.844 8.938 25 1 94.38 141 ALA B N 1
ATOM 2481 C CA . ALA B 1 141 ? 3.461 10.039 24.125 1 94.38 141 ALA B CA 1
ATOM 2482 C C . ALA B 1 141 ? 2.928 9.523 22.797 1 94.38 141 ALA B C 1
ATOM 2484 O O . ALA B 1 141 ? 3.176 8.375 22.422 1 94.38 141 ALA B O 1
ATOM 2485 N N . ARG B 1 142 ? 2.109 10.352 22.125 1 94.94 142 ARG B N 1
ATOM 2486 C CA . ARG B 1 142 ? 1.586 10.07 20.797 1 94.94 142 ARG B CA 1
ATOM 2487 C C . ARG B 1 142 ? 1.415 11.352 20 1 94.94 142 ARG B C 1
ATOM 2489 O O . ARG B 1 142 ? 1.391 12.445 20.562 1 94.94 142 ARG B O 1
ATOM 2496 N N . VAL B 1 143 ? 1.375 11.148 18.75 1 94.38 143 VAL B N 1
ATOM 2497 C CA . VAL B 1 143 ? 0.949 12.203 17.828 1 94.38 143 VAL B CA 1
ATOM 2498 C C . VAL B 1 143 ? -0.478 11.938 17.359 1 94.38 143 VAL B C 1
ATOM 2500 O O . VAL B 1 143 ? -0.799 10.82 16.938 1 94.38 143 VAL B O 1
ATOM 2503 N N . ARG B 1 144 ? -1.282 12.953 17.531 1 96.19 144 ARG B N 1
ATOM 2504 C CA . ARG B 1 144 ? -2.676 12.844 17.109 1 96.19 144 ARG B CA 1
ATOM 2505 C C . ARG B 1 144 ? -2.955 13.711 15.898 1 96.19 144 ARG B C 1
ATOM 2507 O O . ARG B 1 144 ? -2.717 14.922 15.922 1 96.19 144 ARG B O 1
ATOM 2514 N N . TYR B 1 145 ? -3.508 13.07 14.867 1 97.62 145 TYR B N 1
ATOM 2515 C CA . TYR B 1 145 ? -3.922 13.797 13.672 1 97.62 145 TYR B CA 1
ATOM 2516 C C . TYR B 1 145 ? -5.441 13.828 13.555 1 97.62 145 TYR B C 1
ATOM 2518 O O . TYR B 1 145 ? -6.113 12.836 13.836 1 97.62 145 TYR B O 1
ATOM 2526 N N . LYS B 1 146 ? -5.938 14.977 13.164 1 98.19 146 LYS B N 1
ATOM 2527 C CA . LYS B 1 146 ? -7.355 15.148 12.859 1 98.19 146 LYS B CA 1
ATOM 2528 C C . LYS B 1 146 ? -7.547 15.875 11.531 1 98.19 146 LYS B C 1
ATOM 2530 O O . LYS B 1 146 ? -6.957 16.938 11.312 1 98.19 146 LYS B O 1
ATOM 2535 N N . ALA B 1 147 ? -8.352 15.273 10.711 1 98.69 147 ALA B N 1
ATOM 2536 C CA . ALA B 1 147 ? -8.664 15.867 9.414 1 98.69 147 ALA B CA 1
ATOM 2537 C C . ALA B 1 147 ? -10.148 16.188 9.297 1 98.69 147 ALA B C 1
ATOM 2539 O O . ALA B 1 147 ? -10.984 15.492 9.883 1 98.69 147 ALA B O 1
ATOM 2540 N N . SER B 1 148 ? -10.453 17.203 8.562 1 98.62 148 SER B N 1
ATOM 2541 C CA . SER B 1 148 ? -11.82 17.594 8.219 1 98.62 148 SER B CA 1
ATOM 2542 C C . SER B 1 148 ? -11.906 18.109 6.789 1 98.62 148 SER B C 1
ATOM 2544 O O . SER B 1 148 ? -10.922 18.625 6.25 1 98.62 148 SER B O 1
ATOM 2546 N N . PHE B 1 149 ? -13.016 17.938 6.199 1 98.62 149 PHE B N 1
ATOM 2547 C CA . PHE B 1 149 ? -13.359 18.469 4.883 1 98.62 149 PHE B CA 1
ATOM 2548 C C . PHE B 1 149 ? -14.648 19.266 4.941 1 98.62 149 PHE B C 1
ATOM 2550 O O . PHE B 1 149 ? -15.688 18.766 5.367 1 98.62 149 PHE B O 1
ATOM 2557 N N . ASP B 1 150 ? -14.602 20.484 4.492 1 98 150 ASP B N 1
ATOM 2558 C CA . ASP B 1 150 ? -15.781 21.344 4.633 1 98 150 ASP B CA 1
ATOM 2559 C C . ASP B 1 150 ? -16.516 21.5 3.305 1 98 150 ASP B C 1
ATOM 2561 O O . ASP B 1 150 ? -17.328 22.406 3.141 1 98 150 ASP B O 1
ATOM 2565 N N . GLY B 1 151 ? -16.219 20.703 2.365 1 96.94 151 GLY B N 1
ATOM 2566 C CA . GLY B 1 151 ? -16.812 20.797 1.04 1 96.94 151 GLY B CA 1
ATOM 2567 C C . GLY B 1 151 ? -15.891 21.422 0.011 1 96.94 151 GLY B C 1
ATOM 2568 O O . GLY B 1 151 ? -16.078 21.234 -1.193 1 96.94 151 GLY B O 1
ATOM 2569 N N . THR B 1 152 ? -14.883 22.141 0.528 1 97.75 152 THR B N 1
ATOM 2570 C CA . THR B 1 152 ? -13.945 22.812 -0.371 1 97.75 152 THR B CA 1
ATOM 2571 C C . THR B 1 152 ? -12.508 22.578 0.075 1 97.75 152 THR B C 1
ATOM 2573 O O . THR B 1 152 ? -11.617 22.406 -0.757 1 97.75 152 THR B O 1
ATOM 2576 N N . THR B 1 153 ? -12.32 22.609 1.419 1 98.75 153 THR B N 1
ATOM 2577 C CA . THR B 1 153 ? -10.977 22.609 1.989 1 98.75 153 THR B CA 1
ATOM 2578 C C . THR B 1 153 ? -10.766 21.375 2.865 1 98.75 153 THR B C 1
ATOM 2580 O O . THR B 1 153 ? -11.609 21.062 3.711 1 98.75 153 THR B O 1
ATOM 2583 N N . TRP B 1 154 ? -9.688 20.609 2.535 1 98.88 154 TRP B N 1
ATOM 2584 C CA . TRP B 1 154 ? -9.172 19.562 3.41 1 98.88 154 TRP B CA 1
ATOM 2585 C C . TRP B 1 154 ? -8.188 20.141 4.418 1 98.88 154 TRP B C 1
ATOM 2587 O O . TRP B 1 154 ? -7.109 20.625 4.043 1 98.88 154 TRP B O 1
ATOM 2597 N N . THR B 1 155 ? -8.562 20.141 5.699 1 98.88 155 THR B N 1
ATOM 2598 C CA . THR B 1 155 ? -7.68 20.594 6.762 1 98.88 155 THR B CA 1
ATOM 2599 C C . THR B 1 155 ? -7.277 19.422 7.664 1 98.88 155 THR B C 1
ATOM 2601 O O . THR B 1 155 ? -8.125 18.625 8.07 1 98.88 155 THR B O 1
ATOM 2604 N N . GLU B 1 156 ? -6.004 19.281 7.902 1 98.75 156 GLU B N 1
ATOM 2605 C CA . GLU B 1 156 ? -5.516 18.312 8.883 1 98.75 156 GLU B CA 1
ATOM 2606 C C . GLU B 1 156 ? -4.574 18.969 9.883 1 98.75 156 GLU B C 1
ATOM 2608 O O . GLU B 1 156 ? -3.723 19.781 9.508 1 98.75 156 GLU B O 1
ATOM 2613 N N . THR B 1 157 ? -4.797 18.688 11.156 1 98.31 157 THR B N 1
ATOM 2614 C CA . THR B 1 157 ? -3.939 19.188 12.227 1 98.31 157 THR B CA 1
ATOM 2615 C C . THR B 1 157 ? -3.268 18.031 12.961 1 98.31 157 THR B C 1
ATOM 2617 O O . THR B 1 157 ? -3.77 16.906 12.945 1 98.31 157 THR B O 1
ATOM 2620 N N . GLY B 1 158 ? -2.109 18.359 13.523 1 96.88 158 GLY B N 1
ATOM 2621 C CA . GLY B 1 158 ? -1.379 17.422 14.352 1 96.88 158 GLY B CA 1
ATOM 2622 C C . GLY B 1 158 ? -1.006 17.984 15.711 1 96.88 158 GLY B C 1
ATOM 2623 O O . GLY B 1 158 ? -0.521 19.109 15.805 1 96.88 158 GLY B O 1
ATOM 2624 N N . ASP B 1 159 ? -1.227 17.125 16.766 1 96 159 ASP B N 1
ATOM 2625 C CA . ASP B 1 159 ? -0.857 17.484 18.141 1 96 159 ASP B CA 1
ATOM 2626 C C . ASP B 1 159 ? 0.087 16.438 18.734 1 96 159 ASP B C 1
ATOM 2628 O O . ASP B 1 159 ? -0.128 15.234 18.562 1 96 159 ASP B O 1
ATOM 2632 N N . PHE B 1 160 ? 1.071 16.969 19.344 1 94 160 PHE B N 1
ATOM 2633 C CA . PHE B 1 160 ? 1.847 16.125 20.234 1 94 160 PHE B CA 1
ATOM 2634 C C . PHE B 1 160 ? 1.16 15.984 21.594 1 94 160 PHE B C 1
ATOM 2636 O O . PHE B 1 160 ? 0.847 16.984 22.234 1 94 160 PHE B O 1
ATOM 2643 N N . VAL B 1 161 ? 0.93 14.711 21.938 1 94.38 161 VAL B N 1
ATOM 2644 C CA . VAL B 1 161 ? 0.197 14.453 23.172 1 94.38 161 VAL B CA 1
ATOM 2645 C C . VAL B 1 161 ? 1.046 13.594 24.109 1 94.38 161 VAL B C 1
ATOM 2647 O O . VAL B 1 161 ? 1.25 12.406 23.859 1 94.38 161 VAL B O 1
ATOM 2650 N N . ALA B 1 162 ? 1.604 14.219 25.156 1 93.19 162 ALA B N 1
ATOM 2651 C CA . ALA B 1 162 ? 2.328 13.5 26.203 1 93.19 162 ALA B CA 1
ATOM 2652 C C . ALA B 1 162 ? 1.477 13.359 27.469 1 93.19 162 ALA B C 1
ATOM 2654 O O . ALA B 1 162 ? 0.715 14.266 27.812 1 93.19 162 ALA B O 1
ATOM 2655 N N . ASP B 1 163 ? 1.656 12.219 28.094 1 92.94 163 ASP B N 1
ATOM 2656 C CA . ASP B 1 163 ? 0.871 11.977 29.297 1 92.94 163 ASP B CA 1
ATOM 2657 C C . ASP B 1 163 ? 1.099 13.078 30.328 1 92.94 163 ASP B C 1
ATOM 2659 O O . ASP B 1 163 ? 2.24 13.453 30.609 1 92.94 163 ASP B O 1
ATOM 2663 N N . GLY B 1 164 ? -0.011 13.523 30.859 1 93.56 164 GLY B N 1
ATOM 2664 C CA . GLY B 1 164 ? 0.049 14.492 31.938 1 93.56 164 GLY B CA 1
ATOM 2665 C C . GLY B 1 164 ? 0.299 15.914 31.453 1 93.56 164 GLY B C 1
ATOM 2666 O O . GLY B 1 164 ? 0.481 16.828 32.25 1 93.56 164 GLY B O 1
ATOM 2667 N N . GLN B 1 165 ? 0.416 16.094 30.156 1 94 165 GLN B N 1
ATOM 2668 C CA . GLN B 1 165 ? 0.665 17.406 29.594 1 94 165 GLN B CA 1
ATOM 2669 C C . GLN B 1 165 ? -0.451 17.828 28.641 1 94 165 GLN B C 1
ATOM 2671 O O . GLN B 1 165 ? -1.134 16.969 28.078 1 94 165 GLN B O 1
ATOM 2676 N N . PRO B 1 166 ? -0.729 19.078 28.578 1 95.12 166 PRO B N 1
ATOM 2677 C CA . PRO B 1 166 ? -1.654 19.516 27.516 1 95.12 166 PRO B CA 1
ATOM 2678 C C . PRO B 1 166 ? -1.139 19.203 26.125 1 95.12 166 PRO B C 1
ATOM 2680 O O . PRO B 1 166 ? 0.073 19.203 25.891 1 95.12 166 PRO B O 1
ATOM 2683 N N . PRO B 1 167 ? -2.096 18.969 25.203 1 94.94 167 PRO B N 1
ATOM 2684 C CA . PRO B 1 167 ? -1.654 18.75 23.828 1 94.94 167 PRO B CA 1
ATOM 2685 C C . PRO B 1 167 ? -0.939 19.969 23.25 1 94.94 167 PRO B C 1
ATOM 2687 O O . PRO B 1 167 ? -1.319 21.109 23.531 1 94.94 167 PRO B O 1
ATOM 2690 N N . ARG B 1 168 ? 0.062 19.734 22.438 1 93.94 168 ARG B N 1
ATOM 2691 C CA . ARG B 1 168 ? 0.822 20.797 21.781 1 93.94 168 ARG B CA 1
ATOM 2692 C C . ARG B 1 168 ? 0.672 20.719 20.266 1 93.94 168 ARG B C 1
ATOM 2694 O O . ARG B 1 168 ? 1.182 19.797 19.625 1 93.94 168 ARG B O 1
ATOM 2701 N N . PRO B 1 169 ? 0.005 21.734 19.75 1 94.88 169 PRO B N 1
ATOM 2702 C CA . PRO B 1 169 ? -0.097 21.734 18.281 1 94.88 169 PRO B CA 1
ATOM 2703 C C . PRO B 1 169 ? 1.257 21.906 17.594 1 94.88 169 PRO B C 1
ATOM 2705 O O . PRO B 1 169 ? 2.092 22.688 18.062 1 94.88 169 PRO B O 1
ATOM 2708 N N . PHE B 1 170 ? 1.469 21.141 16.438 1 93.12 170 PHE B N 1
ATOM 2709 C CA . PHE B 1 170 ? 2.764 21.281 15.789 1 93.12 170 PHE B CA 1
ATOM 2710 C C . PHE B 1 170 ? 2.613 21.25 14.266 1 93.12 170 PHE B C 1
ATOM 2712 O O . PHE B 1 170 ? 3.559 21.562 13.539 1 93.12 170 PHE B O 1
ATOM 2719 N N . PHE B 1 171 ? 1.495 20.906 13.82 1 96.06 171 PHE B N 1
ATOM 2720 C CA . PHE B 1 171 ? 1.32 20.703 12.383 1 96.06 171 PHE B CA 1
ATOM 2721 C C . PHE B 1 171 ? -0.069 21.141 11.938 1 96.06 171 PHE B C 1
ATOM 2723 O O . PHE B 1 171 ? -1.057 20.891 12.633 1 96.06 171 PHE B O 1
ATOM 2730 N N . ARG B 1 172 ? -0.169 21.781 10.734 1 98 172 ARG B N 1
ATOM 2731 C CA . ARG B 1 172 ? -1.429 22.062 10.055 1 98 172 ARG B CA 1
ATOM 2732 C C . ARG B 1 172 ? -1.248 22.078 8.539 1 98 172 ARG B C 1
ATOM 2734 O O . ARG B 1 172 ? -0.311 22.688 8.031 1 98 172 ARG B O 1
ATOM 2741 N N . MET B 1 173 ? -2.139 21.406 7.828 1 98.62 173 MET B N 1
ATOM 2742 C CA . MET B 1 173 ? -2.18 21.531 6.375 1 98.62 173 MET B CA 1
ATOM 2743 C C . MET B 1 173 ? -3.57 21.953 5.906 1 98.62 173 MET B C 1
ATOM 2745 O O . MET B 1 173 ? -4.57 21.594 6.535 1 98.62 173 MET B O 1
ATOM 2749 N N . THR B 1 174 ? -3.633 22.719 4.938 1 98.88 174 THR B N 1
ATOM 2750 C CA . THR B 1 174 ? -4.848 23.172 4.273 1 98.88 174 THR B CA 1
ATOM 2751 C C . THR B 1 174 ? -4.742 22.984 2.762 1 98.88 174 THR B C 1
ATOM 2753 O O . THR B 1 174 ? -3.939 23.641 2.1 1 98.88 174 THR B O 1
ATOM 2756 N N . LEU B 1 175 ? -5.59 22.094 2.252 1 98.94 175 LEU B N 1
ATOM 2757 C CA . LEU B 1 175 ? -5.48 21.703 0.85 1 98.94 175 LEU B CA 1
ATOM 2758 C C . LEU B 1 175 ? -6.781 21.984 0.105 1 98.94 175 LEU B C 1
ATOM 2760 O O . LEU B 1 175 ? -7.867 21.891 0.684 1 98.94 175 LEU B O 1
ATOM 2764 N N . LYS B 1 176 ? -6.645 22.281 -1.159 1 98.88 176 LYS B N 1
ATOM 2765 C CA . LYS B 1 176 ? -7.758 22.359 -2.104 1 98.88 176 LYS B CA 1
ATOM 2766 C C . LYS B 1 176 ? -7.602 21.344 -3.225 1 98.88 176 LYS B C 1
ATOM 2768 O O . LYS B 1 176 ? -6.48 21.031 -3.641 1 98.88 176 LYS B O 1
ATOM 2773 N N . ARG B 1 177 ? -8.742 20.875 -3.656 1 98.75 177 ARG B N 1
ATOM 2774 C CA . ARG B 1 177 ? -8.719 19.953 -4.789 1 98.75 177 ARG B CA 1
ATOM 2775 C C . ARG B 1 177 ? -8.273 20.672 -6.062 1 98.75 177 ARG B C 1
ATOM 2777 O O . ARG B 1 177 ? -8.789 21.734 -6.395 1 98.75 177 ARG B O 1
ATOM 2784 N N . ILE B 1 178 ? -7.367 20.062 -6.77 1 98.62 178 ILE B N 1
ATOM 2785 C CA . ILE B 1 178 ? -6.898 20.719 -7.984 1 98.62 178 ILE B CA 1
ATOM 2786 C C . ILE B 1 178 ? -7.254 19.875 -9.203 1 98.62 178 ILE B C 1
ATOM 2788 O O . ILE B 1 178 ? -6.977 20.25 -10.336 1 98.62 178 ILE B O 1
ATOM 2792 N N . GLY B 1 179 ? -7.82 18.688 -9.023 1 98.12 179 GLY B N 1
ATOM 2793 C CA . GLY B 1 179 ? -8.258 17.859 -10.133 1 98.12 179 GLY B CA 1
ATOM 2794 C C . GLY B 1 179 ? -8.562 16.422 -9.727 1 98.12 179 GLY B C 1
ATOM 2795 O O . GLY B 1 179 ? -8.312 16.031 -8.586 1 98.12 179 GLY B O 1
ATOM 2796 N N . ASP B 1 180 ? -9.148 15.773 -10.711 1 97.75 180 ASP B N 1
ATOM 2797 C CA . ASP B 1 180 ? -9.383 14.344 -10.555 1 97.75 180 ASP B CA 1
ATOM 2798 C C . ASP B 1 180 ? -8.133 13.539 -10.906 1 97.75 180 ASP B C 1
ATOM 2800 O O . ASP B 1 180 ? -7.172 14.086 -11.461 1 97.75 180 ASP B O 1
ATOM 2804 N N . THR B 1 181 ? -8.109 12.328 -10.461 1 97.75 181 THR B N 1
ATOM 2805 C CA . THR B 1 181 ? -7.039 11.422 -10.867 1 97.75 181 THR B CA 1
ATOM 2806 C C . THR B 1 181 ? -7.57 10.008 -11.062 1 97.75 181 THR B C 1
ATOM 2808 O O . THR B 1 181 ? -8.5 9.586 -10.375 1 97.75 181 THR B O 1
ATOM 2811 N N . ASP B 1 182 ? -6.93 9.234 -11.961 1 97.12 182 ASP B N 1
ATOM 2812 C CA . ASP B 1 182 ? -7.219 7.809 -12.102 1 97.12 182 ASP B CA 1
ATOM 2813 C C . ASP B 1 182 ? -6.188 6.961 -11.352 1 97.12 182 ASP B C 1
ATOM 2815 O O . ASP B 1 182 ? -6.219 5.73 -11.43 1 97.12 182 ASP B O 1
ATOM 2819 N N . TRP B 1 183 ? -5.266 7.699 -10.656 1 98.19 183 TRP B N 1
ATOM 2820 C CA . TRP B 1 183 ? -4.328 6.984 -9.797 1 98.19 183 TRP B CA 1
ATOM 2821 C C . TRP B 1 183 ? -5.051 6.367 -8.602 1 98.19 183 TRP B C 1
ATOM 2823 O O . TRP B 1 183 ? -5.984 6.961 -8.055 1 98.19 183 TRP B O 1
ATOM 2833 N N . PRO B 1 184 ? -4.754 5.16 -8.211 1 98.44 184 PRO B N 1
ATOM 2834 C CA . PRO B 1 184 ? -3.686 4.277 -8.695 1 98.44 184 PRO B CA 1
ATOM 2835 C C . PRO B 1 184 ? -4.148 3.348 -9.812 1 98.44 184 PRO B C 1
ATOM 2837 O O . PRO B 1 184 ? -3.398 2.467 -10.234 1 98.44 184 PRO B O 1
ATOM 2840 N N . MET B 1 185 ? -5.301 3.496 -10.406 1 97.81 185 MET B N 1
ATOM 2841 C CA . MET B 1 185 ? -5.836 2.547 -11.383 1 97.81 185 MET B CA 1
ATOM 2842 C C . MET B 1 185 ? -5.27 2.812 -12.773 1 97.81 185 MET B C 1
ATOM 2844 O O . MET B 1 185 ? -5.395 1.978 -13.664 1 97.81 185 MET B O 1
ATOM 2848 N N . ALA B 1 186 ? -4.68 4.035 -12.938 1 96.88 186 ALA B N 1
ATOM 2849 C CA . ALA B 1 186 ? -4.137 4.387 -14.25 1 96.88 186 ALA B CA 1
ATOM 2850 C C . ALA B 1 186 ? -3.158 3.322 -14.742 1 96.88 186 ALA B C 1
ATOM 2852 O O . ALA B 1 186 ? -2.285 2.879 -13.992 1 96.88 186 ALA B O 1
ATOM 2853 N N . GLY B 1 187 ? -3.342 2.879 -16 1 95.75 187 GLY B N 1
ATOM 2854 C CA . GLY B 1 187 ? -2.439 1.911 -16.594 1 95.75 187 GLY B CA 1
ATOM 2855 C C . GLY B 1 187 ? -2.68 0.492 -16.125 1 95.75 187 GLY B C 1
ATOM 2856 O O . GLY B 1 187 ? -1.822 -0.378 -16.281 1 95.75 187 GLY B O 1
ATOM 2857 N N . SER B 1 188 ? -3.818 0.237 -15.531 1 96.69 188 SER B N 1
ATOM 2858 C CA . SER B 1 188 ? -4.16 -1.103 -15.062 1 96.69 188 SER B CA 1
ATOM 2859 C C . SER B 1 188 ? -3.955 -2.141 -16.156 1 96.69 188 SER B C 1
ATOM 2861 O O . SER B 1 188 ? -4.258 -1.886 -17.328 1 96.69 188 SER B O 1
ATOM 2863 N N . MET B 1 189 ? -3.475 -3.268 -15.75 1 97.94 189 MET B N 1
ATOM 2864 C CA . MET B 1 189 ? -3.17 -4.344 -16.688 1 97.94 189 MET B CA 1
ATOM 2865 C C . MET B 1 189 ? -4.445 -4.895 -17.312 1 97.94 189 MET B C 1
ATOM 2867 O O . MET B 1 189 ? -5.516 -4.844 -16.703 1 97.94 189 MET B O 1
ATOM 2871 N N . THR B 1 190 ? -4.262 -5.367 -18.531 1 96.12 190 THR B N 1
ATOM 2872 C CA . THR B 1 190 ? -5.355 -6 -19.266 1 96.12 190 THR B CA 1
ATOM 2873 C C . THR B 1 190 ? -4.977 -7.418 -19.672 1 96.12 190 THR B C 1
ATOM 2875 O O . THR B 1 190 ? -3.807 -7.805 -19.594 1 96.12 190 THR B O 1
ATOM 2878 N N . ARG B 1 191 ? -5.93 -8.18 -20.047 1 95.5 191 ARG B N 1
ATOM 2879 C CA . ARG B 1 191 ? -5.742 -9.57 -20.438 1 95.5 191 ARG B CA 1
ATOM 2880 C C . ARG B 1 191 ? -4.758 -9.688 -21.594 1 95.5 191 ARG B C 1
ATOM 2882 O O . ARG B 1 191 ? -3.941 -10.609 -21.641 1 95.5 191 ARG B O 1
ATOM 2889 N N . ASP B 1 192 ? -4.926 -8.742 -22.641 1 90.56 192 ASP B N 1
ATOM 2890 C CA . ASP B 1 192 ? -4.16 -8.82 -23.891 1 90.56 192 ASP B CA 1
ATOM 2891 C C . ASP B 1 192 ? -3.271 -7.586 -24.062 1 90.56 192 ASP B C 1
ATOM 2893 O O . ASP B 1 192 ? -3.598 -6.504 -23.562 1 90.56 192 ASP B O 1
#

InterPro domains:
  IPR011473 Protein of unknown function DUF1579 [PF07617] (39-111)

Organism: NCBI:txid68569

Foldseek 3Di:
DDDPPPPPPPPPPPPPPPDPPPVPDDPVVQQVVLQVVLVLVVVVAAKKWFWKWFQDPPRDIAIWIKMKHKDADDNRQKIKIWMWTAHPVGDTPWIKIWIWHADPVVRWIWIWMDIDHDTDIWTWAGHSFWIKTWDDPDDFKIKIKIWGDDPFKIKMWIWIGGPPDDTHTTMMIIMGGDGHDPPPCPPPDDPD/DDDPDPPPPPPPPPPPPPDPPPVPDDPVVQQVVLQVVLVLVVVVAAKKWFWKWFQDPPRDIAIWIKMKHKDADDNRQKIKIWMWTAHPVGDTPWIKIWIWHADPVVRWIWIWMDIDHDTDIWTWAGHSFWIKTWDDPDDFKIKIKIWGDDPFKIKMWIWIGGPPDDTHTTMMTIMGGDGHDPPPCPPPDDPD

Solvent-accessible surface area (backbone atoms only — not comparable to full-atom values): 20706 Å² total; per-residue (Å²): 134,83,76,80,75,75,78,80,76,76,76,76,72,74,74,70,72,72,79,73,68,47,85,68,70,59,39,63,67,48,32,51,52,17,26,59,59,42,55,43,53,51,84,59,51,15,28,32,41,32,47,30,39,34,56,40,87,93,77,40,71,49,70,31,40,31,34,38,40,22,23,45,42,76,88,38,34,31,38,41,38,40,37,41,29,26,37,93,84,70,45,66,87,39,53,36,39,35,42,36,38,53,38,75,88,76,68,38,37,35,36,40,37,39,40,49,57,42,72,53,77,30,61,35,49,80,36,82,49,32,35,35,39,56,42,81,53,57,96,60,25,29,35,41,37,42,38,37,45,78,88,64,44,43,36,36,36,30,27,37,37,39,74,97,48,77,70,41,79,37,36,42,34,46,28,33,72,75,44,80,58,57,47,74,48,61,84,62,84,66,83,120,133,83,77,81,77,76,78,79,77,76,75,76,72,74,72,72,72,71,78,73,68,46,84,67,71,61,37,62,69,49,32,52,51,17,27,58,58,44,55,44,53,52,86,61,52,16,29,31,41,31,46,30,38,33,57,40,84,93,77,41,72,47,68,30,41,31,34,39,43,23,24,46,43,77,88,37,35,31,38,40,39,40,37,41,30,29,38,92,85,69,44,66,87,40,52,36,40,32,41,35,39,52,39,75,90,76,68,42,38,36,36,40,37,39,41,48,59,42,71,51,74,29,62,34,50,79,37,82,49,34,35,36,38,56,42,82,53,58,98,60,26,29,35,41,36,43,35,37,45,78,87,64,43,43,36,36,38,30,28,37,37,40,74,96,49,76,70,40,78,35,36,41,34,44,28,33,74,76,44,81,57,57,46,72,50,62,84,62,85,64,84,120

pLDDT: mean 89.01, std 19.4, range [27.8, 98.94]

Secondary structure (DSSP, 8-state):
---------------------------HHHHHHHHHHHGGGGGG-EEEEEEEEEEPGGG-EEEEEEEEEEEEEGGGTEEEEEEEEE-TTS---EEEEEEEEEETTTTEEEEEEEETTEEEEEEEEEETTEEEEEEE-STTEEEEEEEEE-SSEEEEEEEEEETTS--EEEEEEEEEEEE---TTTTT-----/----------------------S----HHHHHHHHHHHGGGGGG-EEEEEEEEEEPGGG-EEEEEEEEEEEEEGGGTEEEEEEEEE-TTS---EEEEEEEEEETTTTEEEEEEEETTEEEEEEEEEETTEEEEEEE-STTEEEEEEEEE-SSEEEEEEEEEETTS--EEEEEEEEEEEE---TTTTT-----

Sequence (384 aa):
MLRPMFPLAFTLAALALPAAAHAQAADTAAMAAQAEAMHKLDWMHGKWRGEARMQMPGGKELVVTHTERVGTLLGGTITLIEGKSFGADGRVPFNAFAVVSYDPAAKAFTMASHTGGRSGSFPLIAAERGYAWEVPAGPAARVRYKASFDGTTWTETGDFVADGQPPRPFFRMTLKRIGDTDWPMAGSMTRDMLRPMFPLAFTLAALALPAAAHAQAADTAAMAAQAEAMHKLDWMHGKWRGEARMQMPGGKELVVTHTERVGTLLGGTITLIEGKSFGADGRVPFNAFAVVSYDPAAKAFTMASHTGGRSGSFPLIAAERGYAWEVPAGPAARVRYKASFDGTTWTETGDFVADGQPPRPFFRMTLKRIGDTDWPMAGSMTRD

Radius of gyration: 26.5 Å; Cα contacts (8 Å, |Δi|>4): 860; chains: 2; bounding box: 63×98×91 Å